Protein 2YFN (pdb70)

Organism: Mediterraneibacter gnavus (NCBI:txid33038)

Nearest PDB structures (foldseek):
  2yfn-assembly1_A  TM=1.001E+00  e=0.000E+00  Mediterraneibacter gnavus E1
  4fnq-assembly1_A  TM=9.760E-01  e=5.897E-95  Geobacillus stearothermophilus
  4fnt-assembly1_C  TM=9.849E-01  e=1.751E-93  Geobacillus stearothermophilus
  4fnr-assembly1_D  TM=9.840E-01  e=2.406E-93  Geobacillus stearothermophilus
  4fnu-assembly1_D  TM=9.831E-01  e=9.049E-93  Geobacillus stearothermophilus

Foldseek 3Di:
DWDADPVQQKIWFAAQFKIWIWHQDPVQAIATQDIAGDDPDDRPVVDDWDQDPQQQDPVVCPPRNRHHPLQTHHWFAADARSNPDDGAWWKQAQVRDTHFHKGWDDKDKAFFDDDDPLFFDFGDHRVQKMKMWTWIGDVVSQKIKIWIWIHGRHLQKIKIKMKMWRADAGKMWTLGHFGGKDKFLAAWWKKWWFADAAQFAGFIDIDTADAAKDKDKDQQLFCFRGTHQKMKIFTPPFAAFAAKIKMKAFLDTGIKMWMWHQYPSRMIMITIFHDSPLATHMHHHGGMDMTTMIMMHMDRTHLLSVLLSLACSLLPTFFPAPCSPPADFFEEEACLAANQNAALVVQLVLLLLCLVQRGAAYEDEPHFFDRPSDLQAAQVGLHGPCVRHVHDPLVSQVSSVVSNHAYEYEHALFKHACHHPVCVVCVVQFQAAPPDDDDADSRITTGQLLDPVSLVSSLVSVCVNCVSHGHQEYEHEAEGTHDNSHHNNRSVSSRSSVSVSLVVVCVVPVRHAYEYYYSAVTRVHSRVSSRHVAYRHHPNQDLLSLLSSLVSSSSNHALAHYQHEQEDPPGPPPNDDDDSVSSLLSRLSYSYHYYHRCVPDDPVSSNVSSVSVVVSVVCVCQSSVFSKDFQDNSVDDQKGKIKGAHPVLFKMKIKIWGADDDPPDDWDFGADDDHDQAWWKAWPPVRDIDGNVCCHPVNGTDDDDDDHGDMDMIMIGTD

CATH classification: 2.70.98.60 (+2 more: 3.20.20.70, 2.60.40.1180)

Secondary structure (DSSP, 8-state):
-EEEETTTTEEEEE-SSEEEEEEE-TTS-EEEEEEEE---S-GGGG------TT----GGGTT-TT--TTTS-BSS-BTTSS--S--SEEEE-TTS-B----EEEEEEEEES---BTTB------TTTEEEEEEEEEETTTTEEEEEEEEEETTTTEEEEEEEEEE-SSS-EEEEEEEEEEEEESS--EEEEEEEEETTEEEEEEEEE--BEEEEEEE-SSSS-SSB-SEEEEEETT--SSSB-EEEEEE--SS-EEEEEEE-TTS-EEEEEE--STT--EEE-TT-EEEEEEEEEEEESB-HHHHHHHHHHHHHHHT---GGGGS----EEEHHHHHTT---HHHHHHHHHHHHTTT--EEEE-SSSBTT-SSTTS-TT--SB-HHHHTS-HHHHHHHHHHTT-EEEEEE-TTEE-SSSHHHHH-GGGB---TTSPPP-BTTBEEB-TT-HHHHHHHHHHHHHHHTTS---EEEE---S---S--STTHHHHHHHHHHHHHHHHHHH-TT-EEEE-BTBBTT-SHHHHTT-SEEE-BS---HHHHHHHHHHHTTTS-GGGEE--EE-SS-TTT-----HHHHHHHHTTTT--EES-GGGS-HHHHHHHHHHHHHHHHHHHHHHHSEEEE-S-TTTSSEEEEEEE-TTSSEEEEEEEE----SSPPP-EEPP-SS-TT-EEEETTT--EEEHHHHHHT-EEPPPPSSTT-EEEEEEEE-

B-factor: mean 13.83, std 7.62, range [4.24, 51.5]

GO terms:
  GO:0000287 magnesium ion binding (F, IDA)
  GO:0052692 raffinose alpha-galactosidase activity (F, IDA)
  GO:0005524 ATP binding (F, IDA)
  GO:0034484 raffinose catabolic process (P, IDA)
  GO:0016779 nucleotidyltransferase activity (F, IDA)
  GO:0004557 alpha-galactosidase activity (F, IDA)
  GO:0051289 protein homotetramerization (P, IDA)
  GO:0033531 stachyose metabolic process (P, IDA)
  GO:0005995 melibiose catabolic process (P, IDA)
  GO:0019200 carbohydrate kinase activity (F, IDA)

Structure (mmCIF, N/CA/C/O backbone):
data_2YFN
#
_entry.id   2YFN
#
_cell.length_a   105.058
_cell.length_b   111.650
_cell.length_c   154.886
_cell.angle_alpha   90.00
_cell.angle_beta   90.00
_cell.angle_gamma   90.00
#
_symmetry.space_group_name_H-M   'I 2 2 2'
#
loop_
_entity.id
_entity.type
_entity.pdbx_description
1 polymer 'ALPHA-GALACTOSIDASE-SUCROSE KINASE AGASK'
2 non-polymer GLYCEROL
3 non-polymer 1,2-ETHANEDIOL
4 non-polymer 'PHOSPHATE ION'
5 non-polymer 'MAGNESIUM ION'
6 water water
#
loop_
_atom_site.group_PDB
_atom_site.id
_atom_site.type_symbol
_atom_site.label_atom_id
_atom_site.label_alt_id
_atom_site.label_comp_id
_atom_site.label_asym_id
_atom_site.label_entity_id
_atom_site.label_seq_id
_atom_site.pdbx_PDB_ins_code
_atom_site.Cartn_x
_atom_site.Cartn_y
_atom_site.Cartn_z
_atom_site.occupancy
_atom_site.B_iso_or_equiv
_atom_site.auth_seq_id
_atom_site.auth_comp_id
_atom_site.auth_asym_id
_atom_site.auth_atom_id
_atom_site.pdbx_PDB_model_num
ATOM 1 N N . ALA A 1 2 ? 54.380 34.713 55.225 1.00 11.80 2 ALA A N 1
ATOM 2 C CA . ALA A 1 2 ? 55.533 35.348 54.498 1.00 11.98 2 ALA A CA 1
ATOM 3 C C . ALA A 1 2 ? 56.291 34.270 53.761 1.00 11.96 2 ALA A C 1
ATOM 4 O O . ALA A 1 2 ? 56.350 33.129 54.238 1.00 11.45 2 ALA A O 1
ATOM 6 N N . ILE A 1 3 ? 56.847 34.613 52.603 1.00 10.88 3 ILE A N 1
ATOM 7 C CA . ILE A 1 3 ? 57.714 33.697 51.855 1.00 10.94 3 ILE A CA 1
ATOM 8 C C . ILE A 1 3 ? 58.956 34.480 51.460 1.00 11.53 3 ILE A C 1
ATOM 9 O O . ILE A 1 3 ? 58.846 35.553 50.855 1.00 12.09 3 ILE A O 1
ATOM 14 N N . ILE A 1 4 ? 60.120 33.933 51.810 1.00 11.10 4 ILE A N 1
ATOM 15 C CA A ILE A 1 4 ? 61.425 34.569 51.616 0.50 11.84 4 ILE A CA 1
ATOM 16 C CA B ILE A 1 4 ? 61.364 34.592 51.472 0.50 12.17 4 ILE A CA 1
ATOM 17 C C . ILE A 1 4 ? 62.358 33.651 50.807 1.00 11.84 4 ILE A C 1
ATOM 18 O O . ILE A 1 4 ? 62.374 32.436 51.031 1.00 12.07 4 ILE A O 1
ATOM 27 N N . TYR A 1 5 ? 63.150 34.215 49.898 1.00 11.76 5 TYR A N 1
ATOM 28 C CA . TYR A 1 5 ? 64.235 33.510 49.236 1.00 11.87 5 TYR A CA 1
ATOM 29 C C . TYR A 1 5 ? 65.560 34.168 49.575 1.00 12.82 5 TYR A C 1
ATOM 30 O O . TYR A 1 5 ? 65.707 35.404 49.439 1.00 12.50 5 TYR A O 1
ATOM 39 N N . ASN A 1 6 ? 66.513 33.350 50.028 1.00 11.85 6 ASN A N 1
ATOM 40 C CA . ASN A 1 6 ? 67.887 33.768 50.241 1.00 12.51 6 ASN A CA 1
ATOM 41 C C . ASN A 1 6 ? 68.671 33.192 49.062 1.00 12.89 6 ASN A C 1
ATOM 42 O O . ASN A 1 6 ? 68.922 31.997 49.002 1.00 12.01 6 ASN A O 1
ATOM 47 N N . PRO A 1 7 ? 69.046 34.033 48.078 1.00 12.76 7 PRO A N 1
ATOM 48 C CA . PRO A 1 7 ? 69.692 33.486 46.887 1.00 13.60 7 PRO A CA 1
ATOM 49 C C . PRO A 1 7 ? 71.076 32.901 47.109 1.00 13.94 7 PRO A C 1
ATOM 50 O O . PRO A 1 7 ? 71.473 31.990 46.380 1.00 14.40 7 PRO A O 1
ATOM 54 N N . ASN A 1 8 ? 71.792 33.406 48.109 1.00 13.88 8 ASN A N 1
ATOM 55 C CA . ASN A 1 8 ? 73.132 32.950 48.369 1.00 15.87 8 ASN A CA 1
ATOM 56 C C . ASN A 1 8 ? 73.175 31.551 48.943 1.00 15.53 8 ASN A C 1
ATOM 57 O O . ASN A 1 8 ? 73.955 30.720 48.486 1.00 16.31 8 ASN A O 1
ATOM 62 N N . LYS A 1 9 ? 72.297 31.278 49.907 1.00 14.70 9 LYS A N 1
ATOM 63 C CA . LYS A 1 9 ? 72.161 29.935 50.468 1.00 14.93 9 LYS A CA 1
ATOM 64 C C . LYS A 1 9 ? 71.141 29.063 49.720 1.00 13.35 9 LYS A C 1
ATOM 65 O O . LYS A 1 9 ? 71.064 27.861 49.958 1.00 12.71 9 LYS A O 1
ATOM 71 N N . LYS A 1 10 ? 70.398 29.680 48.811 1.00 11.13 10 LYS A N 1
ATOM 72 C CA . LYS A 1 10 ? 69.359 29.050 48.000 1.00 10.88 10 LYS A CA 1
ATOM 73 C C . LYS A 1 10 ? 68.319 28.446 48.953 1.00 10.60 10 LYS A C 1
ATOM 74 O O . LYS A 1 10 ? 67.826 27.331 48.747 1.00 10.37 10 LYS A O 1
ATOM 80 N N . ILE A 1 11 ? 67.958 29.219 49.975 1.00 10.43 11 ILE A N 1
ATOM 81 C CA . ILE A 1 11 ? 67.000 28.774 50.987 1.00 10.43 11 ILE A CA 1
ATOM 82 C C . ILE A 1 11 ? 65.673 29.480 50.801 1.00 10.18 11 ILE A C 1
ATOM 83 O O . ILE A 1 11 ? 65.661 30.717 50.637 1.00 10.38 11 ILE A O 1
ATOM 88 N N . PHE A 1 12 ? 64.581 28.725 50.827 1.00 9.44 12 PHE A N 1
ATOM 89 C CA . PHE A 1 12 ? 63.230 29.276 50.810 1.00 8.86 12 PHE A CA 1
ATOM 90 C C . PHE A 1 12 ? 62.644 29.072 52.192 1.00 8.83 12 PHE A C 1
ATOM 91 O O . PHE A 1 12 ? 62.667 27.946 52.719 1.00 8.78 12 PHE A O 1
ATOM 99 N N . THR A 1 13 ? 62.153 30.148 52.773 1.00 8.82 13 THR A N 1
ATOM 100 C CA . THR A 1 13 ? 61.502 30.093 54.068 1.00 8.75 13 THR A CA 1
ATOM 101 C C . THR A 1 13 ? 60.044 30.518 53.952 1.00 9.47 13 THR A C 1
ATOM 102 O O . THR A 1 13 ? 59.726 31.590 53.404 1.00 9.67 13 THR A O 1
ATOM 106 N N . LEU A 1 14 ? 59.170 29.693 54.534 1.00 8.47 14 LEU A N 1
ATOM 107 C CA . LEU A 1 14 ? 57.742 29.967 54.628 1.00 9.15 14 LEU A CA 1
ATOM 108 C C . LEU A 1 14 ? 57.426 30.218 56.102 1.00 8.76 14 LEU A C 1
ATOM 109 O O . LEU A 1 14 ? 57.670 29.354 56.963 1.00 10.19 14 LEU A O 1
ATOM 114 N N . HIS A 1 15 ? 56.904 31.397 56.401 1.00 8.42 15 HIS A N 1
ATOM 115 C CA . HIS A 1 15 ? 56.490 31.728 57.769 1.00 9.03 15 HIS A CA 1
ATOM 116 C C . HIS A 1 15 ? 54.997 31.890 57.846 1.00 9.48 15 HIS A C 1
ATOM 117 O O . HIS A 1 15 ? 54.405 32.625 57.053 1.00 10.15 15 HIS A O 1
ATOM 124 N N . THR A 1 16 ? 54.392 31.238 58.837 1.00 9.27 16 THR A N 1
ATOM 125 C CA . THR A 1 16 ? 53.021 31.533 59.242 1.00 9.76 16 THR A CA 1
ATOM 126 C C . THR A 1 16 ? 53.128 32.354 60.526 1.00 10.11 16 THR A C 1
ATOM 127 O O . THR A 1 16 ? 54.229 32.717 60.960 1.00 11.71 16 THR A O 1
ATOM 131 N N . ALA A 1 17 ? 52.006 32.617 61.177 1.00 10.41 17 ALA A N 1
ATOM 132 C CA . ALA A 1 17 ? 52.046 33.372 62.414 1.00 11.12 17 ALA A CA 1
ATOM 133 C C . ALA A 1 17 ? 52.939 32.733 63.456 1.00 10.91 1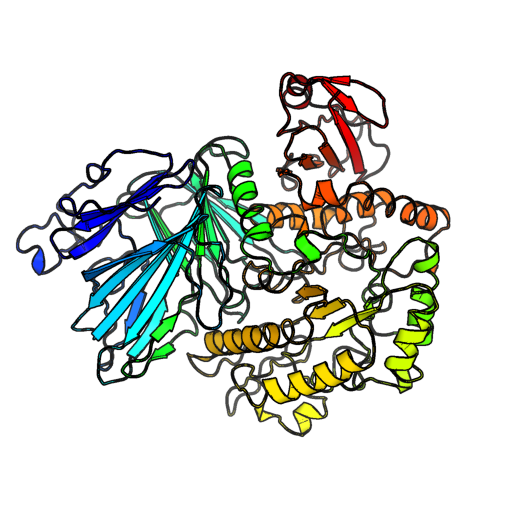7 ALA A C 1
ATOM 134 O O . ALA A 1 17 ? 53.653 33.431 64.186 1.00 12.80 17 ALA A O 1
ATOM 136 N N . HIS A 1 18 ? 52.895 31.416 63.568 1.00 9.31 18 HIS A N 1
ATOM 137 C CA . HIS A 1 18 ? 53.578 30.684 64.657 1.00 10.23 18 HIS A CA 1
ATOM 138 C C . HIS A 1 18 ? 54.456 29.566 64.179 1.00 9.65 18 HIS A C 1
ATOM 139 O O . HIS A 1 18 ? 55.048 28.876 65.009 1.00 10.74 18 HIS A O 1
ATOM 146 N N . THR A 1 19 ? 54.597 29.365 62.861 1.00 9.19 19 THR A N 1
ATOM 147 C CA . THR A 1 19 ? 55.389 28.257 62.344 1.00 8.72 19 THR A CA 1
ATOM 148 C C . THR A 1 19 ? 56.338 28.697 61.242 1.00 8.91 19 THR A C 1
ATOM 149 O O . THR A 1 19 ? 56.077 29.684 60.575 1.00 8.81 19 THR A O 1
ATOM 153 N N . THR A 1 20 ? 57.364 27.891 60.999 1.00 9.07 20 THR A N 1
ATOM 154 C CA . THR A 1 20 ? 58.333 28.110 59.938 1.00 9.22 20 THR A CA 1
ATOM 155 C C . THR A 1 20 ? 58.609 26.785 59.243 1.00 8.98 20 THR A C 1
ATOM 156 O O . THR A 1 20 ? 58.755 25.735 59.895 1.00 8.45 20 THR A O 1
ATOM 160 N N . TYR A 1 21 ? 58.611 26.835 57.914 1.00 8.48 21 TYR A N 1
ATOM 161 C CA . TYR A 1 21 ? 58.918 25.705 57.062 1.00 8.32 21 TYR A CA 1
ATOM 162 C C . TYR A 1 21 ? 60.052 26.165 56.158 1.00 9.11 21 TYR A C 1
ATOM 163 O O . TYR A 1 21 ? 59.957 27.247 55.552 1.00 9.75 21 TYR A O 1
ATOM 172 N N . GLN A 1 22 ? 61.115 25.389 56.045 1.00 8.54 22 GLN A N 1
ATOM 173 C CA . GLN A 1 22 ? 62.282 25.834 55.295 1.00 8.30 22 GLN A CA 1
ATOM 174 C C . GLN A 1 22 ? 62.835 24.720 54.430 1.00 7.87 22 GLN A C 1
ATOM 175 O O . GLN A 1 22 ? 62.886 23.543 54.857 1.00 8.37 22 GLN A O 1
ATOM 181 N N . MET A 1 23 ? 63.297 25.091 53.235 1.00 7.94 23 MET A N 1
ATOM 182 C CA . MET A 1 23 ? 63.843 24.173 52.254 1.00 8.91 23 MET A CA 1
ATOM 183 C C . MET A 1 23 ? 65.056 24.835 51.589 1.00 8.29 23 MET A C 1
ATOM 184 O O . MET A 1 23 ? 65.249 26.050 51.716 1.00 8.43 23 MET A O 1
ATOM 189 N N . GLN A 1 24 ? 65.878 24.032 50.916 1.00 8.09 24 GLN A N 1
ATOM 190 C CA . GLN A 1 24 ? 67.106 24.536 50.305 1.00 8.66 24 GLN A CA 1
ATOM 191 C C . GLN A 1 24 ? 67.418 23.799 49.022 1.00 9.22 24 GLN A C 1
ATOM 192 O O . GLN A 1 24 ? 67.276 22.596 48.948 1.00 9.63 24 GLN A O 1
ATOM 198 N N . VAL A 1 25 ? 67.850 24.542 48.000 1.00 9.74 25 VAL A N 1
ATOM 199 C CA . VAL A 1 25 ? 68.428 23.937 46.810 1.00 10.00 25 VAL A CA 1
ATOM 200 C C . VAL A 1 25 ? 69.910 23.739 47.064 1.00 10.99 25 VAL A C 1
ATOM 201 O O . VAL A 1 25 ? 70.607 24.703 47.360 1.00 11.76 25 VAL A O 1
ATOM 205 N N . ASP A 1 26 ? 70.350 22.481 46.973 1.00 11.61 26 ASP A N 1
ATOM 206 C CA . ASP A 1 26 ? 71.720 22.147 47.319 1.00 12.64 26 ASP A CA 1
ATOM 207 C C . ASP A 1 26 ? 72.613 22.383 46.084 1.00 13.08 26 ASP A C 1
ATOM 208 O O . ASP A 1 26 ? 72.120 22.765 45.009 1.00 11.81 26 ASP A O 1
ATOM 213 N N . PRO A 1 27 ? 73.935 22.199 46.246 1.00 13.44 27 PRO A N 1
ATOM 214 C CA . PRO A 1 27 ? 74.813 22.502 45.102 1.00 13.57 27 PRO A CA 1
ATOM 215 C C . PRO A 1 27 ? 74.674 21.608 43.873 1.00 13.46 27 PRO A C 1
ATOM 216 O O . PRO A 1 27 ? 75.180 21.955 42.801 1.00 14.10 27 PRO A O 1
ATOM 220 N N . LEU A 1 28 ? 74.030 20.459 44.015 1.00 12.10 28 LEU A N 1
ATOM 221 C CA . LEU A 1 28 ? 73.721 19.589 42.905 1.00 12.41 28 LEU A CA 1
ATOM 222 C C . LEU A 1 28 ? 72.358 19.872 42.276 1.00 11.32 28 LEU A C 1
ATOM 223 O O . LEU A 1 28 ? 72.039 19.314 41.234 1.00 12.38 28 LEU A O 1
ATOM 228 N N . GLY A 1 29 ? 71.563 20.755 42.887 1.00 10.14 29 GLY A N 1
ATOM 229 C CA . GLY A 1 29 ? 70.265 21.087 42.343 1.00 9.48 29 GLY A CA 1
ATOM 230 C C . GLY A 1 29 ? 69.089 20.391 43.004 1.00 9.26 29 GLY A C 1
ATOM 231 O O . GLY A 1 29 ? 67.947 20.607 42.626 1.00 9.60 29 GLY A O 1
ATOM 232 N N . TYR A 1 30 ? 69.341 19.559 44.008 1.00 9.20 30 TYR A N 1
ATOM 233 C CA . TYR A 1 30 ? 68.279 18.853 44.701 1.00 8.52 30 TYR A CA 1
ATOM 234 C C . TYR A 1 30 ? 67.591 19.784 45.714 1.00 8.61 30 TYR A C 1
ATOM 235 O O . TYR A 1 30 ? 68.250 20.558 46.426 1.00 8.45 30 TYR A O 1
ATOM 244 N N . LEU A 1 31 ? 66.274 19.624 45.830 1.00 8.12 31 LEU A N 1
ATOM 245 C CA . LEU A 1 31 ? 65.473 20.452 46.754 1.00 7.86 31 LEU A CA 1
ATOM 246 C C . LEU A 1 31 ? 65.326 19.686 48.059 1.00 7.70 31 LEU A C 1
ATOM 247 O O . LEU A 1 31 ? 64.491 18.771 48.201 1.00 8.62 31 LEU A O 1
ATOM 252 N N . LEU A 1 32 ? 66.118 20.103 49.025 1.00 8.24 32 LEU A N 1
ATOM 253 C CA . LEU A 1 32 ? 66.143 19.462 50.339 1.00 8.30 32 LEU A CA 1
ATOM 254 C C . LEU A 1 32 ? 65.198 20.131 51.316 1.00 8.20 32 LEU A C 1
ATOM 255 O O . LEU A 1 32 ? 64.966 21.326 51.220 1.00 9.78 32 LEU A O 1
ATOM 260 N N . HIS A 1 33 ? 64.639 19.358 52.252 1.00 7.76 33 HIS A N 1
ATOM 261 C CA . HIS A 1 33 ? 63.788 19.864 53.302 1.00 7.46 33 HIS A CA 1
ATOM 262 C C . HIS A 1 33 ? 64.628 20.075 54.533 1.00 7.38 33 HIS A C 1
ATOM 263 O O . HIS A 1 33 ? 65.299 19.147 54.998 1.00 8.79 33 HIS A O 1
ATOM 270 N N . LEU A 1 34 ? 64.616 21.285 55.072 1.00 6.71 34 LEU A N 1
ATOM 271 C CA . LEU A 1 34 ? 65.428 21.611 56.240 1.00 7.72 34 LEU A CA 1
ATOM 272 C C . LEU A 1 34 ? 64.671 21.508 57.568 1.00 7.75 34 LEU A C 1
ATOM 273 O O . LEU A 1 34 ? 65.247 21.065 58.565 1.00 8.56 34 LEU A O 1
ATOM 278 N N . TYR A 1 35 ? 63.444 21.996 57.609 1.00 7.97 35 TYR A N 1
ATOM 279 C CA . TYR A 1 35 ? 62.771 22.263 58.890 1.00 8.60 35 TYR A CA 1
ATOM 280 C C . TYR A 1 35 ? 61.291 22.513 58.729 1.00 8.57 35 TYR A C 1
ATOM 281 O O . TYR A 1 35 ? 60.845 23.112 57.747 1.00 8.33 35 TYR A O 1
ATOM 290 N N . TYR A 1 36 ? 60.518 22.027 59.699 1.00 8.81 36 TYR A N 1
ATOM 291 C CA . TYR A 1 36 ? 59.155 22.487 59.863 1.00 8.56 36 TYR A CA 1
ATOM 292 C C . TYR A 1 36 ? 58.803 22.416 61.326 1.00 8.93 36 TYR A C 1
ATOM 293 O O . TYR A 1 36 ? 58.882 21.336 61.924 1.00 9.35 36 TYR A O 1
ATOM 302 N N . GLY A 1 37 ? 58.439 23.544 61.912 1.00 9.02 37 GLY A N 1
ATOM 303 C CA . GLY A 1 37 ? 58.192 23.572 63.343 1.00 9.96 37 GLY A CA 1
ATOM 304 C C . GLY A 1 37 ? 57.970 24.980 63.831 1.00 10.51 37 GLY A C 1
ATOM 305 O O . GLY A 1 37 ? 57.436 25.831 63.128 1.00 10.23 37 GLY A O 1
ATOM 306 N N . GLU A 1 38 ? 58.395 25.208 65.061 1.00 11.56 38 GLU A N 1
ATOM 307 C CA A GLU A 1 38 ? 58.209 26.487 65.699 0.60 12.53 38 GLU A CA 1
ATOM 308 C CA B GLU A 1 38 ? 58.249 26.502 65.725 0.40 12.55 38 GLU A CA 1
ATOM 309 C C . GLU A 1 38 ? 58.906 27.597 64.917 1.00 12.08 38 GLU A C 1
ATOM 310 O O . GLU A 1 38 ? 59.966 27.383 64.302 1.00 12.01 38 GLU A O 1
ATOM 321 N N . LYS A 1 39 ? 58.331 28.794 64.968 1.00 12.38 39 LYS A N 1
ATOM 322 C CA . LYS A 1 39 ? 58.849 29.928 64.205 1.00 14.18 39 LYS A CA 1
ATOM 323 C C . LYS A 1 39 ? 60.318 30.245 64.499 1.00 14.26 39 LYS A C 1
ATOM 324 O O . LYS A 1 39 ? 60.722 30.345 65.673 1.00 15.25 39 LYS A O 1
ATOM 330 N N . THR A 1 40 ? 61.119 30.404 63.450 1.00 13.96 40 THR A N 1
ATOM 331 C CA . THR A 1 40 ? 62.550 30.761 63.622 1.00 14.10 40 THR A CA 1
ATOM 332 C C . THR A 1 40 ? 63.042 31.573 62.462 1.00 15.04 40 THR A C 1
ATOM 333 O O . THR A 1 40 ? 62.650 31.298 61.347 1.00 14.13 40 THR A O 1
ATOM 337 N N . ASN A 1 41 ? 63.909 32.565 62.734 1.00 16.40 41 ASN A N 1
ATOM 338 C CA . ASN A 1 41 ? 64.620 33.295 61.660 1.00 18.52 41 ASN A CA 1
ATOM 339 C C . ASN A 1 41 ? 65.951 32.688 61.269 1.00 18.34 41 ASN A C 1
ATOM 340 O O . ASN A 1 41 ? 66.665 33.218 60.382 1.00 19.40 41 ASN A O 1
ATOM 345 N N . SER A 1 42 ? 66.340 31.601 61.919 1.00 16.40 42 SER A N 1
ATOM 346 C CA . SER A 1 42 ? 67.608 30.970 61.591 1.00 15.95 42 SER A CA 1
ATOM 347 C C . SER A 1 42 ? 67.607 30.271 60.236 1.00 14.91 42 SER A C 1
ATOM 348 O O . SER A 1 42 ? 66.549 29.864 59.667 1.00 15.47 42 SER A O 1
ATOM 351 N N . SER A 1 43 ? 68.799 30.132 59.708 1.00 14.27 43 SER A N 1
ATOM 352 C CA . SER A 1 43 ? 69.031 29.220 58.606 1.00 13.86 43 SER A CA 1
ATOM 353 C C . SER A 1 43 ? 69.242 27.836 59.188 1.00 13.86 43 SER A C 1
ATOM 354 O O . SER A 1 43 ? 70.206 27.611 59.953 1.00 15.39 43 SER A O 1
ATOM 357 N N . MET A 1 44 ? 68.354 26.910 58.842 1.00 11.55 44 MET A N 1
ATOM 358 C CA . MET A 1 44 ? 68.366 25.582 59.435 1.00 10.42 44 MET A CA 1
ATOM 359 C C . MET A 1 44 ? 69.189 24.588 58.635 1.00 10.28 44 MET A C 1
ATOM 360 O O . MET A 1 44 ? 69.114 23.395 58.896 1.00 10.27 44 MET A O 1
ATOM 365 N N . ASP A 1 45 ? 70.023 25.063 57.713 1.00 11.41 45 ASP A N 1
ATOM 366 C CA . ASP A 1 45 ? 70.824 24.142 56.930 1.00 11.88 45 ASP A CA 1
ATOM 367 C C . ASP A 1 45 ? 71.870 23.402 57.752 1.00 11.18 45 ASP A C 1
ATOM 368 O O . ASP A 1 45 ? 72.354 22.360 57.318 1.00 9.52 45 ASP A O 1
ATOM 373 N N . TYR A 1 46 ? 72.192 23.928 58.939 1.00 10.11 46 TYR A N 1
ATOM 374 C CA . TYR A 1 46 ? 73.134 23.253 59.833 1.00 9.02 46 TYR A CA 1
ATOM 375 C C . TYR A 1 46 ? 72.634 21.879 60.251 1.00 9.63 46 TYR A C 1
ATOM 376 O O . TYR A 1 46 ? 73.436 21.062 60.717 1.00 9.61 46 TYR A O 1
ATOM 385 N N . VAL A 1 47 ? 71.324 21.602 60.145 1.00 9.19 47 VAL A N 1
ATOM 386 C CA A VAL A 1 47 ? 70.853 20.284 60.587 0.60 9.40 47 VAL A CA 1
ATOM 387 C CA B VAL A 1 47 ? 70.746 20.315 60.530 0.40 9.54 47 VAL A CA 1
ATOM 388 C C . VAL A 1 47 ? 71.284 19.174 59.642 1.00 8.87 47 VAL A C 1
ATOM 389 O O . VAL A 1 47 ? 71.313 18.007 60.043 1.00 9.42 47 VAL A O 1
ATOM 396 N N . LEU A 1 48 ? 71.654 19.503 58.411 1.00 8.90 48 LEU A N 1
ATOM 397 C CA . LEU A 1 48 ? 72.074 18.486 57.444 1.00 8.91 48 LEU A CA 1
ATOM 398 C C . LEU A 1 48 ? 73.424 17.919 57.834 1.00 8.65 48 LEU A C 1
ATOM 399 O O . LEU A 1 48 ? 74.346 18.647 58.186 1.00 10.17 48 LEU A O 1
ATOM 404 N N . THR A 1 49 ? 73.535 16.586 57.774 1.00 8.68 49 THR A N 1
ATOM 405 C CA . THR A 1 49 ? 74.787 15.909 58.058 1.00 9.56 49 THR A CA 1
ATOM 406 C C . THR A 1 49 ? 75.050 14.918 56.929 1.00 8.61 49 THR A C 1
ATOM 407 O O . THR A 1 49 ? 74.129 14.541 56.181 1.00 9.61 49 THR A O 1
ATOM 411 N N . TYR A 1 50 ? 76.307 14.499 56.855 1.00 9.55 50 TYR A N 1
ATOM 412 C CA . TYR A 1 50 ? 76.840 13.721 55.726 1.00 9.20 50 TYR A CA 1
ATOM 413 C C . TYR A 1 50 ? 77.835 12.718 56.258 1.00 9.74 50 TYR A C 1
ATOM 414 O O . TYR A 1 50 ? 78.770 13.074 56.973 1.00 11.64 50 TYR A O 1
ATOM 423 N N . ALA A 1 51 ? 77.639 11.451 55.906 1.00 9.67 51 ALA A N 1
ATOM 424 C CA . ALA A 1 51 ? 78.579 10.388 56.231 1.00 9.77 51 ALA A CA 1
ATOM 425 C C . ALA A 1 51 ? 78.502 9.393 55.082 1.00 9.32 51 ALA A C 1
ATOM 426 O O . ALA A 1 51 ? 77.489 9.312 54.365 1.00 9.12 51 ALA A O 1
ATOM 428 N N . ASP A 1 52 ? 79.574 8.633 54.921 1.00 10.29 52 ASP A N 1
ATOM 429 C CA . ASP A 1 52 ? 79.593 7.459 54.040 1.00 10.12 52 ASP A CA 1
ATOM 430 C C . ASP A 1 52 ? 78.811 6.349 54.735 1.00 10.46 52 ASP A C 1
ATOM 431 O O . ASP A 1 52 ? 79.276 5.766 55.729 1.00 11.90 52 ASP A O 1
ATOM 436 N N . ARG A 1 53 ? 77.585 6.134 54.268 1.00 8.74 53 ARG A N 1
ATOM 437 C CA . ARG A 1 53 ? 76.678 5.157 54.860 1.00 8.59 53 ARG A CA 1
ATOM 438 C C . ARG A 1 53 ? 76.550 4.002 53.891 1.00 9.21 53 ARG A C 1
ATOM 439 O O . ARG A 1 53 ? 76.171 4.190 52.734 1.00 9.60 53 ARG A O 1
ATOM 447 N N . GLY A 1 54 ? 76.888 2.811 54.352 1.00 8.71 54 GLY A N 1
ATOM 448 C CA . GLY A 1 54 ? 76.969 1.681 53.449 1.00 8.57 54 GLY A CA 1
ATOM 449 C C . GLY A 1 54 ? 75.713 1.485 52.633 1.00 8.75 54 GLY A C 1
ATOM 450 O O . GLY A 1 54 ? 74.602 1.445 53.182 1.00 7.37 54 GLY A O 1
ATOM 451 N N . PHE A 1 55 ? 75.898 1.340 51.324 1.00 8.64 55 PHE A N 1
ATOM 452 C CA . PHE A 1 55 ? 74.830 1.062 50.375 1.00 8.25 55 PHE A CA 1
ATOM 453 C C . PHE A 1 55 ? 73.883 2.240 50.112 1.00 7.63 55 PHE A C 1
ATOM 454 O O . PHE A 1 55 ? 72.922 2.099 49.359 1.00 8.29 55 PHE A O 1
ATOM 462 N N . SER A 1 56 ? 74.159 3.387 50.712 1.00 8.43 56 SER A N 1
ATOM 463 C CA . SER A 1 56 ? 73.484 4.619 50.362 1.00 8.23 56 SER A CA 1
ATOM 464 C C . SER A 1 56 ? 74.376 5.322 49.334 1.00 7.60 56 SER A C 1
ATOM 465 O O . SER A 1 56 ? 75.400 5.903 49.677 1.00 8.73 56 SER A O 1
ATOM 468 N N . GLY A 1 57 ? 73.985 5.209 48.073 1.00 7.90 57 GLY A N 1
ATOM 469 C CA . GLY A 1 57 ? 74.852 5.639 46.975 1.00 7.86 57 GLY A CA 1
ATOM 470 C C . GLY A 1 57 ? 74.602 7.071 46.553 1.00 8.76 57 GLY A C 1
ATOM 471 O O . GLY A 1 57 ? 73.787 7.800 47.117 1.00 8.60 57 GLY A O 1
ATOM 472 N N . ASN A 1 58 ? 75.350 7.469 45.528 1.00 8.58 58 ASN A N 1
ATOM 473 C CA . ASN A 1 58 ? 75.634 8.880 45.296 1.00 9.10 58 ASN A CA 1
ATOM 474 C C . ASN A 1 58 ? 75.266 9.248 43.868 1.00 9.59 58 ASN A C 1
ATOM 475 O O . ASN A 1 58 ? 75.522 8.464 42.938 1.00 9.81 58 ASN A O 1
ATOM 480 N N . PRO A 1 59 ? 74.646 10.427 43.670 1.00 9.06 59 PRO A N 1
ATOM 481 C CA . PRO A 1 59 ? 74.462 10.903 42.278 1.00 8.99 59 PRO A CA 1
ATOM 482 C C . PRO A 1 59 ? 75.802 10.929 41.564 1.00 9.37 59 PRO A C 1
ATOM 483 O O . PRO A 1 59 ? 76.834 11.182 42.221 1.00 9.52 59 PRO A O 1
ATOM 487 N N . TYR A 1 60 ? 75.802 10.656 40.261 1.00 9.69 60 TYR A N 1
ATOM 488 C CA . TYR A 1 60 ? 77.030 10.796 39.478 1.00 9.74 60 TYR A CA 1
ATOM 489 C C . TYR A 1 60 ? 77.684 12.156 39.734 1.00 10.99 60 TYR A C 1
ATOM 490 O O . TYR A 1 60 ? 78.909 12.270 39.885 1.00 10.98 60 TYR A O 1
ATOM 499 N N . ALA A 1 61 ? 76.846 13.190 39.827 1.00 10.74 61 ALA A N 1
ATOM 500 C CA . ALA A 1 61 ? 77.331 14.567 40.009 1.00 10.61 61 ALA A CA 1
ATOM 501 C C . ALA A 1 61 ? 78.045 14.829 41.345 1.00 11.44 61 ALA A C 1
ATOM 502 O O . ALA A 1 61 ? 78.762 15.835 41.506 1.00 12.13 61 ALA A O 1
ATOM 504 N N . ALA A 1 62 ? 77.867 13.952 42.332 1.00 11.09 62 ALA A N 1
ATOM 505 C CA . ALA A 1 62 ? 78.605 14.036 43.587 1.00 11.11 62 ALA A CA 1
ATOM 506 C C . ALA A 1 62 ? 80.061 13.580 43.422 1.00 11.35 62 ALA A C 1
ATOM 507 O O . ALA A 1 62 ? 80.873 13.725 44.351 1.00 11.22 62 ALA A O 1
ATOM 509 N N . GLY A 1 63 ? 80.407 13.022 42.269 1.00 11.91 63 GLY A N 1
ATOM 510 C CA . GLY A 1 63 ? 81.788 12.640 41.990 1.00 11.29 63 GLY A CA 1
ATOM 511 C C . GLY A 1 63 ? 82.267 11.567 42.968 1.00 12.01 63 GLY A C 1
ATOM 512 O O . GLY A 1 63 ? 81.643 10.511 43.110 1.00 11.72 63 GLY A O 1
ATOM 513 N N . MET A 1 64 ? 83.378 11.841 43.639 1.00 11.81 64 MET A N 1
ATOM 514 C CA . MET A 1 64 ? 83.954 10.887 44.589 1.00 12.06 64 MET A CA 1
ATOM 515 C C . MET A 1 64 ? 83.453 11.051 46.027 1.00 11.32 64 MET A C 1
ATOM 516 O O . MET A 1 64 ? 83.946 10.379 46.925 1.00 12.22 64 MET A O 1
ATOM 521 N N . ASP A 1 65 ? 82.510 11.969 46.258 1.00 10.51 65 ASP A N 1
ATOM 522 C CA . ASP A 1 65 ? 81.985 12.228 47.579 1.00 9.98 65 ASP A CA 1
ATOM 523 C C . ASP A 1 65 ? 80.916 11.169 47.960 1.00 10.08 65 ASP A C 1
ATOM 524 O O . ASP A 1 65 ? 79.719 11.281 47.593 1.00 11.55 65 ASP A O 1
ATOM 529 N N . ARG A 1 66 ? 81.347 10.148 48.699 1.00 9.45 66 ARG A N 1
ATOM 530 C CA . ARG A 1 66 ? 80.438 9.053 49.075 1.00 8.72 66 ARG A CA 1
ATOM 531 C C . ARG A 1 66 ? 79.493 9.428 50.191 1.00 9.41 66 ARG A C 1
ATOM 532 O O . ARG A 1 66 ? 78.611 8.642 50.547 1.00 8.96 66 ARG A O 1
ATOM 540 N N . THR A 1 67 ? 79.666 10.623 50.745 1.00 9.50 67 THR A N 1
ATOM 541 C CA . THR A 1 67 ? 78.864 11.055 51.882 1.00 9.30 67 THR A CA 1
ATOM 542 C C . THR A 1 67 ? 77.572 11.746 51.472 1.00 9.21 67 THR A C 1
ATOM 543 O O . THR A 1 67 ? 76.808 12.165 52.343 1.00 9.02 67 THR A O 1
ATOM 547 N N . TYR A 1 68 ? 77.344 11.890 50.175 1.00 8.62 68 TYR A N 1
ATOM 548 C CA A TYR A 1 68 ? 76.165 12.585 49.637 0.50 8.49 68 TYR A CA 1
ATOM 549 C CA B TYR A 1 68 ? 76.179 12.589 49.633 0.50 8.62 68 TYR A CA 1
ATOM 550 C C . TYR A 1 68 ? 75.211 11.598 48.983 1.00 8.79 68 TYR A C 1
ATOM 551 O O . TYR A 1 68 ? 75.496 11.048 47.925 1.00 9.01 68 TYR A O 1
ATOM 568 N N . SER A 1 69 ? 74.078 11.346 49.638 1.00 7.77 69 SER A N 1
ATOM 569 C CA . SER A 1 69 ? 73.116 10.377 49.145 1.00 7.62 69 SER A CA 1
ATOM 570 C C . SER A 1 69 ? 71.675 10.782 49.356 1.00 7.61 69 SER A C 1
ATOM 571 O O . SER A 1 69 ? 71.278 11.143 50.474 1.00 8.18 69 SER A O 1
ATOM 574 N N . LEU A 1 70 ? 70.889 10.693 48.289 1.00 8.08 70 LEU A N 1
ATOM 575 C CA . LEU A 1 70 ? 69.455 10.925 48.431 1.00 8.11 70 LEU A CA 1
ATOM 576 C C . LEU A 1 70 ? 68.716 9.753 49.082 1.00 7.48 70 LEU A C 1
ATOM 577 O O . LEU A 1 70 ? 67.510 9.869 49.355 1.00 8.41 70 LEU A O 1
ATOM 582 N N . ASP A 1 71 ? 69.443 8.656 49.386 1.00 7.06 71 ASP A N 1
ATOM 583 C CA . ASP A 1 71 ? 68.890 7.620 50.256 1.00 7.49 71 ASP A CA 1
ATOM 584 C C . ASP A 1 71 ? 68.977 8.015 51.724 1.00 7.43 71 ASP A C 1
ATOM 585 O O . ASP A 1 71 ? 68.324 7.355 52.561 1.00 8.45 71 ASP A O 1
ATOM 590 N N . ALA A 1 72 ? 69.667 9.117 52.053 1.00 7.32 72 ALA A N 1
ATOM 591 C CA . ALA A 1 72 ? 69.778 9.612 53.440 1.00 7.01 72 ALA A CA 1
ATOM 592 C C . ALA A 1 72 ? 69.180 11.003 53.608 1.00 6.53 72 ALA A C 1
ATOM 593 O O . ALA A 1 72 ? 68.561 11.277 54.623 1.00 7.17 72 ALA A O 1
ATOM 595 N N . LEU A 1 73 ? 69.417 11.894 52.650 1.00 7.37 73 LEU A N 1
ATOM 596 C CA . LEU A 1 73 ? 69.066 13.309 52.843 1.00 7.08 73 LEU A CA 1
ATOM 597 C C . LEU A 1 73 ? 67.579 13.594 52.823 1.00 6.56 73 LEU A C 1
ATOM 598 O O . LEU A 1 73 ? 66.806 12.927 52.086 1.00 6.49 73 LEU A O 1
ATOM 603 N N . PRO A 1 74 ? 67.141 14.593 53.601 1.00 6.93 74 PRO A N 1
ATOM 604 C CA . PRO A 1 74 ? 65.711 14.960 53.652 1.00 6.79 74 PRO A CA 1
ATOM 605 C C . PRO A 1 74 ? 65.346 15.808 52.458 1.00 6.80 74 PRO A C 1
ATOM 606 O O . PRO A 1 74 ? 66.109 16.718 52.087 1.00 7.21 74 PRO A O 1
ATOM 610 N N . GLN A 1 75 ? 64.183 15.504 51.872 1.00 7.36 75 GLN A N 1
ATOM 611 C CA . GLN A 1 75 ? 63.775 16.063 50.584 1.00 7.21 75 GLN A CA 1
ATOM 612 C C . GLN A 1 75 ? 62.354 16.561 50.553 1.00 8.15 75 GLN A C 1
ATOM 613 O O . GLN A 1 75 ? 61.465 15.989 51.179 1.00 8.18 75 GLN A O 1
ATOM 619 N N . GLU A 1 76 ? 62.136 17.623 49.792 1.00 7.76 76 GLU A N 1
ATOM 620 C CA . GLU A 1 76 ? 60.781 18.140 49.554 1.00 6.96 76 GLU A CA 1
ATOM 621 C C . GLU A 1 76 ? 59.886 17.202 48.758 1.00 6.69 76 GLU A C 1
ATOM 622 O O . GLU A 1 76 ? 58.683 17.128 49.026 1.00 7.20 76 GLU A O 1
ATOM 628 N N . TYR A 1 77 ? 60.455 16.551 47.752 1.00 6.55 77 TYR A N 1
ATOM 629 C CA . TYR A 1 77 ? 59.654 15.749 46.811 1.00 6.43 77 TYR A CA 1
ATOM 630 C C . TYR A 1 77 ? 60.526 14.616 46.240 1.00 7.15 77 TYR A C 1
ATOM 631 O O . TYR A 1 77 ? 60.962 14.673 45.089 1.00 8.63 77 TYR A O 1
ATOM 640 N N . PRO A 1 78 ? 60.837 13.623 47.079 1.00 6.91 78 PRO A N 1
ATOM 641 C CA . PRO A 1 78 ? 61.673 12.509 46.683 1.00 7.31 78 PRO A CA 1
ATOM 642 C C . PRO A 1 78 ? 61.003 11.666 45.590 1.00 7.85 78 PRO A C 1
ATOM 643 O O . PRO A 1 78 ? 59.786 11.635 45.466 1.00 7.88 78 PRO A O 1
ATOM 647 N N . SER A 1 79 ? 61.819 11.018 44.769 1.00 7.34 79 SER A N 1
ATOM 648 C CA . SER A 1 79 ? 61.309 10.335 43.595 1.00 7.70 79 SER A CA 1
ATOM 649 C C . SER A 1 79 ? 62.047 9.051 43.338 1.00 8.21 79 SER A C 1
ATOM 650 O O . SER A 1 79 ? 63.162 8.844 43.867 1.00 7.79 79 SER A O 1
ATOM 653 N N . LEU A 1 80 ? 61.408 8.181 42.579 1.00 7.71 80 LEU A N 1
ATOM 654 C CA . LEU A 1 80 ? 61.997 6.924 42.144 1.00 8.14 80 LEU A CA 1
ATOM 655 C C . LEU A 1 80 ? 62.952 7.274 40.992 1.00 8.09 80 LEU A C 1
ATOM 656 O O . LEU A 1 80 ? 62.513 7.740 39.940 1.00 8.73 80 LEU A O 1
ATOM 661 N N . GLY A 1 81 ? 64.252 7.053 41.191 1.00 8.04 81 GLY A N 1
ATOM 662 C CA . GLY A 1 81 ? 65.269 7.385 40.188 1.00 8.84 81 GLY A CA 1
ATOM 663 C C . GLY A 1 81 ? 66.398 8.288 40.645 1.00 10.11 81 GLY A C 1
ATOM 664 O O . GLY A 1 81 ? 67.141 8.784 39.814 1.00 11.73 81 GLY A O 1
ATOM 665 N N . THR A 1 82 ? 66.548 8.483 41.956 1.00 8.50 82 THR A N 1
ATOM 666 C CA . THR A 1 82 ? 67.588 9.298 42.575 1.00 8.38 82 THR A CA 1
ATOM 667 C C . THR A 1 82 ? 68.608 8.469 43.350 1.00 8.17 82 THR A C 1
ATOM 668 O O . THR A 1 82 ? 69.593 9.006 43.842 1.00 8.97 82 THR A O 1
ATOM 672 N N . GLY A 1 83 ? 68.395 7.170 43.471 1.00 8.49 83 GLY A N 1
ATOM 673 C CA . GLY A 1 83 ? 69.189 6.336 44.399 1.00 8.10 83 GLY A CA 1
ATOM 674 C C . GLY A 1 83 ? 68.571 6.245 45.799 1.00 7.74 83 GLY A C 1
ATOM 675 O O . GLY A 1 83 ? 69.103 5.559 46.661 1.00 8.22 83 GLY A O 1
ATOM 676 N N . ASP A 1 84 ? 67.476 6.977 46.032 1.00 7.76 84 ASP A N 1
ATOM 677 C CA . ASP A 1 84 ? 66.703 6.897 47.266 1.00 7.65 84 ASP A CA 1
ATOM 678 C C . ASP A 1 84 ? 65.923 5.596 47.266 1.00 7.05 84 ASP A C 1
ATOM 679 O O . ASP A 1 84 ? 65.183 5.309 46.323 1.00 8.54 84 ASP A O 1
ATOM 684 N N . TYR A 1 85 ? 66.051 4.812 48.331 1.00 6.85 85 TYR A N 1
ATOM 685 C CA . TYR A 1 85 ? 65.329 3.541 48.435 1.00 7.21 85 TYR A CA 1
ATOM 686 C C . TYR A 1 85 ? 64.125 3.566 49.372 1.00 7.32 85 TYR A C 1
ATOM 687 O O . TYR A 1 85 ? 63.459 2.530 49.526 1.00 7.83 85 TYR A O 1
ATOM 696 N N . ARG A 1 86 ? 63.834 4.720 49.966 1.00 6.84 86 ARG A N 1
ATOM 697 C CA . ARG A 1 86 ? 62.673 4.886 50.859 1.00 6.72 86 ARG A CA 1
ATOM 698 C C . ARG A 1 86 ? 61.362 4.954 50.059 1.00 6.79 86 ARG A C 1
ATOM 699 O O . ARG A 1 86 ? 61.367 4.954 48.810 1.00 7.15 86 ARG A O 1
ATOM 707 N N . ASN A 1 87 ? 60.205 5.000 50.745 1.00 6.91 87 ASN A N 1
ATOM 708 C CA . ASN A 1 87 ? 58.998 5.329 49.999 1.00 6.60 87 ASN A CA 1
ATOM 709 C C . ASN A 1 87 ? 59.227 6.684 49.325 1.00 6.88 87 ASN A C 1
ATOM 710 O O . ASN A 1 87 ? 59.840 7.584 49.922 1.00 7.57 87 ASN A O 1
ATOM 715 N N . ILE A 1 88 ? 58.677 6.866 48.118 1.00 7.49 88 ILE A N 1
ATOM 716 C CA . ILE A 1 88 ? 58.910 8.082 47.352 1.00 7.69 88 ILE A CA 1
ATOM 717 C C . ILE A 1 88 ? 57.605 8.760 46.932 1.00 8.10 88 ILE A C 1
ATOM 718 O O . ILE A 1 88 ? 56.535 8.175 47.046 1.00 8.01 88 ILE A O 1
ATOM 723 N N . ALA A 1 89 ? 57.696 10.017 46.511 1.00 8.22 89 ALA A N 1
ATOM 724 C CA . ALA A 1 89 ? 56.518 10.833 46.153 1.00 8.23 89 ALA A CA 1
ATOM 725 C C . ALA A 1 89 ? 56.176 10.748 44.687 1.00 8.70 89 ALA A C 1
ATOM 726 O O . ALA A 1 89 ? 55.036 10.944 44.325 1.00 11.53 89 ALA A O 1
ATOM 728 N N . LEU A 1 90 ? 57.144 10.481 43.829 1.00 8.28 90 LEU A N 1
ATOM 729 C CA . LEU A 1 90 ? 56.937 10.575 42.380 1.00 8.40 90 LEU A CA 1
ATOM 730 C C . LEU A 1 90 ? 57.578 9.417 41.642 1.00 8.89 90 LEU A C 1
ATOM 731 O O . LEU A 1 90 ? 58.716 9.094 41.855 1.00 9.28 90 LEU A O 1
ATOM 736 N N . ASN A 1 91 ? 56.801 8.820 40.745 1.00 8.15 91 ASN A N 1
ATOM 737 C CA . ASN A 1 91 ? 57.286 7.835 39.802 1.00 8.62 91 ASN A CA 1
ATOM 738 C C . ASN A 1 91 ? 56.678 8.149 38.433 1.00 10.10 91 ASN A C 1
ATOM 739 O O . ASN A 1 91 ? 55.493 8.176 38.286 1.00 9.57 91 ASN A O 1
ATOM 744 N N . ILE A 1 92 ? 57.549 8.371 37.464 1.00 9.70 92 ILE A N 1
ATOM 745 C CA . ILE A 1 92 ? 57.208 8.663 36.063 1.00 11.17 92 ILE A CA 1
ATOM 746 C C . ILE A 1 92 ? 57.733 7.514 35.232 1.00 11.48 92 ILE A C 1
ATOM 747 O O . ILE A 1 92 ? 58.889 7.137 35.376 1.00 10.72 92 ILE A O 1
ATOM 752 N N . LYS A 1 93 ? 56.915 6.986 34.326 1.00 11.88 93 LYS A N 1
ATOM 753 C CA . LYS A 1 93 ? 57.384 6.003 33.351 1.00 12.82 93 LYS A CA 1
ATOM 754 C C . LYS A 1 93 ? 57.423 6.695 32.001 1.00 15.51 93 LYS A C 1
ATOM 755 O O . LYS A 1 93 ? 56.390 7.157 31.508 1.00 13.68 93 LYS A O 1
ATOM 761 N N . ASN A 1 94 ? 58.621 6.784 31.420 1.00 17.60 94 ASN A N 1
ATOM 762 C CA . ASN A 1 94 ? 58.849 7.728 30.337 1.00 21.18 94 ASN A CA 1
ATOM 763 C C . ASN A 1 94 ? 58.437 7.091 29.054 1.00 23.20 94 ASN A C 1
ATOM 764 O O . ASN A 1 94 ? 57.887 5.986 29.037 1.00 21.26 94 ASN A O 1
ATOM 769 N N . GLU A 1 95 ? 58.710 7.814 27.967 1.00 26.98 95 GLU A N 1
ATOM 770 C CA . GLU A 1 95 ? 58.195 7.451 26.658 1.00 29.63 95 GLU A CA 1
ATOM 771 C C . GLU A 1 95 ? 58.900 6.197 26.103 1.00 30.44 95 GLU A C 1
ATOM 772 O O . GLU A 1 95 ? 58.441 5.602 25.128 1.00 31.46 95 GLU A O 1
ATOM 778 N N . LYS A 1 96 ? 60.001 5.800 26.739 1.00 30.32 96 LYS A N 1
ATOM 779 C CA . LYS A 1 96 ? 60.656 4.521 26.449 1.00 30.94 96 LYS A CA 1
ATOM 780 C C . LYS A 1 96 ? 60.404 3.369 27.454 1.00 29.35 96 LYS A C 1
ATOM 781 O O . LYS A 1 96 ? 61.009 2.304 27.315 1.00 31.31 96 LYS A O 1
ATOM 787 N N . GLY A 1 97 ? 59.551 3.557 28.471 1.00 26.21 97 GLY A N 1
ATOM 788 C CA . GLY A 1 97 ? 59.246 2.477 29.431 1.00 22.39 97 GLY A CA 1
ATOM 789 C C . GLY A 1 97 ? 60.090 2.517 30.725 1.00 19.49 97 GLY A C 1
ATOM 790 O O . GLY A 1 97 ? 59.990 1.667 31.600 1.00 19.95 97 GLY A O 1
ATOM 791 N N . VAL A 1 98 ? 60.893 3.544 30.855 1.00 16.65 98 VAL A N 1
ATOM 792 C CA . VAL A 1 98 ? 61.848 3.644 31.965 1.00 13.60 98 VAL A CA 1
ATOM 793 C C . VAL A 1 98 ? 61.162 4.353 33.118 1.00 12.62 98 VAL A C 1
ATOM 794 O O . VAL A 1 98 ? 60.612 5.457 32.924 1.00 12.14 98 VAL A O 1
ATOM 798 N N . GLU A 1 99 ? 61.147 3.712 34.287 1.00 10.93 99 GLU A N 1
ATOM 799 C CA . GLU A 1 99 ? 60.622 4.333 35.505 1.00 11.01 99 GLU A CA 1
ATOM 800 C C . GLU A 1 99 ? 61.744 5.086 36.194 1.00 10.58 99 GLU A C 1
ATOM 801 O O . GLU A 1 99 ? 62.598 4.479 36.878 1.00 12.09 99 GLU A O 1
ATOM 807 N N . SER A 1 100 ? 61.769 6.397 35.995 1.00 10.22 100 SER A N 1
ATOM 808 C CA . SER A 1 100 ? 62.820 7.251 36.591 1.00 10.40 100 SER A CA 1
ATOM 809 C C . SER A 1 100 ? 62.436 8.713 36.559 1.00 11.03 100 SER A C 1
ATOM 810 O O . SER A 1 100 ? 61.896 9.185 35.551 1.00 10.58 100 SER A O 1
ATOM 813 N N . ALA A 1 101 ? 62.702 9.410 37.673 1.00 10.20 101 ALA A N 1
ATOM 814 C CA . ALA A 1 101 ? 62.549 10.848 37.770 1.00 10.08 101 ALA A CA 1
ATOM 815 C C . ALA A 1 101 ? 63.590 11.275 38.781 1.00 10.10 101 ALA A C 1
ATOM 816 O O . ALA A 1 101 ? 63.640 10.724 39.892 1.00 10.77 101 ALA A O 1
ATOM 818 N N . ASP A 1 102 ? 64.429 12.210 38.377 1.00 10.25 102 ASP A N 1
ATOM 819 C CA . ASP A 1 102 ? 65.595 12.643 39.144 1.00 9.98 102 ASP A CA 1
ATOM 820 C C . ASP A 1 102 ? 65.594 14.178 38.997 1.00 9.70 102 ASP A C 1
ATOM 821 O O . ASP A 1 102 ? 66.086 14.716 37.985 1.00 10.61 102 ASP A O 1
ATOM 826 N N . LEU A 1 103 ? 64.936 14.857 39.952 1.00 10.14 103 LEU A N 1
ATOM 827 C CA . LEU A 1 103 ? 64.486 16.240 39.735 1.00 10.08 103 LEU A CA 1
ATOM 828 C C . LEU A 1 103 ? 65.472 17.269 40.280 1.00 9.48 103 LEU A C 1
ATOM 829 O O . LEU A 1 103 ? 65.880 17.202 41.439 1.00 10.69 103 LEU A O 1
ATOM 834 N N . LEU A 1 104 ? 65.841 18.214 39.416 1.00 9.87 104 LEU A N 1
ATOM 835 C CA . LEU A 1 104 ? 66.769 19.262 39.761 1.00 9.67 104 LEU A CA 1
ATOM 836 C C . LEU A 1 104 ? 66.102 20.617 39.587 1.00 9.49 104 LEU A C 1
ATOM 837 O O . LEU A 1 104 ? 65.274 20.834 38.684 1.00 10.17 104 LEU A O 1
ATOM 842 N N . PHE A 1 105 ? 66.496 21.529 40.448 1.00 9.88 105 PHE A N 1
ATOM 843 C CA . PHE A 1 105 ? 65.955 22.883 40.447 1.00 9.64 105 PHE A CA 1
ATOM 844 C C . PHE A 1 105 ? 66.172 23.628 39.129 1.00 9.98 105 PHE A C 1
ATOM 845 O O . PHE A 1 105 ? 67.281 23.664 38.579 1.00 11.03 105 PHE A O 1
ATOM 853 N N . LYS A 1 106 ? 65.096 24.269 38.661 1.00 10.10 106 LYS A N 1
ATOM 854 C CA . LYS A 1 106 ? 65.162 25.165 37.511 1.00 11.25 106 LYS A CA 1
ATOM 855 C C . LYS A 1 106 ? 64.866 26.636 37.824 1.00 11.27 106 LYS A C 1
ATOM 856 O O . LYS A 1 106 ? 65.619 27.508 37.381 1.00 11.87 106 LYS A O 1
ATOM 862 N N . SER A 1 107 ? 63.796 26.924 38.558 1.00 10.66 107 SER A N 1
ATOM 863 C CA . SER A 1 107 ? 63.384 28.306 38.754 1.00 10.35 107 SER A CA 1
ATOM 864 C C . SER A 1 107 ? 62.323 28.349 39.857 1.00 9.58 107 SER A C 1
ATOM 865 O O . SER A 1 107 ? 61.803 27.310 40.306 1.00 9.32 107 SER A O 1
ATOM 868 N N . TYR A 1 108 ? 61.961 29.565 40.239 1.00 9.75 108 TYR A N 1
ATOM 869 C CA . TYR A 1 108 ? 60.873 29.742 41.179 1.00 9.71 108 TYR A CA 1
ATOM 870 C C . TYR A 1 108 ? 60.121 31.050 40.932 1.00 9.47 108 TYR A C 1
ATOM 871 O O . TYR A 1 108 ? 60.565 31.908 40.179 1.00 9.50 108 TYR A O 1
ATOM 880 N N . GLU A 1 109 ? 58.987 31.193 41.587 1.00 9.76 109 GLU A N 1
ATOM 881 C CA . GLU A 1 109 ? 58.294 32.472 41.683 1.00 9.14 109 GLU A CA 1
ATOM 882 C C . GLU A 1 109 ? 57.579 32.532 43.010 1.00 10.15 109 GLU A C 1
ATOM 883 O O . GLU A 1 109 ? 56.966 31.543 43.467 1.00 9.74 109 GLU A O 1
ATOM 889 N N . ILE A 1 110 ? 57.629 33.711 43.624 1.00 9.67 110 ILE A N 1
ATOM 890 C CA . ILE A 1 110 ? 56.763 34.031 44.779 1.00 10.84 110 ILE A CA 1
ATOM 891 C C . ILE A 1 110 ? 55.669 34.998 44.317 1.00 12.16 110 ILE A C 1
ATOM 892 O O . ILE A 1 110 ? 55.972 36.015 43.698 1.00 12.18 110 ILE A O 1
ATOM 897 N N . ARG A 1 111 ? 54.405 34.689 44.627 1.00 11.82 111 ARG A N 1
ATOM 898 C CA . ARG A 1 111 ? 53.250 35.471 44.204 1.00 13.21 111 ARG A CA 1
ATOM 899 C C . ARG A 1 111 ? 52.396 35.774 45.415 1.00 12.93 111 ARG A C 1
ATOM 900 O O . ARG A 1 111 ? 52.269 34.958 46.311 1.00 12.05 111 ARG A O 1
ATOM 908 N N . ASN A 1 112 ? 51.769 36.944 45.443 1.00 12.87 112 ASN A N 1
ATOM 909 C CA . ASN A 1 112 ? 50.755 37.185 46.443 1.00 13.52 112 ASN A CA 1
ATOM 910 C C . ASN A 1 112 ? 49.497 36.387 46.088 1.00 12.81 112 ASN A C 1
ATOM 911 O O . ASN A 1 112 ? 49.190 36.162 44.893 1.00 14.17 112 ASN A O 1
ATOM 916 N N . GLY A 1 113 ? 48.765 35.999 47.122 1.00 12.11 113 GLY A N 1
ATOM 917 C CA . GLY A 1 113 ? 47.557 35.246 46.967 1.00 11.28 113 GLY A CA 1
ATOM 918 C C . GLY A 1 113 ? 47.780 33.751 46.975 1.00 11.53 113 GLY A C 1
ATOM 919 O O . GLY A 1 113 ? 48.880 33.270 47.210 1.00 11.17 113 GLY A O 1
ATOM 920 N N . LYS A 1 114 ? 46.704 33.033 46.697 1.00 10.19 114 LYS A N 1
ATOM 921 C CA . LYS A 1 114 ? 46.643 31.572 46.853 1.00 10.24 114 LYS A CA 1
ATOM 922 C C . LYS A 1 114 ? 46.280 30.932 45.513 1.00 10.12 114 LYS A C 1
ATOM 923 O O . LYS A 1 114 ? 45.242 31.229 44.932 1.00 10.98 114 LYS A O 1
ATOM 929 N N . TYR A 1 115 ? 47.154 30.059 45.009 1.00 9.99 115 TYR A N 1
ATOM 930 C CA . TYR A 1 115 ? 46.931 29.336 43.755 1.00 9.82 115 TYR A CA 1
ATOM 931 C C . TYR A 1 115 ? 45.622 28.556 43.771 1.00 10.26 115 TYR A C 1
ATOM 932 O O . TYR A 1 115 ? 45.157 28.120 44.828 1.00 10.03 115 TYR A O 1
ATOM 941 N N . ARG A 1 116 ? 45.082 28.381 42.561 1.00 11.19 116 ARG A N 1
ATOM 942 C CA A ARG A 1 116 ? 43.910 27.542 42.349 0.50 11.19 116 ARG A CA 1
ATOM 943 C CA B ARG A 1 116 ? 43.893 27.586 42.276 0.50 11.35 116 ARG A CA 1
ATOM 944 C C . ARG A 1 116 ? 44.316 26.359 41.509 1.00 11.13 116 ARG A C 1
ATOM 945 O O . ARG A 1 116 ? 45.386 26.372 40.849 1.00 12.40 116 ARG A O 1
ATOM 960 N N . LEU A 1 117 ? 43.491 25.305 41.522 1.00 10.80 117 LEU A N 1
ATOM 961 C CA . LEU A 1 117 ? 43.825 24.090 40.826 1.00 11.02 117 LEU A CA 1
ATOM 962 C C . LEU A 1 117 ? 42.793 23.791 39.757 1.00 12.79 117 LEU A C 1
ATOM 963 O O . LEU A 1 117 ? 41.581 23.842 40.032 1.00 14.01 117 LEU A O 1
ATOM 968 N N . GLN A 1 118 ? 43.277 23.408 38.584 1.00 13.98 118 GLN A N 1
ATOM 969 C CA A GLN A 1 118 ? 42.431 23.107 37.433 0.60 14.48 118 GLN A CA 1
ATOM 970 C CA B GLN A 1 118 ? 42.373 23.170 37.469 0.40 14.47 118 GLN A CA 1
ATOM 971 C C . GLN A 1 118 ? 41.507 21.935 37.716 1.00 13.71 118 GLN A C 1
ATOM 972 O O . GLN A 1 118 ? 42.002 20.811 37.937 1.00 15.28 118 GLN A O 1
ATOM 983 N N . GLY A 1 119 ? 40.203 22.199 37.724 1.00 13.84 119 GLY A N 1
ATOM 984 C CA . GLY A 1 119 ? 39.176 21.149 37.877 1.00 13.13 119 GLY A CA 1
ATOM 985 C C . GLY A 1 119 ? 39.041 20.537 39.248 1.00 11.39 119 GLY A C 1
ATOM 986 O O . GLY A 1 119 ? 38.380 19.496 39.408 1.00 11.99 119 GLY A O 1
ATOM 987 N N . LEU A 1 120 ? 39.687 21.141 40.247 1.00 10.59 120 LEU A N 1
ATOM 988 C CA . LEU A 1 120 ? 39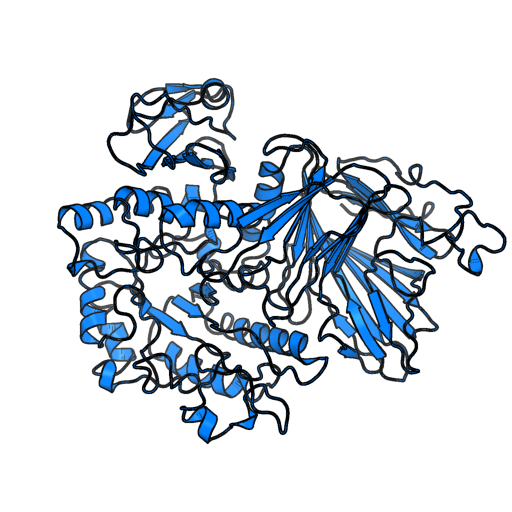.757 20.553 41.581 1.00 10.11 120 LEU A CA 1
ATOM 989 C C . LEU A 1 120 ? 39.440 21.587 42.650 1.00 10.04 120 LEU A C 1
ATOM 990 O O . LEU A 1 120 ? 39.733 22.780 42.498 1.00 10.27 120 LEU A O 1
ATOM 995 N N . PRO A 1 121 ? 38.864 21.136 43.764 1.00 9.47 121 PRO A N 1
ATOM 996 C CA . PRO A 1 121 ? 38.744 21.981 44.937 1.00 9.66 121 PRO A CA 1
ATOM 997 C C . PRO A 1 121 ? 40.154 22.304 45.486 1.00 9.25 121 PRO A C 1
ATOM 998 O O . PRO A 1 121 ? 41.081 21.529 45.306 1.00 9.41 121 PRO A O 1
ATOM 1002 N N . ALA A 1 122 ? 40.287 23.442 46.147 1.00 8.22 122 ALA A N 1
ATOM 1003 C CA . ALA A 1 122 ? 41.508 23.802 46.840 1.00 8.73 122 ALA A CA 1
ATOM 1004 C C . ALA A 1 122 ? 41.211 24.920 47.816 1.00 8.92 122 ALA A C 1
ATOM 1005 O O . ALA A 1 122 ? 40.255 25.705 47.645 1.00 9.31 122 ALA A O 1
ATOM 1007 N N . VAL A 1 123 ? 42.062 25.044 48.811 1.00 7.54 123 VAL A N 1
ATOM 1008 C CA . VAL A 1 123 ? 42.051 26.200 49.705 1.00 8.29 123 VAL A CA 1
ATOM 1009 C C . VAL A 1 123 ? 42.113 27.484 48.880 1.00 9.08 123 VAL A C 1
ATOM 1010 O O . VAL A 1 123 ? 42.818 27.548 47.867 1.00 9.31 123 VAL A O 1
ATOM 1014 N N . TRP A 1 124 ? 41.376 28.495 49.333 1.00 9.50 124 TRP A N 1
ATOM 1015 C CA . TRP A 1 124 ? 41.371 29.798 48.683 1.00 10.29 124 TRP A CA 1
ATOM 1016 C C . TRP A 1 124 ? 41.518 30.880 49.736 1.00 11.56 124 TRP A C 1
ATOM 1017 O O . TRP A 1 124 ? 41.146 30.688 50.916 1.00 10.81 124 TRP A O 1
ATOM 1028 N N . ALA A 1 125 ? 42.044 32.012 49.290 1.00 11.69 125 ALA A N 1
ATOM 1029 C CA . ALA A 1 125 ? 42.258 33.161 50.154 1.00 13.93 125 ALA A CA 1
ATOM 1030 C C . ALA A 1 125 ? 42.541 34.363 49.281 1.00 17.25 125 ALA A C 1
ATOM 1031 O O . ALA A 1 125 ? 42.806 34.238 48.088 1.00 18.07 125 ALA A O 1
ATOM 1033 N N . ASP A 1 126 ? 42.564 35.518 49.892 1.00 20.34 126 ASP A N 1
ATOM 1034 C CA . ASP A 1 126 ? 42.871 36.729 49.094 1.00 21.56 126 ASP A CA 1
ATOM 1035 C C . ASP A 1 126 ? 44.358 37.045 49.049 1.00 22.20 126 ASP A C 1
ATOM 1036 O O . ASP A 1 126 ? 45.186 36.377 49.691 1.00 21.98 126 ASP A O 1
ATOM 1041 N N . GLU A 1 127 ? 44.735 38.045 48.248 1.00 21.71 127 GLU A N 1
ATOM 1042 C CA . GLU A 1 127 ? 46.155 38.389 48.097 1.00 22.69 127 GLU A CA 1
ATOM 1043 C C . GLU A 1 127 ? 46.845 38.944 49.330 1.00 22.90 127 GLU A C 1
ATOM 1044 O O . GLU A 1 127 ? 48.083 39.027 49.352 1.00 24.03 127 GLU A O 1
ATOM 1050 N N . LYS A 1 128 ? 46.073 39.375 50.330 1.00 22.74 128 LYS A N 1
ATOM 1051 C CA . LYS A 1 128 ? 46.649 39.861 51.580 1.00 23.15 128 LYS A CA 1
ATOM 1052 C C . LYS A 1 128 ? 46.819 38.750 52.600 1.00 22.22 128 LYS A C 1
ATOM 1053 O O . LYS A 1 128 ? 47.749 38.776 53.413 1.00 23.13 128 LYS A O 1
ATOM 1059 N N . GLU A 1 129 ? 45.972 37.730 52.496 1.00 19.33 129 GLU A N 1
ATOM 1060 C CA . GLU A 1 129 ? 45.925 36.645 53.463 1.00 18.60 129 GLU A CA 1
ATOM 1061 C C . GLU A 1 129 ? 46.935 35.544 53.170 1.00 17.10 129 GLU A C 1
ATOM 1062 O O . GLU A 1 129 ? 47.337 34.795 54.071 1.00 17.58 129 GLU A O 1
ATOM 1068 N N . ALA A 1 130 ? 47.348 35.449 51.912 1.00 14.23 130 ALA A N 1
ATOM 1069 C CA . ALA A 1 130 ? 48.134 34.307 51.465 1.00 12.27 130 ALA A CA 1
ATOM 1070 C C . ALA A 1 130 ? 49.226 34.701 50.497 1.00 11.85 130 ALA A C 1
ATOM 1071 O O . ALA A 1 130 ? 49.149 35.748 49.852 1.00 12.37 130 ALA A O 1
ATOM 1073 N N . GLN A 1 131 ? 50.248 33.862 50.417 1.00 10.96 131 GLN A N 1
ATOM 1074 C CA . GLN A 1 131 ? 51.234 33.941 49.341 1.00 11.20 131 GLN A CA 1
ATOM 1075 C C . GLN A 1 131 ? 51.449 32.527 48.817 1.00 10.56 131 GLN A C 1
ATOM 1076 O O . GLN A 1 131 ? 51.135 31.531 49.484 1.00 10.39 131 GLN A O 1
ATOM 1082 N N . THR A 1 132 ? 51.935 32.472 47.592 1.00 10.75 132 THR A N 1
ATOM 1083 C CA . THR A 1 132 ? 52.215 31.210 46.898 1.00 9.79 132 THR A CA 1
ATOM 1084 C C . THR A 1 132 ? 53.669 31.179 46.461 1.00 10.13 132 THR A C 1
ATOM 1085 O O . THR A 1 132 ? 54.193 32.172 45.943 1.00 10.69 132 THR A O 1
ATOM 1089 N N . LEU A 1 133 ? 54.338 30.057 46.709 1.00 9.64 133 LEU A N 1
ATOM 1090 C CA . LEU A 1 133 ? 55.646 29.769 46.135 1.00 8.88 133 LEU A CA 1
ATOM 1091 C C . LEU A 1 133 ? 55.473 28.678 45.123 1.00 8.94 133 LEU A C 1
ATOM 1092 O O . LEU A 1 133 ? 54.908 27.609 45.440 1.00 8.86 133 LEU A O 1
ATOM 1097 N N . GLU A 1 134 ? 55.973 28.896 43.911 1.00 9.16 134 GLU A N 1
ATOM 1098 C CA . GLU A 1 134 ? 55.972 27.867 42.886 1.00 8.86 134 GLU A CA 1
ATOM 1099 C C . GLU A 1 134 ? 57.411 27.590 42.523 1.00 9.41 134 GLU A C 1
ATOM 1100 O O . GLU A 1 134 ? 58.104 28.487 42.048 1.00 10.46 134 GLU A O 1
ATOM 1106 N N . ILE A 1 135 ? 57.874 26.366 42.769 1.00 9.28 135 ILE A N 1
ATOM 1107 C CA . ILE A 1 135 ? 59.224 25.937 42.403 1.00 9.86 135 ILE A CA 1
ATOM 1108 C C . ILE A 1 135 ? 59.161 24.989 41.229 1.00 10.46 135 ILE A C 1
ATOM 1109 O O . ILE A 1 135 ? 58.391 24.036 41.248 1.00 10.57 135 ILE A O 1
ATOM 1114 N N . VAL A 1 136 ? 59.986 25.236 40.212 1.00 10.05 136 VAL A N 1
ATOM 1115 C CA . VAL A 1 136 ? 60.037 24.371 39.039 1.00 10.65 136 VAL A CA 1
ATOM 1116 C C . VAL A 1 136 ? 61.289 23.516 39.137 1.00 11.12 136 VAL A C 1
ATOM 1117 O O . VAL A 1 136 ? 62.392 24.045 39.294 1.00 10.53 136 VAL A O 1
ATOM 1121 N N . LEU A 1 137 ? 61.100 22.203 39.086 1.00 10.26 137 LEU A N 1
ATOM 1122 C CA . LEU A 1 137 ? 62.194 21.220 38.969 1.00 10.93 137 LEU A CA 1
ATOM 1123 C C . LEU A 1 137 ? 62.034 20.460 37.665 1.00 10.84 137 LEU A C 1
ATOM 1124 O O . LEU A 1 137 ? 60.964 20.454 37.059 1.00 10.81 137 LEU A O 1
ATOM 1129 N N . ALA A 1 138 ? 63.097 19.831 37.172 1.00 10.90 138 ALA A N 1
ATOM 1130 C CA . ALA A 1 138 ? 62.976 19.078 35.936 1.00 11.16 138 ALA A CA 1
ATOM 1131 C C . ALA A 1 138 ? 63.984 17.954 35.891 1.00 11.10 138 ALA A C 1
ATOM 1132 O O . ALA A 1 138 ? 65.030 18.018 36.543 1.00 11.85 138 ALA A O 1
ATOM 1134 N N . ASP A 1 139 ? 63.644 16.962 35.085 1.00 12.00 139 ASP A N 1
ATOM 1135 C CA . ASP A 1 139 ? 64.538 15.875 34.694 1.00 12.43 139 ASP A CA 1
ATOM 1136 C C . ASP A 1 139 ? 64.566 15.817 33.172 1.00 15.09 139 ASP A C 1
ATOM 1137 O O . ASP A 1 139 ? 63.563 15.483 32.564 1.00 14.08 139 ASP A O 1
ATOM 1142 N N . GLU A 1 140 ? 65.706 16.177 32.602 1.00 19.43 140 GLU A N 1
ATOM 1143 C CA . GLU A 1 140 ? 65.878 16.208 31.145 1.00 23.34 140 GLU A CA 1
ATOM 1144 C C . GLU A 1 140 ? 65.854 14.832 30.444 1.00 24.62 140 GLU A C 1
ATOM 1145 O O . GLU A 1 140 ? 65.512 14.751 29.259 1.00 26.35 140 GLU A O 1
ATOM 1151 N N . ASN A 1 141 ? 66.157 13.749 31.157 1.00 23.77 141 ASN A N 1
ATOM 1152 C CA A ASN A 1 141 ? 66.120 12.398 30.601 0.50 24.01 141 ASN A CA 1
ATOM 1153 C CA B ASN A 1 141 ? 66.113 12.389 30.566 0.50 23.79 141 ASN A CA 1
ATOM 1154 C C . ASN A 1 141 ? 64.716 11.802 30.611 1.00 24.01 141 ASN A C 1
ATOM 1155 O O . ASN A 1 141 ? 64.285 11.092 29.675 1.00 25.52 141 ASN A O 1
ATOM 1164 N N . ALA A 1 142 ? 63.989 12.080 31.681 1.00 21.29 142 ALA A N 1
ATOM 1165 C CA . ALA A 1 142 ? 62.605 11.691 31.794 1.00 20.79 142 ALA A CA 1
ATOM 1166 C C . ALA A 1 142 ? 61.766 12.615 30.905 1.00 20.42 142 ALA A C 1
ATOM 1167 O O . ALA A 1 142 ? 60.668 12.240 30.511 1.00 20.97 142 ALA A O 1
ATOM 1169 N N . GLN A 1 143 ? 62.296 13.806 30.630 1.00 19.15 143 GLN A N 1
ATOM 1170 C CA . GLN A 1 143 ? 61.573 14.905 29.983 1.00 19.24 143 GLN A CA 1
ATOM 1171 C C . GLN A 1 143 ? 60.278 15.224 30.736 1.00 16.61 143 GLN A C 1
ATOM 1172 O O . GLN A 1 143 ? 59.187 15.216 30.202 1.00 15.78 143 GLN A O 1
ATOM 1178 N N . VAL A 1 144 ? 60.454 15.508 32.018 1.00 14.89 144 VAL A N 1
ATOM 1179 C CA . VAL A 1 144 ? 59.342 15.916 32.859 1.00 13.75 144 VAL A CA 1
ATOM 1180 C C . VAL A 1 144 ? 59.748 17.201 33.571 1.00 13.60 144 VAL A C 1
ATOM 1181 O O . VAL A 1 144 ? 60.925 17.402 33.918 1.00 12.32 144 VAL A O 1
ATOM 1185 N N . GLU A 1 145 ? 58.750 18.047 33.808 1.00 12.18 145 GLU A N 1
ATOM 1186 C CA . GLU A 1 145 ? 58.928 19.264 34.541 1.00 12.29 145 GLU A CA 1
ATOM 1187 C C . GLU A 1 145 ? 57.888 19.257 35.658 1.00 11.18 145 GLU A C 1
ATOM 1188 O O . GLU A 1 145 ? 56.724 18.994 35.396 1.00 13.07 145 GLU A O 1
ATOM 1194 N N . VAL A 1 146 ? 58.338 19.483 36.897 1.00 9.15 146 VAL A N 1
ATOM 1195 C CA . VAL A 1 146 ? 57.496 19.337 38.081 1.00 9.71 146 VAL A CA 1
ATOM 1196 C C . VAL A 1 146 ? 57.422 20.701 38.761 1.00 10.37 146 VAL A C 1
ATOM 1197 O O . VAL A 1 146 ? 58.463 21.274 39.134 1.00 11.49 146 VAL A O 1
ATOM 1201 N N . HIS A 1 147 ? 56.199 21.187 38.939 1.00 8.89 147 HIS A N 1
ATOM 1202 C CA . HIS A 1 147 ? 55.952 22.446 39.590 1.00 9.47 147 HIS A CA 1
ATOM 1203 C C . HIS A 1 147 ? 55.391 22.159 40.969 1.00 8.91 147 HIS A C 1
ATOM 1204 O O . HIS A 1 147 ? 54.285 21.641 41.108 1.00 11.10 147 HIS A O 1
ATOM 1211 N N . LEU A 1 148 ? 56.176 22.464 41.999 1.00 9.00 148 LEU A N 1
ATOM 1212 C CA . LEU A 1 148 ? 55.740 22.334 43.366 1.00 8.47 148 LEU A CA 1
ATOM 1213 C C . LEU A 1 148 ? 55.100 23.647 43.801 1.00 9.14 148 LEU A C 1
ATOM 1214 O O . LEU A 1 148 ? 55.706 24.711 43.672 1.00 10.40 148 LEU A O 1
ATOM 1219 N N . LEU A 1 149 ? 53.890 23.551 44.333 1.00 7.44 149 LEU A N 1
ATOM 1220 C CA . LEU A 1 149 ? 53.122 24.706 44.781 1.00 7.97 149 LEU A CA 1
ATOM 1221 C C . LEU A 1 149 ? 53.009 24.671 46.296 1.00 8.31 149 LEU A C 1
ATOM 1222 O O . LEU A 1 149 ? 52.586 23.651 46.840 1.00 8.46 149 LEU A O 1
ATOM 1227 N N . TYR A 1 150 ? 53.413 25.754 46.953 1.00 8.25 150 TYR A N 1
ATOM 1228 C CA . TYR A 1 150 ? 53.237 25.947 48.385 1.00 7.82 150 TYR A CA 1
ATOM 1229 C C . TYR A 1 150 ? 52.375 27.168 48.617 1.00 8.55 150 TYR A C 1
ATOM 1230 O O . TYR A 1 150 ? 52.698 28.250 48.132 1.00 9.65 150 TYR A O 1
ATOM 1239 N N . GLY A 1 151 ? 51.291 26.990 49.356 1.00 8.61 151 GLY A N 1
ATOM 1240 C CA . GLY A 1 151 ? 50.412 28.077 49.735 1.00 9.31 151 GLY A CA 1
ATOM 1241 C C . GLY A 1 151 ? 50.577 28.376 51.195 1.00 10.29 151 GLY A C 1
ATOM 1242 O O . GLY A 1 151 ? 50.528 27.476 52.026 1.00 11.78 151 GLY A O 1
ATOM 1243 N N . VAL A 1 152 ? 50.806 29.635 51.542 1.00 9.13 152 VAL A N 1
ATOM 1244 C CA . VAL A 1 152 ? 51.062 30.014 52.941 1.00 10.02 152 VAL A CA 1
ATOM 1245 C C . VAL A 1 152 ? 49.931 30.915 53.432 1.00 10.00 152 VAL A C 1
ATOM 1246 O O . VAL A 1 152 ? 49.705 31.989 52.854 1.00 10.91 152 VAL A O 1
ATOM 1250 N N . LEU A 1 153 ? 49.174 30.445 54.425 1.00 9.37 153 LEU A N 1
ATOM 1251 C CA . LEU A 1 153 ? 48.082 31.206 55.029 1.00 10.12 153 LEU A CA 1
ATOM 1252 C C . LEU A 1 153 ? 48.523 31.524 56.461 1.00 11.04 153 LEU A C 1
ATOM 1253 O O . LEU A 1 153 ? 48.454 30.665 57.348 1.00 10.71 153 LEU A O 1
ATOM 1258 N N . GLU A 1 154 ? 49.062 32.727 56.665 1.00 11.74 154 GLU A N 1
ATOM 1259 C CA . GLU A 1 154 ? 49.786 33.046 57.891 1.00 13.32 154 GLU A CA 1
ATOM 1260 C C . GLU A 1 154 ? 48.920 32.915 59.120 1.00 12.98 154 GLU A C 1
ATOM 1261 O O . GLU A 1 154 ? 49.277 32.289 60.096 1.00 12.27 154 GLU A O 1
ATOM 1267 N N . GLU A 1 155 ? 47.768 33.557 59.100 1.00 14.32 155 GLU A N 1
ATOM 1268 C CA . GLU A 1 155 ? 46.959 33.625 60.335 1.00 15.32 155 GLU A CA 1
ATOM 1269 C C . GLU A 1 155 ? 46.459 32.255 60.776 1.00 14.88 155 GLU A C 1
ATOM 1270 O O . GLU A 1 155 ? 46.367 31.949 61.976 1.00 15.77 155 GLU A O 1
ATOM 1276 N N . ASN A 1 156 ? 46.233 31.396 59.795 1.00 14.13 156 ASN A N 1
ATOM 1277 C CA A ASN A 1 156 ? 45.723 30.063 60.034 0.50 14.01 156 ASN A CA 1
ATOM 1278 C CA B ASN A 1 156 ? 45.717 30.055 60.006 0.50 14.10 156 ASN A CA 1
ATOM 1279 C C . ASN A 1 156 ? 46.784 29.023 60.381 1.00 12.61 156 ASN A C 1
ATOM 1280 O O . ASN A 1 156 ? 46.459 27.894 60.705 1.00 12.93 156 ASN A O 1
ATOM 1289 N N . ASP A 1 157 ? 48.058 29.396 60.262 1.00 11.18 157 ASP A N 1
ATOM 1290 C CA . ASP A 1 157 ? 49.159 28.464 60.505 1.00 10.21 157 ASP A CA 1
ATOM 1291 C C . ASP A 1 157 ? 49.046 27.256 59.598 1.00 9.49 157 ASP A C 1
ATOM 1292 O O . ASP A 1 157 ? 49.347 26.123 60.008 1.00 9.21 157 ASP A O 1
ATOM 1297 N N . VAL A 1 158 ? 48.653 27.521 58.349 1.00 9.63 158 VAL A N 1
ATOM 1298 C CA . VAL A 1 158 ? 48.493 26.495 57.328 1.00 9.48 158 VAL A CA 1
ATOM 1299 C C . VAL A 1 158 ? 49.475 26.700 56.190 1.00 8.89 158 VAL A C 1
ATOM 1300 O O . VAL A 1 158 ? 49.700 27.820 55.759 1.00 8.76 158 VAL A O 1
ATOM 1304 N N . ILE A 1 159 ? 50.063 25.601 55.728 1.00 7.88 159 ILE A N 1
ATOM 1305 C CA . ILE A 1 159 ? 50.849 25.558 54.507 1.00 8.66 159 ILE A CA 1
ATOM 1306 C C . ILE A 1 159 ? 50.211 24.497 53.642 1.00 8.14 159 ILE A C 1
ATOM 1307 O O . ILE A 1 159 ? 50.036 23.347 54.092 1.00 9.40 159 ILE A O 1
ATOM 1312 N N . THR A 1 160 ? 49.798 24.854 52.430 1.00 7.99 160 THR A N 1
ATOM 1313 C CA . THR A 1 160 ? 49.231 23.874 51.508 1.00 7.70 160 THR A CA 1
ATOM 1314 C C . THR A 1 160 ? 50.327 23.441 50.506 1.00 6.89 160 THR A C 1
ATOM 1315 O O . THR A 1 160 ? 51.259 24.219 50.206 1.00 7.71 160 THR A O 1
ATOM 1319 N N . ARG A 1 161 ? 50.164 22.253 49.920 1.00 7.08 161 ARG A N 1
ATOM 1320 C CA . ARG A 1 161 ? 51.038 21.782 48.870 1.00 7.00 161 ARG A CA 1
ATOM 1321 C C . ARG A 1 161 ? 50.234 21.131 47.744 1.00 7.40 161 ARG A C 1
ATOM 1322 O O . ARG A 1 161 ? 49.282 20.364 48.000 1.00 8.30 161 ARG A O 1
ATOM 1330 N N . SER A 1 162 ? 50.659 21.416 46.531 1.00 7.19 162 SER A N 1
ATOM 1331 C CA . SER A 1 162 ? 50.145 20.731 45.360 1.00 7.63 162 SER A CA 1
ATOM 1332 C C . SER A 1 162 ? 51.304 20.566 44.374 1.00 7.59 162 SER A C 1
ATOM 1333 O O . SER A 1 162 ? 52.417 21.036 44.630 1.00 8.14 162 SER A O 1
ATOM 1336 N N . VAL A 1 163 ? 51.015 19.954 43.232 1.00 7.59 163 VAL A N 1
ATOM 1337 C CA . VAL A 1 163 ? 52.024 19.629 42.229 1.00 8.44 163 VAL A CA 1
ATOM 1338 C C . VAL A 1 163 ? 51.388 19.667 40.867 1.00 8.43 163 VAL A C 1
ATOM 1339 O O . VAL A 1 163 ? 50.259 19.181 40.696 1.00 9.91 163 VAL A O 1
ATOM 1343 N N . ARG A 1 164 ? 52.088 20.240 39.890 1.00 8.71 164 ARG A N 1
ATOM 1344 C CA . ARG A 1 164 ? 51.697 20.116 38.497 1.00 9.19 164 ARG A CA 1
ATOM 1345 C C . ARG A 1 164 ? 52.862 19.463 37.762 1.00 9.47 164 ARG A C 1
ATOM 1346 O O . ARG A 1 164 ? 54.054 19.812 37.963 1.00 11.76 164 ARG A O 1
ATOM 1354 N N . ILE A 1 165 ? 52.544 18.432 36.991 1.00 9.41 165 ILE A N 1
ATOM 1355 C CA . ILE A 1 165 ? 53.562 17.657 36.274 1.00 9.68 165 ILE A CA 1
ATOM 1356 C C . ILE A 1 165 ? 53.326 17.828 34.776 1.00 11.20 165 ILE A C 1
ATOM 1357 O O . ILE A 1 165 ? 52.235 17.582 34.300 1.00 11.03 165 ILE A O 1
ATOM 1362 N N . LYS A 1 166 ? 54.369 18.258 34.064 1.00 10.37 166 LYS A N 1
ATOM 1363 C CA . LYS A 1 166 ? 54.290 18.529 32.623 1.00 11.03 166 LYS A CA 1
ATOM 1364 C C . LYS A 1 166 ? 55.242 17.585 31.870 1.00 11.19 166 LYS A C 1
ATOM 1365 O O . LYS A 1 166 ? 56.391 17.406 32.245 1.00 11.05 166 LYS A O 1
ATOM 1371 N N . ASN A 1 167 ? 54.744 17.027 30.776 1.00 10.85 167 ASN A N 1
ATOM 1372 C CA . ASN A 1 167 ? 55.532 16.237 29.846 1.00 11.72 167 ASN A CA 1
ATOM 1373 C C . ASN A 1 167 ? 56.157 17.200 28.862 1.00 12.69 167 ASN A C 1
ATOM 1374 O O . ASN A 1 167 ? 55.448 17.802 28.050 1.00 12.71 167 ASN A O 1
ATOM 1379 N N . THR A 1 168 ? 57.473 17.315 28.913 1.00 13.55 168 THR A N 1
ATOM 1380 C CA . THR A 1 168 ? 58.206 18.213 28.026 1.00 14.72 168 THR A CA 1
ATOM 1381 C C . THR A 1 168 ? 58.832 17.495 26.847 1.00 16.29 168 THR A C 1
ATOM 1382 O O . THR A 1 168 ? 59.489 18.153 26.020 1.00 17.42 168 THR A O 1
ATOM 1386 N N . GLY A 1 169 ? 58.639 16.179 26.739 1.00 16.62 169 GLY A N 1
ATOM 1387 C CA . GLY A 1 169 ? 59.161 15.428 25.596 1.00 18.03 169 GLY A CA 1
ATOM 1388 C C . GLY A 1 169 ? 58.150 15.269 24.479 1.00 19.15 169 GLY A C 1
ATOM 1389 O O . GLY A 1 169 ? 57.092 15.898 24.491 1.00 19.03 169 GLY A O 1
ATOM 1390 N N . THR A 1 170 ? 58.493 14.430 23.498 1.00 20.27 170 THR A N 1
ATOM 1391 C CA A THR A 1 170 ? 57.625 14.245 22.352 0.50 20.95 170 THR A CA 1
ATOM 1392 C CA B THR A 1 170 ? 57.661 14.213 22.326 0.50 21.33 170 THR A CA 1
ATOM 1393 C C . THR A 1 170 ? 56.681 13.052 22.516 1.00 21.18 170 THR A C 1
ATOM 1394 O O . THR A 1 170 ? 55.567 13.082 22.008 1.00 23.48 170 THR A O 1
ATOM 1401 N N . GLY A 1 171 ? 57.104 12.022 23.230 1.00 20.96 171 GLY A N 1
ATOM 1402 C CA . GLY A 1 171 ? 56.265 10.845 23.382 1.00 20.88 171 GLY A CA 1
ATOM 1403 C C . GLY A 1 171 ? 55.474 10.909 24.670 1.00 19.72 171 GLY A C 1
ATOM 1404 O O . GLY A 1 171 ? 55.803 11.684 25.551 1.00 21.15 171 GLY A O 1
ATOM 1405 N N . GLN A 1 172 ? 54.459 10.066 24.769 1.00 17.59 172 GLN A N 1
ATOM 1406 C CA . GLN A 1 172 ? 53.601 9.987 25.959 1.00 16.18 172 GLN A CA 1
ATOM 1407 C C . GLN A 1 172 ? 54.390 9.435 27.140 1.00 15.70 172 GLN A C 1
ATOM 1408 O O . GLN A 1 172 ? 55.133 8.473 26.986 1.00 16.45 172 GLN A O 1
ATOM 1414 N N . ILE A 1 173 ? 54.138 9.975 28.331 1.00 13.26 173 ILE A N 1
ATOM 1415 C CA . ILE A 1 173 ? 54.613 9.381 29.563 1.00 13.27 173 ILE A CA 1
ATOM 1416 C C . ILE A 1 173 ? 53.410 8.953 30.389 1.00 12.50 173 ILE A C 1
ATOM 1417 O O . ILE A 1 173 ? 52.292 9.346 30.098 1.00 12.24 173 ILE A O 1
ATOM 1422 N N . THR A 1 174 ? 53.633 8.133 31.409 1.00 11.47 174 THR A N 1
ATOM 1423 C CA . THR A 1 174 ? 52.580 7.872 32.390 1.00 11.10 174 THR A CA 1
ATOM 1424 C C . THR A 1 174 ? 53.057 8.267 33.761 1.00 11.03 174 THR A C 1
ATOM 1425 O O . THR A 1 174 ? 54.194 8.041 34.134 1.00 10.27 174 THR A O 1
ATOM 1429 N N . ILE A 1 175 ? 52.146 8.858 34.512 1.00 9.52 175 ILE A N 1
ATOM 1430 C CA . ILE A 1 175 ? 52.402 9.175 35.895 1.00 9.76 175 ILE A CA 1
ATOM 1431 C C . ILE A 1 175 ? 51.949 7.952 36.687 1.00 9.06 175 ILE A C 1
ATOM 1432 O O . ILE A 1 175 ? 50.777 7.566 36.647 1.00 9.06 175 ILE A O 1
ATOM 1437 N N . GLU A 1 176 ? 52.887 7.332 37.416 1.00 8.41 176 GLU A N 1
ATOM 1438 C CA . GLU A 1 176 ? 52.632 6.073 38.108 1.00 9.08 176 GLU A CA 1
ATOM 1439 C C . GLU A 1 176 ? 52.447 6.262 39.606 1.00 8.40 176 GLU A C 1
ATOM 1440 O O . GLU A 1 176 ? 51.718 5.489 40.224 1.00 8.80 176 GLU A O 1
ATOM 1446 N N . LYS A 1 177 ? 53.093 7.280 40.195 1.00 7.79 177 LYS A N 1
ATOM 1447 C CA . LYS A 1 177 ? 52.832 7.680 41.578 1.00 8.02 177 LYS A CA 1
ATOM 1448 C C . LYS A 1 177 ? 53.001 9.173 41.654 1.00 7.90 177 LYS A C 1
ATOM 1449 O O . LYS A 1 177 ? 53.964 9.688 41.106 1.00 8.27 177 LYS A O 1
ATOM 1455 N N . ALA A 1 178 ? 52.072 9.854 42.313 1.00 7.97 178 ALA A N 1
ATOM 1456 C CA . ALA A 1 178 ? 52.172 11.268 42.534 1.00 8.10 178 ALA A CA 1
ATOM 1457 C C . ALA A 1 178 ? 51.589 11.654 43.882 1.00 8.20 178 ALA A C 1
ATOM 1458 O O . ALA A 1 178 ? 50.401 11.798 44.031 1.00 8.96 178 ALA A O 1
ATOM 1460 N N . ALA A 1 179 ? 52.468 11.824 44.880 1.00 8.42 179 ALA A N 1
ATOM 1461 C CA . ALA A 1 179 ? 52.068 12.391 46.161 1.00 7.98 179 ALA A CA 1
ATOM 1462 C C . ALA A 1 179 ? 51.952 13.899 46.037 1.00 7.62 179 ALA A C 1
ATOM 1463 O O . ALA A 1 179 ? 52.498 14.503 45.107 1.00 8.41 179 ALA A O 1
ATOM 1465 N N . ALA A 1 180 ? 51.225 14.512 46.973 1.00 7.80 180 ALA A N 1
ATOM 1466 C CA . ALA A 1 180 ? 51.146 15.978 47.015 1.00 7.26 180 ALA A CA 1
ATOM 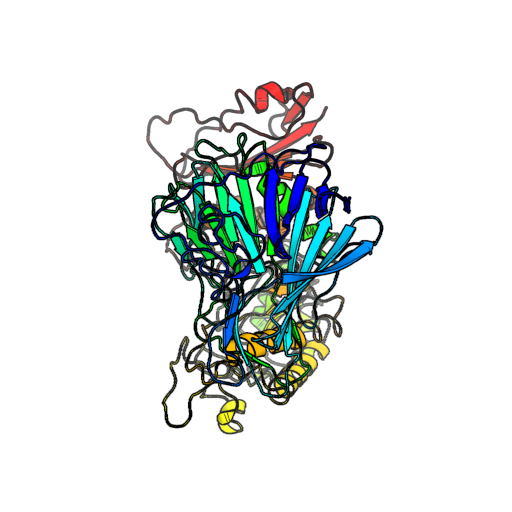1467 C C . ALA A 1 180 ? 52.156 16.558 48.012 1.00 7.87 180 ALA A C 1
ATOM 1468 O O . ALA A 1 180 ? 52.646 17.682 47.848 1.00 8.58 180 ALA A O 1
ATOM 1470 N N . ALA A 1 181 ? 52.466 15.798 49.068 1.00 7.28 181 ALA A N 1
ATOM 1471 C CA . ALA A 1 181 ? 53.298 16.342 50.146 1.00 7.28 181 ALA A CA 1
ATOM 1472 C C . ALA A 1 181 ? 54.192 15.270 50.726 1.00 7.42 181 ALA A C 1
ATOM 1473 O O . ALA A 1 181 ? 53.796 14.116 50.845 1.00 7.74 181 ALA A O 1
ATOM 1475 N N . CYS A 1 182 ? 55.382 15.686 51.136 1.00 7.24 182 CYS A N 1
ATOM 1476 C CA . CYS A 1 182 ? 56.359 14.856 51.816 1.00 7.28 182 CYS A CA 1
ATOM 1477 C C . CYS A 1 182 ? 56.952 15.669 52.937 1.00 7.91 182 CYS A C 1
ATOM 1478 O O . CYS A 1 182 ? 57.389 16.795 52.700 1.00 7.47 182 CYS A O 1
ATOM 1481 N N . LEU A 1 183 ? 56.995 15.102 54.132 1.00 7.31 183 LEU A N 1
ATOM 1482 C CA . LEU A 1 183 ? 57.748 15.653 55.226 1.00 7.22 183 LEU A CA 1
ATOM 1483 C C . LEU A 1 183 ? 58.817 14.670 55.629 1.00 7.06 183 LEU A C 1
ATOM 1484 O O . LEU A 1 183 ? 58.525 13.558 56.050 1.00 7.02 183 LEU A O 1
ATOM 1489 N N . ASP A 1 184 ? 60.062 15.125 55.553 1.00 7.35 184 ASP A N 1
ATOM 1490 C CA . ASP A 1 184 ? 61.211 14.368 55.996 1.00 7.09 184 ASP A CA 1
ATOM 1491 C C . ASP A 1 184 ? 61.770 14.927 57.268 1.00 7.28 184 ASP A C 1
ATOM 1492 O O . ASP A 1 184 ? 62.243 16.080 57.291 1.00 10.46 184 ASP A O 1
ATOM 1497 N N . PHE A 1 185 ? 61.808 14.099 58.291 1.00 7.63 185 PHE A N 1
ATOM 1498 C CA . PHE A 1 185 ? 62.392 14.404 59.597 1.00 6.90 185 PHE A CA 1
ATOM 1499 C C . PHE A 1 185 ? 63.693 13.674 59.767 1.00 8.12 185 PHE A C 1
ATOM 1500 O O . PHE A 1 185 ? 63.737 12.458 59.700 1.00 8.53 185 PHE A O 1
ATOM 1508 N N . VAL A 1 186 ? 64.761 14.419 60.010 1.00 8.27 186 VAL A N 1
ATOM 1509 C CA . VAL A 1 186 ? 66.054 13.806 60.328 1.00 8.83 186 VAL A CA 1
ATOM 1510 C C . VAL A 1 186 ? 66.103 13.183 61.708 1.00 9.18 186 VAL A C 1
ATOM 1511 O O . VAL A 1 186 ? 67.014 12.406 61.980 1.00 10.62 186 VAL A O 1
ATOM 1515 N N . GLN A 1 187 ? 65.180 13.560 62.589 1.00 8.78 187 GLN A N 1
ATOM 1516 C CA A GLN A 1 187 ? 65.115 12.980 63.910 0.50 9.23 187 GLN A CA 1
ATOM 1517 C CA B GLN A 1 187 ? 65.140 13.104 63.982 0.50 9.04 187 GLN A CA 1
ATOM 1518 C C . GLN A 1 187 ? 63.716 13.074 64.493 1.00 8.91 187 GLN A C 1
ATOM 1519 O O . GLN A 1 187 ? 62.885 13.855 64.055 1.00 9.91 187 GLN A O 1
ATOM 1530 N N . GLY A 1 188 ? 63.483 12.226 65.476 1.00 9.24 188 GLY A N 1
ATOM 1531 C CA . GLY A 1 188 ? 62.249 12.284 66.253 1.00 9.25 188 GLY A CA 1
ATOM 1532 C C . GLY A 1 188 ? 61.560 10.957 66.354 1.00 9.22 188 GLY A C 1
ATOM 1533 O O . GLY A 1 188 ? 61.629 10.132 65.440 1.00 10.26 188 GLY A O 1
ATOM 1534 N N . GLU A 1 189 ? 60.903 10.739 67.496 1.00 9.01 189 GLU A N 1
ATOM 1535 C CA . GLU A 1 189 ? 60.107 9.550 67.737 1.00 9.12 189 GLU A CA 1
ATOM 1536 C C . GLU A 1 189 ? 58.669 9.984 67.607 1.00 7.49 189 GLU A C 1
ATOM 1537 O O . GLU A 1 189 ? 58.285 10.996 68.196 1.00 7.85 189 GLU A O 1
ATOM 1543 N N . PHE A 1 190 ? 57.886 9.260 66.818 1.00 7.37 190 PHE A N 1
ATOM 1544 C CA . PHE A 1 190 ? 56.536 9.673 66.474 1.00 7.33 190 PHE A CA 1
ATOM 1545 C C . PHE A 1 190 ? 55.504 8.574 66.654 1.00 8.08 190 PHE A C 1
ATOM 1546 O O . PHE A 1 190 ? 55.809 7.402 66.550 1.00 8.20 190 PHE A O 1
ATOM 1554 N N . ASP A 1 191 ? 54.269 9.006 66.855 1.00 7.08 191 ASP A N 1
ATOM 1555 C CA . ASP A 1 191 ? 53.098 8.175 66.701 1.00 7.13 191 ASP A CA 1
ATOM 1556 C C . ASP A 1 191 ? 52.340 8.609 65.430 1.00 8.04 191 ASP A C 1
ATOM 1557 O O . ASP A 1 191 ? 52.421 9.768 65.009 1.00 7.61 191 ASP A O 1
ATOM 1562 N N . VAL A 1 192 ? 51.632 7.656 64.832 1.00 6.36 192 VAL A N 1
ATOM 1563 C CA . VAL A 1 192 ? 50.783 7.922 63.673 1.00 6.38 192 VAL A CA 1
ATOM 1564 C C . VAL A 1 192 ? 49.339 7.760 64.095 1.00 5.83 192 VAL A C 1
ATOM 1565 O O . VAL A 1 192 ? 48.925 6.682 64.564 1.00 7.07 192 VAL A O 1
ATOM 1569 N N . LEU A 1 193 ? 48.573 8.852 63.915 1.00 5.78 193 LEU A N 1
ATOM 1570 C CA . LEU A 1 193 ? 47.151 8.858 64.152 1.00 5.30 193 LEU A CA 1
ATOM 1571 C C . LEU A 1 193 ? 46.457 8.787 62.809 1.00 5.25 193 LEU A C 1
ATOM 1572 O O . LEU A 1 193 ? 46.726 9.595 61.893 1.00 6.74 193 LEU A O 1
ATOM 1577 N N . ARG A 1 194 ? 45.566 7.810 62.679 1.00 6.33 194 ARG A N 1
ATOM 1578 C CA . ARG A 1 194 ? 44.730 7.652 61.482 1.00 5.42 194 ARG A CA 1
ATOM 1579 C C . ARG A 1 194 ? 43.337 7.293 61.873 1.00 6.01 194 ARG A C 1
ATOM 1580 O O . ARG A 1 194 ? 43.060 6.933 63.045 1.00 7.13 194 ARG A O 1
ATOM 1588 N N . PHE A 1 195 ? 42.409 7.413 60.922 1.00 5.97 195 PHE A N 1
ATOM 1589 C CA . PHE A 1 195 ? 41.000 7.397 61.227 1.00 6.20 195 PHE A CA 1
ATOM 1590 C C . PHE A 1 195 ? 40.368 6.338 60.349 1.00 6.09 195 PHE A C 1
ATOM 1591 O O . PHE A 1 195 ? 40.137 6.554 59.150 1.00 7.05 195 PHE A O 1
ATOM 1599 N N . TYR A 1 196 ? 40.118 5.193 60.967 1.00 6.17 196 TYR A N 1
ATOM 1600 C CA . TYR A 1 196 ? 39.701 3.986 60.240 1.00 6.53 196 TYR A CA 1
ATOM 1601 C C . TYR A 1 196 ? 38.279 3.613 60.576 1.00 6.61 196 TYR A C 1
ATOM 1602 O O . TYR A 1 196 ? 37.755 3.932 61.653 1.00 6.29 196 TYR A O 1
ATOM 1611 N N . GLY A 1 197 ? 37.641 2.875 59.682 1.00 6.86 197 GLY A N 1
ATOM 1612 C CA . GLY A 1 197 ? 36.339 2.344 60.046 1.00 6.80 197 GLY A CA 1
ATOM 1613 C C . GLY A 1 197 ? 35.736 1.509 58.957 1.00 6.13 197 GLY A C 1
ATOM 1614 O O . GLY A 1 197 ? 36.449 0.856 58.161 1.00 5.96 197 GLY A O 1
ATOM 1615 N N . LYS A 1 198 ? 34.425 1.573 58.888 1.00 6.93 198 LYS A N 1
ATOM 1616 C CA . LYS A 1 198 ? 33.604 0.761 58.008 1.00 6.50 198 LYS A CA 1
ATOM 1617 C C . LYS A 1 198 ? 32.341 1.541 57.736 1.00 6.45 198 LYS A C 1
ATOM 1618 O O . LYS A 1 198 ? 32.092 2.585 58.341 1.00 6.78 198 LYS A O 1
ATOM 1624 N N . HIS A 1 199 ? 31.497 1.058 56.816 1.00 6.24 199 HIS A N 1
ATOM 1625 C CA . HIS A 1 199 ? 30.199 1.645 56.670 1.00 6.61 199 HIS A CA 1
ATOM 1626 C C . HIS A 1 199 ? 29.493 1.618 58.039 1.00 6.86 199 HIS A C 1
ATOM 1627 O O . HIS A 1 199 ? 29.515 0.588 58.751 1.00 7.03 199 HIS A O 1
ATOM 1634 N N . ALA A 1 200 ? 28.900 2.746 58.395 1.00 6.98 200 ALA A N 1
ATOM 1635 C CA . ALA A 1 200 ? 28.142 2.905 59.639 1.00 7.04 200 ALA A CA 1
ATOM 1636 C C . ALA A 1 200 ? 29.018 2.874 60.905 1.00 7.26 200 ALA A C 1
ATOM 1637 O O . ALA A 1 200 ? 28.495 2.707 62.007 1.00 7.40 200 ALA A O 1
ATOM 1639 N N . MET A 1 201 ? 30.318 3.035 60.732 1.00 7.06 201 MET A N 1
ATOM 1640 C CA . MET A 1 201 ? 31.230 3.241 61.878 1.00 6.06 201 MET A CA 1
ATOM 1641 C C . MET A 1 201 ? 32.566 3.795 61.407 1.00 6.42 201 MET A C 1
ATOM 1642 O O . MET A 1 201 ? 33.604 3.101 61.427 1.00 6.40 201 MET A O 1
ATOM 1647 N N . GLU A 1 202 ? 32.524 5.046 60.991 1.00 7.39 202 GLU A N 1
ATOM 1648 C CA . GLU A 1 202 ? 33.638 5.692 60.369 1.00 6.64 202 GLU A CA 1
ATOM 1649 C C . GLU A 1 202 ? 34.557 6.371 61.383 1.00 7.20 202 GLU A C 1
ATOM 1650 O O . GLU A 1 202 ? 34.131 6.796 62.473 1.00 7.54 202 GLU A O 1
ATOM 1656 N N . ARG A 1 203 ? 35.821 6.502 60.997 1.00 6.91 203 ARG A N 1
ATOM 1657 C CA . ARG A 1 203 ? 36.734 7.449 61.602 1.00 7.24 203 ARG A CA 1
ATOM 1658 C C . ARG A 1 203 ? 36.997 7.186 63.084 1.00 7.07 203 ARG A C 1
ATOM 1659 O O . ARG A 1 203 ? 37.184 8.126 63.886 1.00 7.98 203 ARG A O 1
ATOM 1667 N N . ASN A 1 204 ? 37.071 5.914 63.449 1.00 6.59 204 ASN A N 1
ATOM 1668 C CA . ASN A 1 204 ? 37.659 5.551 64.718 1.00 7.27 204 ASN A CA 1
ATOM 1669 C C . ASN A 1 204 ? 39.115 5.982 64.766 1.00 7.47 204 ASN A C 1
ATOM 1670 O O . ASN A 1 204 ? 39.881 5.810 63.807 1.00 6.92 204 ASN A O 1
ATOM 1675 N N . LEU A 1 205 ? 39.537 6.542 65.895 1.00 7.43 205 LEU A N 1
ATOM 1676 C CA . LEU A 1 205 ? 40.938 6.897 66.075 1.00 8.00 205 LEU A CA 1
ATOM 1677 C C . LEU A 1 205 ? 41.814 5.674 66.354 1.00 7.90 205 LEU A C 1
ATOM 1678 O O . LEU A 1 205 ? 41.519 4.901 67.268 1.00 8.83 205 LEU A O 1
ATOM 1683 N N . GLU A 1 206 ? 42.869 5.483 65.538 1.00 7.04 206 GLU A N 1
ATOM 1684 C CA . GLU A 1 206 ? 43.935 4.538 65.824 1.00 6.96 206 GLU A CA 1
ATOM 1685 C C . GLU A 1 206 ? 45.213 5.334 65.981 1.00 6.42 206 GLU A C 1
ATOM 1686 O O . GLU A 1 206 ? 45.653 5.987 65.021 1.00 7.20 206 GLU A O 1
ATOM 1692 N N . ARG A 1 207 ? 45.842 5.230 67.153 1.00 7.45 207 ARG A N 1
ATOM 1693 C CA . ARG A 1 207 ? 47.114 5.870 67.437 1.00 6.79 207 ARG A CA 1
ATOM 1694 C C . ARG A 1 207 ? 48.112 4.840 67.873 1.00 7.06 207 ARG A C 1
ATOM 1695 O O . ARG A 1 207 ? 47.866 4.140 68.866 1.00 7.70 207 ARG A O 1
ATOM 1703 N N . THR A 1 208 ? 49.160 4.676 67.064 1.00 6.49 208 THR A N 1
ATOM 1704 C CA . THR A 1 208 ? 50.227 3.761 67.423 1.00 6.35 208 THR A CA 1
ATOM 1705 C C . THR A 1 208 ? 51.598 4.381 67.227 1.00 6.66 208 THR A C 1
ATOM 1706 O O . THR A 1 208 ? 51.764 5.276 66.400 1.00 6.76 208 THR A O 1
ATOM 1710 N N . PRO A 1 209 ? 52.605 3.930 67.991 1.00 7.10 209 PRO A N 1
ATOM 1711 C CA A PRO A 1 209 ? 53.972 4.323 67.696 0.40 7.20 209 PRO A CA 1
ATOM 1712 C CA B PRO A 1 209 ? 53.953 4.353 67.671 0.60 7.13 209 PRO A CA 1
ATOM 1713 C C . PRO A 1 209 ? 54.352 3.970 66.266 1.00 7.30 209 PRO A C 1
ATOM 1714 O O . PRO A 1 209 ? 53.899 2.937 65.733 1.00 8.33 209 PRO A O 1
ATOM 1721 N N . LEU A 1 210 ? 55.159 4.799 65.641 1.00 6.23 210 LEU A N 1
ATOM 1722 C CA . LEU A 1 210 ? 55.759 4.446 64.352 1.00 6.43 210 LEU A CA 1
ATOM 1723 C C . LEU A 1 210 ? 57.023 3.625 64.600 1.00 6.83 210 LEU A C 1
ATOM 1724 O O . LEU A 1 210 ? 58.091 4.175 64.961 1.00 8.18 210 LEU A O 1
ATOM 1729 N N . GLY A 1 211 ? 56.902 2.308 64.431 1.00 6.52 211 GLY A N 1
ATOM 1730 C CA . GLY A 1 211 ? 58.055 1.422 64.421 1.00 6.85 211 GLY A CA 1
ATOM 1731 C C . GLY A 1 211 ? 58.818 1.458 63.110 1.00 7.01 211 GLY A C 1
ATOM 1732 O O . GLY A 1 211 ? 58.335 1.986 62.128 1.00 7.83 211 GLY A O 1
ATOM 1733 N N . HIS A 1 212 ? 59.991 0.873 63.097 1.00 6.20 212 HIS A N 1
ATOM 1734 C CA . HIS A 1 212 ? 60.741 0.715 61.864 1.00 5.81 212 HIS A CA 1
ATOM 1735 C C . HIS A 1 212 ? 59.905 0.003 60.812 1.00 7.41 212 HIS A C 1
ATOM 1736 O O . HIS A 1 212 ? 59.260 -0.996 61.098 1.00 7.16 212 HIS A O 1
ATOM 1743 N N . GLY A 1 213 ? 59.987 0.507 59.585 1.00 6.85 213 GLY A N 1
ATOM 1744 C CA . GLY A 1 213 ? 59.070 0.083 58.541 1.00 6.67 213 GLY A CA 1
ATOM 1745 C C . GLY A 1 213 ? 58.040 1.169 58.274 1.00 6.86 213 GLY A C 1
ATOM 1746 O O . GLY A 1 213 ? 58.191 2.314 58.719 1.00 7.44 213 GLY A O 1
ATOM 1747 N N . THR A 1 214 ? 56.998 0.829 57.546 1.00 6.37 214 THR A N 1
ATOM 1748 C CA . THR A 1 214 ? 55.979 1.741 57.115 1.00 6.73 214 THR A CA 1
ATOM 1749 C C . THR A 1 214 ? 54.663 1.439 57.784 1.00 6.45 214 THR A C 1
ATOM 1750 O O . THR A 1 214 ? 54.270 0.275 57.903 1.00 8.17 214 THR A O 1
ATOM 1754 N N . ILE A 1 215 ? 53.957 2.482 58.203 1.00 5.87 215 ILE A N 1
ATOM 1755 C CA . ILE A 1 215 ? 52.550 2.391 58.453 1.00 5.81 215 ILE A CA 1
ATOM 1756 C C . ILE A 1 215 ? 51.853 3.052 57.260 1.00 6.13 215 ILE A C 1
ATOM 1757 O O . ILE A 1 215 ? 52.148 4.204 56.926 1.00 6.42 215 ILE A O 1
ATOM 1762 N N . ALA A 1 216 ? 50.960 2.317 56.602 1.00 6.60 216 ALA A N 1
ATOM 1763 C CA . ALA A 1 216 ? 50.335 2.805 55.383 1.00 6.98 216 ALA A CA 1
ATOM 1764 C C . ALA A 1 216 ? 48.852 2.559 55.412 1.00 6.90 216 ALA A C 1
ATOM 1765 O O . ALA A 1 216 ? 48.369 1.609 56.063 1.00 6.82 216 ALA A O 1
ATOM 1767 N N . PHE A 1 217 ? 48.121 3.406 54.699 1.00 6.81 217 PHE A N 1
ATOM 1768 C CA . PHE A 1 217 ? 46.690 3.211 54.509 1.00 6.52 217 PHE A CA 1
ATOM 1769 C C . PHE A 1 217 ? 46.270 4.042 53.327 1.00 7.01 217 PHE A C 1
ATOM 1770 O O . PHE A 1 217 ? 47.010 4.904 52.859 1.00 8.29 217 PHE A O 1
ATOM 1778 N N . GLY A 1 218 ? 45.105 3.751 52.747 1.00 7.01 218 GLY A N 1
ATOM 1779 C CA . GLY A 1 218 ? 44.701 4.411 51.540 1.00 6.71 218 GLY A CA 1
ATOM 1780 C C . GLY A 1 218 ? 43.374 3.880 51.098 1.00 7.09 218 GLY A C 1
ATOM 1781 O O . GLY A 1 218 ? 42.659 3.193 51.841 1.00 7.31 218 GLY A O 1
ATOM 1782 N N . SER A 1 219 ? 42.983 4.291 49.897 1.00 7.40 219 SER A N 1
ATOM 1783 C CA . SER A 1 219 ? 41.750 3.832 49.270 1.00 7.16 219 SER A CA 1
ATOM 1784 C C . SER A 1 219 ? 41.995 3.647 47.769 1.00 7.30 219 SER A C 1
ATOM 1785 O O . SER A 1 219 ? 42.545 4.531 47.107 1.00 8.08 219 SER A O 1
ATOM 1788 N N . ARG A 1 220 ? 41.536 2.511 47.257 1.00 8.75 220 ARG A N 1
ATOM 1789 C CA . ARG A 1 220 ? 41.350 2.328 45.814 1.00 9.53 220 ARG A CA 1
ATOM 1790 C C . ARG A 1 220 ? 39.892 2.048 45.493 1.00 10.17 220 ARG A C 1
ATOM 1791 O O . ARG A 1 220 ? 39.578 1.373 44.506 1.00 12.36 220 ARG A O 1
ATOM 1799 N N . ARG A 1 221 ? 38.995 2.586 46.305 1.00 7.82 221 ARG A N 1
ATOM 1800 C CA . ARG A 1 221 ? 37.558 2.454 46.107 1.00 7.96 221 ARG A CA 1
ATOM 1801 C C . ARG A 1 221 ? 36.921 3.466 45.157 1.00 8.03 221 ARG A C 1
ATOM 1802 O O . ARG A 1 221 ? 35.705 3.449 44.964 1.00 8.47 221 ARG A O 1
ATOM 1810 N N . GLY A 1 222 ? 37.744 4.346 44.574 1.00 8.29 222 GLY A N 1
ATOM 1811 C CA . GLY A 1 222 ? 37.278 5.446 43.763 1.00 7.97 222 GLY A CA 1
ATOM 1812 C C . GLY A 1 222 ? 36.786 6.628 44.561 1.00 7.73 222 GLY A C 1
ATOM 1813 O O . GLY A 1 222 ? 36.370 7.635 44.002 1.00 9.56 222 GLY A O 1
ATOM 1814 N N . THR A 1 223 ? 36.881 6.510 45.883 1.00 7.78 223 THR A N 1
ATOM 1815 C CA . THR A 1 223 ? 36.294 7.453 46.854 1.00 7.05 223 THR A CA 1
ATOM 1816 C C . THR A 1 223 ? 37.334 7.611 47.979 1.00 7.31 223 THR A C 1
ATOM 1817 O O . THR A 1 223 ? 38.200 6.755 48.190 1.00 7.54 223 THR A O 1
ATOM 1821 N N . SER A 1 224 ? 37.223 8.666 48.758 1.00 7.22 224 SER A N 1
ATOM 1822 C CA . SER A 1 224 ? 38.097 8.847 49.897 1.00 6.20 224 SER A CA 1
ATOM 1823 C C . SER A 1 224 ? 37.907 7.748 50.950 1.00 7.18 224 SER A C 1
ATOM 1824 O O . SER A 1 224 ? 38.873 7.314 51.566 1.00 7.42 224 SER A O 1
ATOM 1827 N N . SER A 1 225 ? 36.678 7.305 51.141 1.00 6.71 225 SER A N 1
ATOM 1828 C CA . SER A 1 225 ? 36.272 6.041 51.759 1.00 6.84 225 SER A CA 1
ATOM 1829 C C . SER A 1 225 ? 35.826 6.126 53.222 1.00 7.51 225 SER A C 1
ATOM 1830 O O . SER A 1 225 ? 36.227 7.042 53.966 1.00 7.27 225 SER A O 1
ATOM 1833 N N . HIS A 1 226 ? 35.020 5.137 53.625 1.00 7.24 226 HIS A N 1
ATOM 1834 C CA . HIS A 1 226 ? 34.657 4.924 55.031 1.00 6.92 226 HIS A CA 1
ATOM 1835 C C . HIS A 1 226 ? 35.836 4.321 55.795 1.00 6.78 226 HIS A C 1
ATOM 1836 O O . HIS A 1 226 ? 35.945 4.462 57.007 1.00 7.39 226 HIS A O 1
ATOM 1843 N N . GLN A 1 227 ? 36.657 3.544 55.088 1.00 6.51 227 GLN A N 1
ATOM 1844 C CA . GLN A 1 227 ? 37.623 2.661 55.718 1.00 6.40 227 GLN A CA 1
ATOM 1845 C C . GLN A 1 227 ? 38.826 3.375 56.259 1.00 5.94 227 GLN A C 1
ATOM 1846 O O . GLN A 1 227 ? 39.322 3.001 57.339 1.00 6.19 227 GLN A O 1
ATOM 1852 N N . TYR A 1 228 ? 39.321 4.341 55.498 1.00 6.37 228 TYR A N 1
ATOM 1853 C CA . TYR A 1 228 ? 40.438 5.159 55.958 1.00 6.11 228 TYR A CA 1
ATOM 1854 C C . TYR A 1 228 ? 40.267 6.552 55.437 1.00 6.28 228 TYR A C 1
ATOM 1855 O O . TYR A 1 228 ? 40.131 6.738 54.210 1.00 7.01 228 TYR A O 1
ATOM 1864 N N . ASN A 1 229 ? 40.189 7.532 56.336 1.00 6.92 229 ASN A N 1
ATOM 1865 C CA . ASN A 1 229 ? 40.035 8.901 55.863 1.00 6.37 229 ASN A CA 1
ATOM 1866 C C . ASN A 1 229 ? 41.386 9.400 55.337 1.00 6.26 229 ASN A C 1
ATOM 1867 O O . ASN A 1 229 ? 42.432 8.998 55.874 1.00 6.06 229 ASN A O 1
ATOM 1872 N N . PRO A 1 230 ? 41.370 10.308 54.338 1.00 6.61 230 PRO A N 1
ATOM 1873 C CA . PRO A 1 230 ? 42.638 10.805 53.741 1.00 6.39 230 PRO A CA 1
ATOM 1874 C C . PRO A 1 230 ? 43.230 11.935 54.608 1.00 6.65 230 PRO A C 1
ATOM 1875 O O . PRO A 1 230 ? 43.302 13.101 54.205 1.00 7.10 230 PRO A O 1
ATOM 1879 N N . ALA A 1 231 ? 43.680 11.543 55.794 1.00 6.88 231 ALA A N 1
ATOM 1880 C CA . ALA A 1 231 ? 44.111 12.457 56.836 1.00 7.28 231 ALA A CA 1
ATOM 1881 C C . ALA A 1 231 ? 45.099 11.704 57.709 1.00 6.69 231 ALA A C 1
ATOM 1882 O O . ALA A 1 231 ? 44.931 10.500 57.963 1.00 7.71 231 ALA A O 1
ATOM 1884 N N . VAL A 1 232 ? 46.107 12.397 58.218 1.00 6.29 232 VAL A N 1
ATOM 1885 C CA . VAL A 1 232 ? 47.051 11.788 59.111 1.00 6.49 232 VAL A CA 1
ATOM 1886 C C . VAL A 1 232 ? 47.610 12.821 60.071 1.00 6.69 232 VAL A C 1
ATOM 1887 O O . VAL A 1 232 ? 47.825 13.983 59.684 1.00 6.44 232 VAL A O 1
ATOM 1891 N N . ILE A 1 233 ? 47.861 12.398 61.319 1.00 5.80 233 ILE A N 1
ATOM 1892 C CA . ILE A 1 233 ? 48.599 13.220 62.270 1.00 5.88 233 ILE A CA 1
ATOM 1893 C C . ILE A 1 233 ? 49.842 12.450 62.659 1.00 6.38 233 ILE A C 1
ATOM 1894 O O . ILE A 1 233 ? 49.784 11.296 63.074 1.00 7.15 233 ILE A O 1
ATOM 1899 N N . LEU A 1 234 ? 50.967 13.113 62.517 1.00 6.97 234 LEU A N 1
ATOM 1900 C CA . LEU A 1 234 ? 52.234 12.578 63.024 1.00 6.02 234 LEU A CA 1
ATOM 1901 C C . LEU A 1 234 ? 52.511 13.349 64.297 1.00 7.36 234 LEU A C 1
ATOM 1902 O O . LEU A 1 234 ? 52.827 14.548 64.250 1.00 7.13 234 LEU A O 1
ATOM 1907 N N . ALA A 1 235 ? 52.323 12.685 65.443 1.00 6.86 235 ALA A N 1
ATOM 1908 C CA . ALA A 1 235 ? 52.491 13.323 66.755 1.00 7.56 235 ALA A CA 1
ATOM 1909 C C . ALA A 1 235 ? 53.797 12.909 67.367 1.00 7.18 235 ALA A C 1
ATOM 1910 O O . ALA A 1 235 ? 54.107 11.706 67.431 1.00 8.41 235 ALA A O 1
ATOM 1912 N N . GLU A 1 236 ? 54.596 13.860 67.817 1.00 6.56 236 GLU A N 1
ATOM 1913 C CA . GLU A 1 236 ? 55.792 13.462 68.563 1.00 7.41 236 GLU A CA 1
ATOM 1914 C C . GLU A 1 236 ? 55.398 12.635 69.758 1.00 8.19 236 GLU A C 1
ATOM 1915 O O . GLU A 1 236 ? 54.363 12.863 70.376 1.00 7.68 236 GLU A O 1
ATOM 1921 N N . LYS A 1 237 ? 56.176 11.606 70.070 1.00 7.60 237 LYS A N 1
ATOM 1922 C CA . LYS A 1 237 ? 55.916 10.799 71.239 1.00 9.30 237 LYS A CA 1
ATOM 1923 C C . LYS A 1 237 ? 55.647 11.685 72.449 1.00 8.47 237 LYS A C 1
ATOM 1924 O O . LYS A 1 237 ? 56.425 12.606 72.737 1.00 8.70 237 LYS A O 1
ATOM 1930 N N . GLY A 1 238 ? 54.591 11.369 73.160 1.00 7.92 238 GLY A N 1
ATOM 1931 C CA . GLY A 1 238 ? 54.202 12.139 74.348 1.00 7.99 238 GLY A CA 1
ATOM 1932 C C . GLY A 1 238 ? 53.241 13.277 74.110 1.00 8.86 238 GLY A C 1
ATOM 1933 O O . GLY A 1 238 ? 52.721 13.828 75.074 1.00 7.86 238 GLY A O 1
ATOM 1934 N N . THR A 1 239 ? 52.975 13.628 72.864 1.00 8.45 239 THR A N 1
ATOM 1935 C CA . THR A 1 239 ? 52.022 14.700 72.554 1.00 8.00 239 THR A CA 1
ATOM 1936 C C . THR A 1 239 ? 50.612 14.312 72.994 1.00 8.02 239 THR A C 1
ATOM 1937 O O . THR A 1 239 ? 50.170 13.166 72.805 1.00 8.78 239 THR A O 1
ATOM 1941 N N . THR A 1 240 ? 49.909 15.277 73.581 1.00 7.30 240 THR A N 1
ATOM 1942 C CA . THR A 1 240 ? 48.595 15.110 74.130 1.00 7.66 240 THR A CA 1
ATOM 1943 C C . THR A 1 240 ? 47.658 16.092 73.424 1.00 7.50 240 THR A C 1
ATOM 1944 O O . THR A 1 240 ? 48.046 16.783 72.479 1.00 7.86 240 THR A O 1
ATOM 1948 N N . GLU A 1 241 ? 46.429 16.183 73.917 1.00 7.92 241 GLU A N 1
ATOM 1949 C CA . GLU A 1 241 ? 45.503 17.176 73.387 1.00 8.00 241 GLU A CA 1
ATOM 1950 C C . GLU A 1 241 ? 46.001 18.590 73.620 1.00 8.85 241 GLU A C 1
ATOM 1951 O O . GLU A 1 241 ? 45.623 19.494 72.875 1.00 9.17 241 GLU A O 1
ATOM 1957 N N . THR A 1 242 ? 46.798 18.801 74.673 1.00 8.31 242 THR A N 1
ATOM 1958 C CA . THR A 1 242 ? 47.132 20.160 75.102 1.00 9.94 242 THR A CA 1
ATOM 1959 C C . THR A 1 242 ? 48.601 20.497 75.170 1.00 9.50 242 THR A C 1
ATOM 1960 O O . THR A 1 242 ? 48.968 21.631 75.521 1.00 11.30 242 THR A O 1
ATOM 1964 N N . ALA A 1 243 ? 49.466 19.573 74.760 1.00 8.67 243 ALA A N 1
ATOM 1965 C CA . ALA A 1 243 ? 50.902 19.860 74.698 1.00 8.50 243 ALA A CA 1
ATOM 1966 C C . ALA A 1 243 ? 51.612 19.009 73.694 1.00 8.68 243 ALA A C 1
ATOM 1967 O O . ALA A 1 243 ? 51.191 17.887 73.409 1.00 9.18 243 ALA A O 1
ATOM 1969 N N . GLY A 1 244 ? 52.720 19.527 73.175 1.00 9.31 244 GLY A N 1
ATOM 1970 C CA . GLY A 1 244 ? 53.612 18.753 72.338 1.00 9.23 244 GLY A CA 1
ATOM 1971 C C . GLY A 1 244 ? 53.438 18.969 70.840 1.00 8.56 244 GLY A C 1
ATOM 1972 O O . GLY A 1 244 ? 52.368 19.413 70.355 1.00 9.10 244 GLY A O 1
ATOM 1973 N N . SER A 1 245 ? 54.487 18.668 70.096 1.00 8.45 245 SER A N 1
ATOM 1974 C CA . SER A 1 245 ? 54.518 18.857 68.644 1.00 8.18 245 SER A CA 1
ATOM 1975 C C . SER A 1 245 ? 53.660 17.837 67.926 1.00 8.09 245 SER A C 1
ATOM 1976 O O . SER A 1 245 ? 53.670 16.646 68.246 1.00 8.85 245 SER A O 1
ATOM 1979 N N . CYS A 1 246 ? 52.973 18.290 66.891 1.00 7.55 246 CYS A N 1
ATOM 1980 C CA . CYS A 1 246 ? 52.227 17.398 66.035 1.00 6.96 246 CYS A CA 1
ATOM 1981 C C . CYS A 1 246 ? 52.072 18.076 64.678 1.00 7.40 246 CYS A C 1
ATOM 1982 O O . CYS A 1 246 ? 51.967 19.308 64.608 1.00 7.25 246 CYS A O 1
ATOM 1985 N N . TYR A 1 247 ? 52.000 17.237 63.655 1.00 6.44 247 TYR A N 1
ATOM 1986 C CA . TYR A 1 247 ? 51.946 17.631 62.270 1.00 6.96 247 TYR A CA 1
ATOM 1987 C C . TYR A 1 247 ? 50.727 16.972 61.627 1.00 6.57 247 TYR A C 1
ATOM 1988 O O . TYR A 1 247 ? 50.507 15.784 61.787 1.00 8.79 247 TYR A O 1
ATOM 1997 N N . GLY A 1 248 ? 49.948 17.734 60.867 1.00 6.32 248 GLY A N 1
ATOM 1998 C CA . GLY A 1 248 ? 48.843 17.183 60.064 1.00 6.29 248 GLY A CA 1
ATOM 1999 C C . GLY A 1 248 ? 49.089 17.238 58.572 1.00 7.50 248 GLY A C 1
ATOM 2000 O O . GLY A 1 248 ? 49.778 18.139 58.075 1.00 7.06 248 GLY A O 1
ATOM 2001 N N . MET A 1 249 ? 48.516 16.255 57.868 1.00 6.99 249 MET A N 1
ATOM 2002 C CA . MET A 1 249 ? 48.329 16.354 56.452 1.00 6.80 249 MET A CA 1
ATOM 2003 C C . MET A 1 249 ? 46.899 15.958 56.169 1.00 7.58 249 MET A C 1
ATOM 2004 O O . MET A 1 249 ? 46.446 14.904 56.634 1.00 6.82 249 MET A O 1
ATOM 2009 N N . LEU A 1 250 ? 46.207 16.777 55.381 1.00 6.84 250 LEU A N 1
ATOM 2010 C CA . LEU A 1 250 ? 44.821 16.518 55.003 1.00 6.94 250 LEU A CA 1
ATOM 2011 C C . LEU A 1 250 ? 44.643 16.627 53.496 1.00 6.64 250 LEU A C 1
ATOM 2012 O O . LEU A 1 250 ? 45.012 17.675 52.925 1.00 7.30 250 LEU A O 1
ATOM 2017 N N . PHE A 1 251 ? 44.095 15.589 52.842 1.00 6.66 251 PHE A N 1
ATOM 2018 C CA . PHE A 1 251 ? 44.023 15.591 51.371 1.00 7.09 251 PHE A CA 1
ATOM 2019 C C . PHE A 1 251 ? 42.711 16.231 50.965 1.00 7.45 251 PHE A C 1
ATOM 2020 O O . PHE A 1 251 ? 41.646 15.794 51.421 1.00 8.44 251 PHE A O 1
ATOM 2028 N N . VAL A 1 252 ? 42.786 17.284 50.148 1.00 7.14 252 VAL A N 1
ATOM 2029 C CA . VAL A 1 252 ? 41.617 17.992 49.673 1.00 6.95 252 VAL A CA 1
ATOM 2030 C C . VAL A 1 252 ? 41.095 17.266 48.434 1.00 7.28 252 VAL A C 1
ATOM 2031 O O . VAL A 1 252 ? 41.237 17.710 47.291 1.00 8.56 252 VAL A O 1
ATOM 2035 N N . TYR A 1 253 ? 40.571 16.075 48.670 1.00 7.63 253 TYR A N 1
ATOM 2036 C CA . TYR A 1 253 ? 40.303 15.171 47.569 1.00 7.76 253 TYR A CA 1
ATOM 2037 C C . TYR A 1 253 ? 39.376 14.058 47.982 1.00 7.51 253 TYR A C 1
ATOM 2038 O O . TYR A 1 253 ? 39.488 13.494 49.066 1.00 6.82 253 TYR A O 1
ATOM 2047 N N . SER A 1 254 ? 38.504 13.703 47.040 1.00 8.13 254 SER A N 1
ATOM 2048 C CA . SER A 1 254 ? 37.376 12.809 47.293 1.00 8.16 254 SER A CA 1
ATOM 2049 C C . SER A 1 254 ? 37.505 11.444 46.602 1.00 7.86 254 SER A C 1
ATOM 2050 O O . SER A 1 254 ? 36.543 10.672 46.608 1.00 7.81 254 SER A O 1
ATOM 2053 N N . GLY A 1 255 ? 38.637 11.200 45.951 1.00 6.69 255 GLY A N 1
ATOM 2054 C CA . GLY A 1 255 ? 38.965 9.964 45.294 1.00 7.10 255 GLY A CA 1
ATOM 2055 C C . GLY A 1 255 ? 40.026 9.146 46.037 1.00 7.49 255 GLY A C 1
ATOM 2056 O O . GLY A 1 255 ? 40.148 9.196 47.278 1.00 7.97 255 GLY A O 1
ATOM 2057 N N . ASN A 1 256 ? 40.807 8.389 45.258 1.00 7.50 256 ASN A N 1
ATOM 2058 C CA . ASN A 1 256 ? 41.769 7.445 45.780 1.00 7.46 256 ASN A CA 1
ATOM 2059 C C . ASN A 1 256 ? 42.941 8.193 46.382 1.00 6.89 256 ASN A C 1
ATOM 2060 O O . ASN A 1 256 ? 43.293 9.300 45.958 1.00 7.82 256 ASN A O 1
ATOM 2065 N N . PHE A 1 257 ? 43.592 7.549 47.341 1.00 6.86 257 PHE A N 1
ATOM 2066 C CA . PHE A 1 257 ? 44.746 8.137 47.993 1.00 6.82 257 PHE A CA 1
ATOM 2067 C C . PHE A 1 257 ? 45.616 7.067 48.598 1.00 7.30 257 PHE A C 1
ATOM 2068 O O . PHE A 1 257 ? 45.208 5.913 48.793 1.00 7.56 257 PHE A O 1
ATOM 2076 N N . SER A 1 258 ? 46.815 7.488 48.968 1.00 6.72 258 SER A N 1
ATOM 2077 C CA A SER A 1 258 ? 47.729 6.679 49.772 0.60 6.99 258 SER A CA 1
ATOM 2078 C CA B SER A 1 258 ? 47.613 6.685 49.882 0.40 7.55 258 SER A CA 1
ATOM 2079 C C . SER A 1 258 ? 48.430 7.568 50.796 1.00 6.76 258 SER A C 1
ATOM 2080 O O . SER A 1 258 ? 48.870 8.677 50.449 1.00 8.09 258 SER A O 1
ATOM 2085 N N . CYS A 1 259 ? 48.576 7.073 52.015 1.00 6.73 259 CYS A N 1
ATOM 2086 C CA . CYS A 1 259 ? 49.358 7.729 53.056 1.00 6.02 259 CYS A CA 1
ATOM 2087 C C . CYS A 1 259 ? 50.406 6.721 53.522 1.00 7.24 259 CYS A C 1
ATOM 2088 O O . CYS A 1 259 ? 50.087 5.562 53.825 1.00 7.96 259 CYS A O 1
ATOM 2091 N N . GLU A 1 260 ? 51.652 7.167 53.599 1.00 6.49 260 GLU A N 1
ATOM 2092 C CA . GLU A 1 260 ? 52.732 6.299 54.063 1.00 6.08 260 GLU A CA 1
ATOM 2093 C C . GLU A 1 260 ? 53.574 7.072 55.078 1.00 7.25 260 GLU A C 1
ATOM 2094 O O . GLU A 1 260 ? 54.040 8.163 54.800 1.00 7.46 260 GLU A O 1
ATOM 2100 N N . ALA A 1 261 ? 53.813 6.454 56.226 1.00 6.03 261 ALA A N 1
ATOM 2101 C CA . ALA A 1 261 ? 54.724 6.996 57.252 1.00 6.33 261 ALA A CA 1
ATOM 2102 C C . ALA A 1 261 ? 55.772 5.924 57.507 1.00 7.69 261 ALA A C 1
ATOM 2103 O O . ALA A 1 261 ? 55.425 4.793 57.788 1.00 7.66 261 ALA A O 1
ATOM 2105 N N . GLU A 1 262 ? 57.051 6.276 57.406 1.00 6.86 262 GLU A N 1
ATOM 2106 C CA . GLU A 1 262 ? 58.114 5.297 57.462 1.00 8.00 262 GLU A CA 1
ATOM 2107 C C . GLU A 1 262 ? 59.241 5.770 58.369 1.00 7.03 262 GLU A C 1
ATOM 2108 O O . GLU A 1 262 ? 59.711 6.891 58.230 1.00 8.10 262 GLU A O 1
ATOM 2114 N N . LYS A 1 263 ? 59.686 4.895 59.277 1.00 6.44 263 LYS A N 1
ATOM 2115 C CA A LYS A 1 263 ? 60.851 5.146 60.118 0.60 6.09 263 LYS A CA 1
ATOM 2116 C CA B LYS A 1 263 ? 60.850 5.132 60.129 0.40 6.28 263 LYS A CA 1
ATOM 2117 C C . LYS A 1 263 ? 61.976 4.287 59.527 1.00 6.01 263 LYS A C 1
ATOM 2118 O O . LYS A 1 263 ? 61.815 3.073 59.396 1.00 6.69 263 LYS A O 1
ATOM 2129 N N . ASP A 1 264 ? 63.052 4.945 59.096 1.00 6.33 264 ASP A N 1
ATOM 2130 C CA . ASP A 1 264 ? 64.084 4.314 58.290 1.00 6.82 264 ASP A CA 1
ATOM 2131 C C . ASP A 1 264 ? 65.301 3.818 59.071 1.00 7.01 264 ASP A C 1
ATOM 2132 O O . ASP A 1 264 ? 65.400 3.927 60.278 1.00 7.13 264 ASP A O 1
ATOM 2137 N N . GLN A 1 265 ? 66.263 3.318 58.301 1.00 6.16 265 GLN A N 1
ATOM 2138 C CA . GLN A 1 265 ? 67.491 2.723 58.803 1.00 6.64 265 GLN A CA 1
ATOM 2139 C C . GLN A 1 265 ? 68.367 3.638 59.623 1.00 6.01 265 GLN A C 1
ATOM 2140 O O . GLN A 1 265 ? 69.201 3.148 60.387 1.00 7.73 265 GLN A O 1
ATOM 2146 N N . PHE A 1 266 ? 68.214 4.947 59.457 1.00 6.98 266 PHE A N 1
ATOM 2147 C CA . PHE A 1 266 ? 68.964 5.954 60.170 1.00 7.12 266 PHE A CA 1
ATOM 2148 C C . PHE A 1 266 ? 68.079 6.705 61.185 1.00 7.72 266 PHE A C 1
ATOM 2149 O O . PHE A 1 266 ? 68.459 7.803 61.647 1.00 8.77 266 PHE A O 1
ATOM 2157 N N . ASN A 1 267 ? 66.948 6.091 61.562 1.00 6.79 267 ASN A N 1
ATOM 2158 C CA . ASN A 1 267 ? 66.009 6.637 62.546 1.00 7.25 267 ASN A CA 1
ATOM 2159 C C . ASN A 1 267 ? 65.381 7.937 62.086 1.00 8.19 267 ASN A C 1
ATOM 2160 O O . ASN A 1 267 ? 64.909 8.725 62.930 1.00 8.76 267 ASN A O 1
ATOM 2165 N N . GLN A 1 268 ? 65.296 8.123 60.760 1.00 6.57 268 GLN A N 1
ATOM 2166 C CA . GLN A 1 268 ? 64.591 9.268 60.152 1.00 6.43 268 GLN A CA 1
ATOM 2167 C C . GLN A 1 268 ? 63.161 8.872 59.825 1.00 6.73 268 GLN A C 1
ATOM 2168 O O . GLN A 1 268 ? 62.851 7.695 59.702 1.00 7.81 268 GLN A O 1
ATOM 2174 N N . THR A 1 269 ? 62.290 9.868 59.707 1.00 6.36 269 THR A N 1
ATOM 2175 C CA . THR A 1 269 ? 60.881 9.646 59.395 1.00 6.53 269 THR A CA 1
ATOM 2176 C C . THR A 1 269 ? 60.475 10.366 58.130 1.00 6.74 269 THR A C 1
ATOM 2177 O O . THR A 1 269 ? 60.718 11.556 57.992 1.00 7.77 269 THR A O 1
ATOM 2181 N N . ARG A 1 270 ? 59.798 9.641 57.249 1.00 5.97 270 ARG A N 1
ATOM 2182 C CA . ARG A 1 270 ? 59.235 10.223 56.063 1.00 5.72 270 ARG A CA 1
ATOM 2183 C C . ARG A 1 270 ? 57.724 10.018 56.043 1.00 5.79 270 ARG A C 1
ATOM 2184 O O . ARG A 1 270 ? 57.257 8.890 56.190 1.00 6.44 270 ARG A O 1
ATOM 2192 N N . LEU A 1 271 ? 56.984 11.107 55.846 1.00 6.08 271 LEU A N 1
ATOM 2193 C CA . LEU A 1 271 ? 55.526 11.104 55.787 1.00 6.27 271 LEU A CA 1
ATOM 2194 C C . LEU A 1 271 ? 55.100 11.585 54.414 1.00 6.11 271 LEU A C 1
ATOM 2195 O O . LEU A 1 271 ? 55.501 12.673 53.980 1.00 6.98 271 LEU A O 1
ATOM 2200 N N . LEU A 1 272 ? 54.294 10.774 53.742 1.00 6.74 272 LEU A N 1
ATOM 2201 C CA . LEU A 1 272 ? 53.754 11.069 52.429 1.00 6.69 272 LEU A CA 1
ATOM 2202 C C . LEU A 1 272 ? 52.246 10.993 52.407 1.00 6.83 272 LEU A C 1
ATOM 2203 O O . LEU A 1 272 ? 51.667 10.085 53.011 1.00 7.03 272 LEU A O 1
ATOM 2208 N N . LEU A 1 273 ? 51.613 11.885 51.643 1.00 6.83 273 LEU A N 1
ATOM 2209 C CA . LEU A 1 273 ? 50.164 11.829 51.373 1.00 6.54 273 LEU A CA 1
ATOM 2210 C C . LEU A 1 273 ? 49.915 12.309 49.967 1.00 7.18 273 LEU A C 1
ATOM 2211 O O . LEU A 1 273 ? 50.473 13.332 49.542 1.00 7.55 273 LEU A O 1
ATOM 2216 N N . GLY A 1 274 ? 49.075 11.571 49.237 1.00 6.87 274 GLY A N 1
ATOM 2217 C CA . GLY A 1 274 ? 48.679 11.957 47.912 1.00 7.48 274 GLY A CA 1
ATOM 2218 C C . GLY A 1 274 ? 47.899 10.866 47.220 1.00 7.49 274 GLY A C 1
ATOM 2219 O O . GLY A 1 274 ? 47.194 10.106 47.857 1.00 6.90 274 GLY A O 1
ATOM 2220 N N . LEU A 1 275 ? 47.966 10.841 45.908 1.00 7.47 275 LEU A N 1
ATOM 2221 C CA . LEU A 1 275 ? 47.198 9.903 45.126 1.00 7.72 275 LEU A CA 1
ATOM 2222 C C . LEU A 1 275 ? 47.662 8.493 45.369 1.00 8.42 275 LEU A C 1
ATOM 2223 O O . LEU A 1 275 ? 48.842 8.245 45.683 1.00 8.38 275 LEU A O 1
ATOM 2228 N N . ASN A 1 276 ? 46.769 7.531 45.197 1.00 8.52 276 ASN A N 1
ATOM 2229 C CA . ASN A 1 276 ? 47.174 6.124 45.267 1.00 8.80 276 ASN A CA 1
ATOM 2230 C C . ASN A 1 276 ? 47.961 5.788 44.011 1.00 9.12 276 ASN A C 1
ATOM 2231 O O . ASN A 1 276 ? 47.629 6.255 42.931 1.00 8.45 276 ASN A O 1
ATOM 2236 N N . GLU A 1 277 ? 48.996 4.981 44.159 1.00 10.07 277 GLU A N 1
ATOM 2237 C CA A GLU A 1 277 ? 49.714 4.499 42.977 0.60 9.99 277 GLU A CA 1
ATOM 2238 C CA B GLU A 1 277 ? 49.771 4.403 43.049 0.40 10.15 277 GLU A CA 1
ATOM 2239 C C . GLU A 1 277 ? 48.952 3.323 42.323 1.00 10.17 277 GLU A C 1
ATOM 2240 O O . GLU A 1 277 ? 49.148 3.033 41.151 1.00 10.01 277 GLU A O 1
ATOM 2251 N N . GLU A 1 278 ? 48.064 2.672 43.066 1.00 10.04 278 GLU A N 1
ATOM 2252 C CA A GLU A 1 278 ? 47.246 1.574 42.539 0.60 9.63 278 GLU A CA 1
ATOM 2253 C CA B GLU A 1 278 ? 47.254 1.577 42.527 0.40 9.95 278 GLU A CA 1
ATOM 2254 C C . GLU A 1 278 ? 46.164 2.125 41.617 1.00 9.60 278 GLU A C 1
ATOM 2255 O O . GLU A 1 278 ? 45.544 3.133 41.933 1.00 9.64 278 GLU A O 1
ATOM 2266 N N . LEU A 1 279 ? 45.941 1.436 40.500 1.00 9.88 279 LEU A N 1
ATOM 2267 C CA . LEU A 1 279 ? 44.948 1.852 39.482 1.00 9.41 279 LEU A CA 1
ATOM 2268 C C . LEU A 1 279 ? 45.180 3.304 39.040 1.00 9.40 279 LEU A C 1
ATOM 2269 O O . LEU A 1 279 ? 44.236 4.071 38.831 1.00 9.96 279 LEU A O 1
ATOM 2274 N N . PHE A 1 280 ? 46.453 3.670 38.948 1.00 8.82 280 PHE A N 1
ATOM 2275 C CA . PHE A 1 280 ? 46.860 5.002 38.593 1.00 8.94 280 PHE A CA 1
ATOM 2276 C C . PHE A 1 280 ? 48.081 4.923 37.685 1.00 9.04 280 PHE A C 1
ATOM 2277 O O . PHE A 1 280 ? 49.205 4.706 38.149 1.00 8.83 280 PHE A O 1
ATOM 2285 N N . SER A 1 281 ? 47.826 5.024 36.385 1.00 9.19 281 SER A N 1
ATOM 2286 C CA A SER A 1 281 ? 48.865 5.018 35.360 0.60 9.36 281 SER A CA 1
ATOM 2287 C CA B SER A 1 281 ? 48.868 5.035 35.371 0.40 9.71 281 SER A CA 1
ATOM 2288 C C . SER A 1 281 ? 48.385 6.066 34.372 1.00 9.98 281 SER A C 1
ATOM 2289 O O . SER A 1 281 ? 47.686 5.755 33.405 1.00 10.92 281 SER A O 1
ATOM 2294 N N . TYR A 1 282 ? 48.673 7.317 34.680 1.00 9.57 282 TYR A N 1
ATOM 2295 C CA . TYR A 1 282 ? 47.943 8.409 34.065 1.00 10.21 282 TYR A CA 1
ATOM 2296 C C . TYR A 1 282 ? 48.683 8.925 32.845 1.00 10.95 282 TYR A C 1
ATOM 2297 O O . TYR A 1 282 ? 49.807 9.413 32.945 1.00 10.06 282 TYR A O 1
ATOM 2306 N N . PRO A 1 283 ? 48.057 8.823 31.667 1.00 11.37 283 PRO A N 1
ATOM 2307 C CA . PRO A 1 283 ? 48.801 9.193 30.450 1.00 11.63 283 PRO A CA 1
ATOM 2308 C C . PRO A 1 283 ? 48.911 10.695 30.287 1.00 12.19 283 PRO A C 1
ATOM 2309 O O . PRO A 1 283 ? 47.949 11.436 30.550 1.00 13.66 283 PRO A O 1
ATOM 2313 N N . LEU A 1 284 ? 50.077 11.153 29.850 1.00 12.18 284 LEU A N 1
ATOM 2314 C CA . LEU A 1 284 ? 50.296 12.557 29.637 1.00 14.16 284 LEU A CA 1
ATOM 2315 C C . LEU A 1 284 ? 50.990 12.726 28.293 1.00 14.90 284 LEU A C 1
ATOM 2316 O O . LEU A 1 284 ? 52.114 12.282 28.108 1.00 14.87 284 LEU A O 1
ATOM 2321 N N . ALA A 1 285 ? 50.276 13.316 27.337 1.00 15.72 285 ALA A N 1
ATOM 2322 C CA . ALA A 1 285 ? 50.833 13.550 26.026 1.00 15.36 285 ALA A CA 1
ATOM 2323 C C . ALA A 1 285 ? 51.821 14.700 26.068 1.00 15.81 285 ALA A C 1
ATOM 2324 O O . ALA A 1 285 ? 51.891 15.478 27.021 1.00 14.67 285 ALA A O 1
ATOM 2326 N N . SER A 1 286 ? 52.610 14.788 25.009 1.00 15.59 286 SER A N 1
ATOM 2327 C CA . SER A 1 286 ? 53.551 15.861 24.824 1.00 15.90 286 SER A CA 1
ATOM 2328 C C . SER A 1 286 ? 52.944 17.217 25.134 1.00 15.64 286 SER A C 1
ATOM 2329 O O . SER A 1 286 ? 51.921 17.605 24.562 1.00 16.09 286 SER A O 1
ATOM 2332 N N . GLY A 1 287 ? 53.583 17.956 26.038 1.00 15.07 287 GLY A N 1
ATOM 2333 C CA . GLY A 1 287 ? 53.159 19.310 26.357 1.00 15.02 287 GLY A CA 1
ATOM 2334 C C . GLY A 1 287 ? 52.006 19.440 27.334 1.00 14.95 287 GLY A C 1
ATOM 2335 O O . GLY A 1 287 ? 51.677 20.553 27.720 1.00 16.26 287 GLY A O 1
ATOM 2336 N N . GLU A 1 288 ? 51.424 18.324 27.771 1.00 14.04 288 GLU A N 1
ATOM 2337 C CA A GLU A 1 288 ? 50.274 18.337 28.670 0.70 13.57 288 GLU A CA 1
ATOM 2338 C CA B GLU A 1 288 ? 50.288 18.421 28.675 0.30 13.76 288 GLU A CA 1
ATOM 2339 C C . GLU A 1 288 ? 50.723 18.365 30.136 1.00 13.36 288 GLU A C 1
ATOM 2340 O O . GLU A 1 288 ? 51.800 17.908 30.455 1.00 12.60 288 GLU A O 1
ATOM 2351 N N . THR A 1 289 ? 49.841 18.869 30.995 1.00 12.38 289 THR A N 1
ATOM 2352 C CA . THR A 1 289 ? 50.079 19.025 32.440 1.00 12.23 289 THR A CA 1
ATOM 2353 C C . THR A 1 289 ? 48.998 18.257 33.202 1.00 11.57 289 THR A C 1
ATOM 2354 O O . THR A 1 289 ? 47.842 18.225 32.829 1.00 13.00 289 THR A O 1
ATOM 2358 N N . PHE A 1 290 ? 49.443 17.638 34.290 1.00 9.62 290 PHE A N 1
ATOM 2359 C CA . PHE A 1 290 ? 48.595 16.949 35.261 1.00 9.52 290 PHE A CA 1
ATOM 2360 C C . PHE A 1 290 ? 48.704 17.622 36.618 1.00 8.73 290 PHE A C 1
ATOM 2361 O O . PHE A 1 290 ? 49.803 17.977 37.030 1.00 10.06 290 PHE A O 1
ATOM 2369 N N . THR A 1 291 ? 47.578 17.762 37.305 1.00 8.96 291 THR A N 1
ATOM 2370 C CA . THR A 1 291 ? 47.555 18.389 38.597 1.00 8.58 291 THR A CA 1
ATOM 2371 C C . THR A 1 291 ? 47.259 17.389 39.709 1.00 8.48 291 THR A C 1
ATOM 2372 O O . THR A 1 291 ? 46.247 16.686 39.685 1.00 8.75 291 THR A O 1
ATOM 2376 N N . VAL A 1 292 ? 48.144 17.336 40.705 1.00 7.91 292 VAL A N 1
ATOM 2377 C CA . VAL A 1 292 ? 47.926 16.518 41.875 1.00 7.30 292 VAL A CA 1
ATOM 2378 C C . VAL A 1 292 ? 47.040 17.303 42.854 1.00 7.80 292 VAL A C 1
ATOM 2379 O O . VAL A 1 292 ? 47.270 18.491 43.075 1.00 8.33 292 VAL A O 1
ATOM 2383 N N . PRO A 1 293 ? 46.027 16.668 43.434 1.00 6.98 293 PRO A N 1
ATOM 2384 C CA . PRO A 1 293 ? 45.194 17.399 44.383 1.00 7.50 293 PRO A CA 1
ATOM 2385 C C . PRO A 1 293 ? 45.997 17.884 45.598 1.00 7.48 293 PRO A C 1
ATOM 2386 O O . PRO A 1 293 ? 47.063 17.345 45.913 1.00 8.34 293 PRO A O 1
ATOM 2390 N N . GLU A 1 294 ? 45.456 18.884 46.270 1.00 7.22 294 GLU A N 1
ATOM 2391 C CA . GLU A 1 294 ? 46.138 19.598 47.335 1.00 6.68 294 GLU A CA 1
ATOM 2392 C C . GLU A 1 294 ? 46.116 18.849 48.661 1.00 6.75 294 GLU A C 1
ATOM 2393 O O . GLU A 1 294 ? 45.140 18.175 48.982 1.00 7.17 294 GLU A O 1
ATOM 2399 N N . VAL A 1 295 ? 47.212 19.013 49.417 1.00 7.08 295 VAL A N 1
ATOM 2400 C CA . VAL A 1 295 ? 47.302 18.645 50.836 1.00 6.74 295 VAL A CA 1
ATOM 2401 C C . VAL A 1 295 ? 47.421 19.899 51.689 1.00 6.95 295 VAL A C 1
ATOM 2402 O O . VAL A 1 295 ? 48.181 20.806 51.351 1.00 6.82 295 VAL A O 1
ATOM 2406 N N . ILE A 1 296 ? 46.627 19.966 52.757 1.00 6.73 296 ILE A N 1
ATOM 2407 C CA . ILE A 1 296 ? 46.737 21.027 53.763 1.00 6.38 296 ILE A CA 1
ATOM 2408 C C . ILE A 1 296 ? 47.587 20.508 54.899 1.00 6.81 296 ILE A C 1
ATOM 2409 O O . ILE A 1 296 ? 47.212 19.546 55.561 1.00 7.05 296 ILE A O 1
ATOM 2414 N N . LEU A 1 297 ? 48.751 21.142 55.089 1.00 6.82 297 LEU A N 1
ATOM 2415 C CA . LEU A 1 297 ? 49.642 20.850 56.219 1.00 6.64 297 LEU A CA 1
ATOM 2416 C C . LEU A 1 297 ? 49.426 21.877 57.319 1.00 7.61 297 LEU A C 1
ATOM 2417 O O . LEU A 1 297 ? 49.099 23.043 57.057 1.00 7.97 297 LEU A O 1
ATOM 2422 N N . SER A 1 298 ? 49.641 21.435 58.561 1.00 7.11 298 SER A N 1
ATOM 2423 C CA . SER A 1 298 ? 49.653 22.340 59.667 1.00 6.79 298 SER A CA 1
ATOM 2424 C C . SER A 1 298 ? 50.518 21.745 60.760 1.00 7.30 298 SER A C 1
ATOM 2425 O O . SER A 1 298 ? 50.761 20.546 60.759 1.00 7.48 298 SER A O 1
ATOM 2428 N N . TYR A 1 299 ? 50.974 22.585 61.668 1.00 7.87 299 TYR A N 1
ATOM 2429 C CA . TYR A 1 299 ? 51.844 22.210 62.791 1.00 7.73 299 TYR A CA 1
ATOM 2430 C C . TYR A 1 299 ? 51.300 22.893 64.032 1.00 8.03 299 TYR A C 1
ATOM 2431 O O . TYR A 1 299 ? 50.880 24.051 63.980 1.00 7.52 299 TYR A O 1
ATOM 2440 N N . SER A 1 300 ? 51.330 22.172 65.146 1.00 7.41 300 SER A N 1
ATOM 2441 C CA . SER A 1 300 ? 51.069 22.717 66.455 1.00 7.46 300 SER A CA 1
ATOM 2442 C C . SER A 1 300 ? 52.186 22.325 67.402 1.00 6.93 300 SER A C 1
ATOM 2443 O O . SER A 1 300 ? 52.587 21.147 67.454 1.00 7.38 300 SER A O 1
ATOM 2446 N N . ALA A 1 301 ? 52.658 23.287 68.186 1.00 8.89 301 ALA A N 1
ATOM 2447 C CA . ALA A 1 301 ? 53.634 23.033 69.227 1.00 9.57 301 ALA A CA 1
ATOM 2448 C C . ALA A 1 301 ? 52.922 22.719 70.532 1.00 12.11 301 ALA A C 1
ATOM 2449 O O . ALA A 1 301 ? 53.577 22.290 71.482 1.00 16.09 301 ALA A O 1
ATOM 2451 N N . GLU A 1 302 ? 51.619 22.923 70.576 1.00 12.00 302 GLU A N 1
ATOM 2452 C CA A GLU A 1 302 ? 50.886 22.837 71.838 0.50 13.14 302 GLU A CA 1
ATOM 2453 C CA B GLU A 1 302 ? 50.826 22.914 71.793 0.50 13.15 302 GLU A CA 1
ATOM 2454 C C . GLU A 1 302 ? 49.726 21.864 71.770 1.00 11.66 302 GLU A C 1
ATOM 2455 O O . GLU A 1 302 ? 48.662 22.094 72.308 1.00 12.88 302 GLU A O 1
ATOM 2466 N N . GLY A 1 303 ? 49.974 20.726 71.126 1.00 8.99 303 GLY A N 1
ATOM 2467 C CA . GLY A 1 303 ? 49.008 19.632 71.181 1.00 8.15 303 GLY A CA 1
ATOM 2468 C C . GLY A 1 303 ? 47.992 19.523 70.067 1.00 7.33 303 GLY A C 1
ATOM 2469 O O . GLY A 1 303 ? 47.902 20.357 69.194 1.00 8.33 303 GLY A O 1
ATOM 2470 N N . LEU A 1 304 ? 47.247 18.429 70.129 1.00 6.78 304 LEU A N 1
ATOM 2471 C CA . LEU A 1 304 ? 46.314 18.043 69.083 1.00 6.72 304 LEU A CA 1
ATOM 2472 C C . LEU A 1 304 ? 45.126 18.965 68.985 1.00 7.47 304 LEU A C 1
ATOM 2473 O O . LEU A 1 304 ? 44.579 19.128 67.894 1.00 7.46 304 LEU A O 1
ATOM 2478 N N . SER A 1 305 ? 44.683 19.540 70.104 1.00 7.43 305 SER A N 1
ATOM 2479 C CA . SER A 1 305 ? 43.478 20.379 70.040 1.00 8.11 305 SER A CA 1
ATOM 2480 C C . SER A 1 305 ? 43.699 21.639 69.216 1.00 6.86 305 SER A C 1
ATOM 2481 O O . SER A 1 305 ? 42.829 22.020 68.398 1.00 7.45 305 SER A O 1
ATOM 2484 N N . ALA A 1 306 ? 44.860 22.248 69.393 1.00 8.31 306 ALA A N 1
ATOM 2485 C CA . ALA A 1 306 ? 45.219 23.438 68.577 1.00 8.49 306 ALA A CA 1
ATOM 2486 C C . ALA A 1 306 ? 45.355 23.064 67.094 1.00 7.71 306 ALA A C 1
ATOM 2487 O O . ALA A 1 306 ? 44.886 23.823 66.233 1.00 8.24 306 ALA A O 1
ATOM 2489 N N . LEU A 1 307 ? 45.963 21.924 66.792 1.00 6.76 307 LEU A N 1
ATOM 2490 C CA . LEU A 1 307 ? 46.085 21.466 65.424 1.00 6.98 307 LEU A CA 1
ATOM 2491 C C . LEU A 1 307 ? 44.695 21.350 64.788 1.00 7.28 307 LEU A C 1
ATOM 2492 O O . LEU A 1 307 ? 44.460 21.870 63.724 1.00 7.42 307 LEU A O 1
ATOM 2497 N N . SER A 1 308 ? 43.757 20.713 65.494 1.00 7.03 308 SER A N 1
ATOM 2498 C CA . SER A 1 308 ? 42.402 20.555 64.952 1.00 7.46 308 SER A CA 1
ATOM 2499 C C . SER A 1 308 ? 41.741 21.899 64.720 1.00 7.16 308 SER A C 1
ATOM 2500 O O . SER A 1 308 ? 41.068 22.093 63.718 1.00 6.94 308 SER A O 1
ATOM 2503 N N . GLN A 1 309 ? 41.914 22.813 65.661 1.00 7.17 309 GLN A N 1
ATOM 2504 C CA . GLN A 1 309 ? 41.314 24.140 65.546 1.00 7.78 309 GLN A CA 1
ATOM 2505 C C . GLN A 1 309 ? 41.826 24.885 64.325 1.00 7.68 309 GLN A C 1
ATOM 2506 O O . GLN A 1 309 ? 41.055 25.586 63.641 1.00 7.99 309 GLN A O 1
ATOM 2512 N N . GLN A 1 310 ? 43.092 24.707 64.019 1.00 7.56 310 GLN A N 1
ATOM 2513 C CA . GLN A 1 310 ? 43.673 25.299 62.818 1.00 7.76 310 GLN A CA 1
ATOM 2514 C C . GLN A 1 310 ? 43.010 24.745 61.564 1.00 7.57 310 GLN A C 1
ATOM 2515 O O . GLN A 1 310 ? 42.616 25.524 60.664 1.00 8.29 310 GLN A O 1
ATOM 2521 N N . TYR A 1 311 ? 42.773 23.434 61.541 1.00 7.29 311 TYR A N 1
ATOM 2522 C CA . TYR A 1 311 ? 42.046 22.836 60.439 1.00 6.68 311 TYR A CA 1
ATOM 2523 C C . TYR A 1 311 ? 40.608 23.296 60.382 1.00 7.55 311 TYR A C 1
ATOM 2524 O O . TYR A 1 311 ? 40.082 23.548 59.268 1.00 6.96 311 TYR A O 1
ATOM 2533 N N . HIS A 1 312 ? 39.929 23.346 61.523 1.00 7.34 312 HIS A N 1
ATOM 2534 C CA . HIS A 1 312 ? 38.541 23.800 61.499 1.00 7.53 312 HIS A CA 1
ATOM 2535 C C . HIS A 1 312 ? 38.403 25.178 60.889 1.00 7.87 312 HIS A C 1
ATOM 2536 O O . HIS A 1 312 ? 37.507 25.408 60.081 1.00 8.80 312 HIS A O 1
ATOM 2543 N N . ASN A 1 313 ? 39.265 26.083 61.307 1.00 7.98 313 ASN A N 1
ATOM 2544 C CA A ASN A 1 313 ? 39.210 27.434 60.788 0.50 9.30 313 ASN A CA 1
ATOM 2545 C CA B ASN A 1 313 ? 39.272 27.460 60.806 0.50 9.28 313 ASN A CA 1
ATOM 2546 C C . ASN A 1 313 ? 39.549 27.513 59.306 1.00 9.48 313 ASN A C 1
ATOM 2547 O O . ASN A 1 313 ? 38.865 28.199 58.550 1.00 9.34 313 ASN A O 1
ATOM 2556 N N . CYS A 1 314 ? 40.540 26.752 58.875 1.00 8.98 314 CYS A N 1
ATOM 2557 C CA . CYS A 1 314 ? 40.921 26.731 57.483 1.00 9.46 314 CYS A CA 1
ATOM 2558 C C . CYS A 1 314 ? 39.760 26.224 56.636 1.00 8.81 314 CYS A C 1
ATOM 2559 O O . CYS A 1 314 ? 39.406 26.811 55.593 1.00 9.04 314 CYS A O 1
ATOM 2562 N N . ILE A 1 315 ? 39.143 25.129 57.077 1.00 8.08 315 ILE A N 1
ATOM 2563 C CA . ILE A 1 315 ? 38.024 24.556 56.306 1.00 8.59 315 ILE A CA 1
ATOM 2564 C C . ILE A 1 315 ? 36.823 25.492 56.252 1.00 8.69 315 ILE A C 1
ATOM 2565 O O . ILE A 1 315 ? 36.265 25.733 55.177 1.00 9.02 315 ILE A O 1
ATOM 2570 N N . ARG A 1 316 ? 36.405 26.043 57.398 1.00 8.77 316 ARG A N 1
ATOM 2571 C CA . ARG A 1 316 ? 35.249 26.931 57.426 1.00 10.17 316 ARG A CA 1
ATOM 2572 C C . ARG A 1 316 ? 35.442 28.191 56.612 1.00 10.07 316 ARG A C 1
ATOM 2573 O O . ARG A 1 316 ? 34.526 28.618 55.897 1.00 11.49 316 ARG A O 1
ATOM 2581 N N . ASN A 1 317 ? 36.637 28.777 56.679 1.00 10.37 317 ASN A N 1
ATOM 2582 C CA . ASN A 1 317 ? 36.875 30.108 56.122 1.00 10.85 317 ASN A CA 1
ATOM 2583 C C . ASN A 1 317 ? 37.678 30.142 54.831 1.00 10.85 317 ASN A C 1
ATOM 2584 O O . ASN A 1 317 ? 37.763 31.209 54.198 1.00 11.57 317 ASN A O 1
ATOM 2589 N N . HIS A 1 318 ? 38.254 29.013 54.436 1.00 9.50 318 HIS A N 1
ATOM 2590 C CA . HIS A 1 318 ? 39.123 28.972 53.265 1.00 9.18 318 HIS A CA 1
ATOM 2591 C C . HIS A 1 318 ? 38.949 27.730 52.403 1.00 9.19 318 HIS A C 1
ATOM 2592 O O . HIS A 1 318 ? 39.751 27.504 51.488 1.00 9.96 318 HIS A O 1
ATOM 2599 N N . VAL A 1 319 ? 37.953 26.889 52.716 1.00 9.18 319 VAL A N 1
ATOM 2600 C CA . VAL A 1 319 ? 37.610 25.767 51.844 1.00 9.03 319 VAL A CA 1
ATOM 2601 C C . VAL A 1 319 ? 36.128 25.848 51.453 1.00 10.38 319 VAL A C 1
ATOM 2602 O O . VAL A 1 319 ? 35.783 25.977 50.271 1.00 10.64 319 VAL A O 1
ATOM 2606 N N . CYS A 1 320 ? 35.236 25.769 52.442 1.00 9.98 320 CYS A N 1
ATOM 2607 C CA A CYS A 1 320 ? 33.798 25.828 52.179 0.60 11.07 320 CYS A CA 1
ATOM 2608 C CA B CYS A 1 320 ? 33.823 25.803 52.109 0.40 11.09 320 CYS A CA 1
ATOM 2609 C C . CYS A 1 320 ? 33.425 27.128 51.469 1.00 12.48 320 CYS A C 1
ATOM 2610 O O . CYS A 1 320 ? 33.707 28.182 51.991 1.00 15.96 320 CYS A O 1
ATOM 2615 N N . ARG A 1 321 ? 32.768 27.058 50.322 1.00 13.04 321 ARG A N 1
ATOM 2616 C CA A ARG A 1 321 ? 32.322 28.281 49.627 0.60 14.18 321 ARG A CA 1
ATOM 2617 C CA B ARG A 1 321 ? 32.331 28.263 49.593 0.40 14.35 321 ARG A CA 1
ATOM 2618 C C . ARG A 1 321 ? 30.850 28.587 49.820 1.00 15.07 321 ARG A C 1
ATOM 2619 O O . ARG A 1 321 ? 30.355 29.645 49.364 1.00 16.52 321 ARG A O 1
ATOM 2634 N N . SER A 1 322 ? 30.129 27.704 50.490 1.00 15.05 322 SER A N 1
ATOM 2635 C CA . SER A 1 322 ? 28.690 27.887 50.689 1.00 15.41 322 SER A CA 1
ATOM 2636 C C . SER A 1 322 ? 28.356 29.115 51.521 1.00 16.07 322 SER A C 1
ATOM 2637 O O . SER A 1 322 ? 28.979 29.406 52.556 1.00 15.36 322 SER A O 1
ATOM 2640 N N . LYS A 1 323 ? 27.311 29.836 51.098 1.00 17.35 323 LYS A N 1
ATOM 2641 C CA . LYS A 1 323 ? 26.834 30.941 51.909 1.00 18.00 323 LYS A CA 1
ATOM 2642 C C . LYS A 1 323 ? 26.403 30.532 53.331 1.00 17.30 323 LYS A C 1
ATOM 2643 O O . LYS A 1 323 ? 26.396 31.333 54.259 1.00 18.45 323 LYS A O 1
ATOM 2649 N N . TYR A 1 324 ? 26.063 29.252 53.501 1.00 16.40 324 TYR A N 1
ATOM 2650 C CA . TYR A 1 324 ? 25.570 28.754 54.777 1.00 16.41 324 TYR A CA 1
ATOM 2651 C C . TYR A 1 324 ? 26.622 28.595 55.868 1.00 16.58 324 TYR A C 1
ATOM 2652 O O . TYR A 1 324 ? 26.316 28.200 56.991 1.00 16.32 324 TYR A O 1
ATOM 2661 N N . VAL A 1 325 ? 27.879 28.851 55.531 1.00 16.74 325 VAL A N 1
ATOM 2662 C CA . VAL A 1 325 ? 28.908 28.937 56.557 1.00 17.24 325 VAL A CA 1
ATOM 2663 C C . VAL A 1 325 ? 28.596 30.072 57.565 1.00 19.01 325 VAL A C 1
ATOM 2664 O O . VAL A 1 325 ? 28.899 29.955 58.749 1.00 20.22 325 VAL A O 1
ATOM 2668 N N . HIS A 1 326 ? 27.982 31.135 57.075 1.00 22.01 326 HIS A N 1
ATOM 2669 C CA . HIS A 1 326 ? 27.734 32.344 57.885 1.00 23.84 326 HIS A CA 1
ATOM 2670 C C . HIS A 1 326 ? 26.248 32.670 58.028 1.00 24.44 326 HIS A C 1
ATOM 2671 O O . HIS A 1 326 ? 25.873 33.841 58.186 1.00 25.69 326 HIS A O 1
ATOM 2678 N N . MET A 1 327 ? 25.407 31.649 57.946 1.00 23.10 327 MET A N 1
ATOM 2679 C CA . MET A 1 327 ? 23.966 31.816 58.020 1.00 23.30 327 MET A CA 1
ATOM 2680 C C . MET A 1 327 ? 23.401 30.685 58.827 1.00 21.18 327 MET A C 1
ATOM 2681 O O . MET A 1 327 ? 23.978 29.597 58.846 1.00 20.45 327 MET A O 1
ATOM 2686 N N . GLN A 1 328 ? 22.251 30.957 59.445 1.00 19.47 328 GLN A N 1
ATOM 2687 C CA A GLN A 1 328 ? 21.408 29.936 60.048 0.50 19.14 328 GLN A CA 1
ATOM 2688 C CA B GLN A 1 328 ? 21.441 29.899 60.054 0.50 19.03 328 GLN A CA 1
ATOM 2689 C C . GLN A 1 328 ? 21.093 28.873 58.991 1.00 17.96 328 GLN A C 1
ATOM 2690 O O . GLN A 1 328 ? 20.810 29.214 57.843 1.00 17.72 328 GLN A O 1
ATOM 2701 N N . ARG A 1 329 ? 21.106 27.609 59.373 1.00 16.09 329 ARG A N 1
ATOM 2702 C CA A ARG A 1 329 ? 20.741 26.530 58.464 0.50 16.01 329 ARG A CA 1
ATOM 2703 C CA B ARG A 1 329 ? 20.726 26.536 58.465 0.50 16.23 329 ARG A CA 1
ATOM 2704 C C . ARG A 1 329 ? 19.411 25.934 58.928 1.00 16.26 329 ARG A C 1
ATOM 2705 O O . ARG A 1 329 ? 19.275 25.611 60.104 1.00 18.25 329 ARG A O 1
ATOM 2720 N N . PRO A 1 330 ? 18.445 25.758 58.010 1.00 14.47 330 PRO A N 1
ATOM 2721 C CA . PRO A 1 330 ? 17.137 25.223 58.423 1.00 14.24 330 PRO A CA 1
ATOM 2722 C C . PRO A 1 330 ? 17.255 23.904 59.150 1.00 13.82 330 PRO A C 1
ATOM 2723 O O . PRO A 1 330 ? 17.978 23.036 58.721 1.00 14.09 330 PRO A O 1
ATOM 2727 N N . VAL A 1 331 ? 16.533 23.770 60.257 1.00 13.36 331 VAL A N 1
ATOM 2728 C CA . VAL A 1 331 ? 16.458 22.490 60.955 1.00 13.56 331 VAL A CA 1
ATOM 2729 C C . VAL A 1 331 ? 15.542 21.585 60.153 1.00 12.32 331 VAL A C 1
ATOM 2730 O O . VAL A 1 331 ? 14.386 21.914 59.862 1.00 12.15 331 VAL A O 1
ATOM 2734 N N . LEU A 1 332 ? 16.068 20.460 59.725 1.00 11.61 332 LEU A N 1
ATOM 2735 C CA . LEU A 1 332 ? 15.339 19.619 58.785 1.00 10.80 332 LEU A CA 1
ATOM 2736 C C . LEU A 1 332 ? 14.898 18.307 59.426 1.00 10.67 332 LEU A C 1
ATOM 2737 O O . LEU A 1 332 ? 15.482 17.845 60.437 1.00 9.73 332 LEU A O 1
ATOM 2742 N N . ILE A 1 333 ? 13.893 17.697 58.810 1.00 10.15 333 ILE A N 1
ATOM 2743 C CA . ILE A 1 333 ? 13.507 16.321 59.061 1.00 10.21 333 ILE A CA 1
ATOM 2744 C C . ILE A 1 333 ? 13.626 15.529 57.750 1.00 10.32 333 ILE A C 1
ATOM 2745 O O . ILE A 1 333 ? 13.160 15.978 56.688 1.00 11.26 333 ILE A O 1
ATOM 2750 N N . ASN A 1 334 ? 14.272 14.375 57.820 1.00 10.28 334 ASN A N 1
ATOM 2751 C CA . ASN A 1 334 ? 14.590 13.573 56.666 1.00 9.48 334 ASN A CA 1
ATOM 2752 C C . ASN A 1 334 ? 13.745 12.281 56.677 1.00 9.43 334 ASN A C 1
ATOM 2753 O O . ASN A 1 334 ? 13.564 11.634 57.715 1.00 10.25 334 ASN A O 1
ATOM 2758 N N . SER A 1 335 ? 13.184 11.947 55.510 1.00 10.55 335 SER A N 1
ATOM 2759 C CA . SER A 1 335 ? 12.237 10.839 55.406 1.00 10.09 335 SER A CA 1
ATOM 2760 C C . SER A 1 335 ? 12.832 9.439 55.443 1.00 10.15 335 SER A C 1
ATOM 2761 O O . SER A 1 335 ? 12.066 8.464 55.522 1.00 10.52 335 SER A O 1
ATOM 2764 N N . TRP A 1 336 ? 14.149 9.308 55.387 1.00 9.46 336 TRP A N 1
ATOM 2765 C CA . TRP A 1 336 ? 14.737 7.985 55.194 1.00 9.36 336 TRP A CA 1
ATOM 2766 C C . TRP A 1 336 ? 14.504 7.019 56.325 1.00 9.65 336 TRP A C 1
ATOM 2767 O O . TRP A 1 336 ? 13.810 6.029 56.130 1.00 9.04 336 TRP A O 1
ATOM 2778 N N . GLU A 1 337 ? 15.059 7.253 57.515 1.00 9.67 337 GLU A N 1
ATOM 2779 C CA . GLU A 1 337 ? 14.702 6.315 58.592 1.00 9.86 337 GLU A CA 1
ATOM 2780 C C . GLU A 1 337 ? 13.224 6.401 58.954 1.00 11.01 337 GLU A C 1
ATOM 2781 O O . GLU A 1 337 ? 12.670 5.430 59.508 1.00 10.92 337 GLU A O 1
ATOM 2787 N N . ALA A 1 338 ? 12.585 7.528 58.632 1.00 10.21 338 ALA A N 1
ATOM 2788 C CA . ALA A 1 338 ? 11.204 7.737 59.022 1.00 11.85 338 ALA A CA 1
ATOM 2789 C C . ALA A 1 338 ? 10.267 6.824 58.235 1.00 12.15 338 ALA A C 1
ATOM 2790 O O . ALA A 1 338 ? 9.264 6.356 58.782 1.00 13.45 338 ALA A O 1
ATOM 2792 N N . ALA A 1 339 ? 10.555 6.618 56.953 1.00 11.21 339 ALA A N 1
ATOM 2793 C CA . ALA A 1 339 ? 9.637 5.915 56.037 1.00 11.53 339 ALA A CA 1
ATOM 2794 C C . ALA A 1 339 ? 10.307 4.944 55.065 1.00 11.72 339 ALA A C 1
ATOM 2795 O O . ALA A 1 339 ? 9.611 4.120 54.423 1.00 12.17 339 ALA A O 1
ATOM 2797 N N . TYR A 1 340 ? 11.628 5.041 54.942 1.00 11.37 340 TYR A N 1
ATOM 2798 C CA . TYR A 1 340 ? 12.384 4.290 53.934 1.00 10.72 340 TYR A CA 1
ATOM 2799 C C . TYR A 1 340 ? 11.713 4.523 52.560 1.00 11.95 340 TYR A C 1
ATOM 2800 O O . TYR A 1 340 ? 11.500 5.681 52.182 1.00 11.68 340 TYR A O 1
ATOM 2809 N N . PHE A 1 341 ? 11.353 3.464 51.841 1.00 11.31 341 PHE A N 1
ATOM 2810 C CA . PHE A 1 341 ? 10.689 3.614 50.530 1.00 12.05 341 PHE A CA 1
ATOM 2811 C C . PHE A 1 341 ? 9.182 3.682 50.592 1.00 12.70 341 PHE A C 1
ATOM 2812 O O . PHE A 1 341 ? 8.509 3.929 49.564 1.00 12.27 341 PHE A O 1
ATOM 2820 N N . ASP A 1 342 ? 8.626 3.459 51.781 1.00 13.19 342 ASP A N 1
ATOM 2821 C CA . ASP A 1 342 ? 7.183 3.350 51.975 1.00 13.88 342 ASP A CA 1
ATOM 2822 C C . ASP A 1 342 ? 6.574 4.701 52.361 1.00 13.88 342 ASP A C 1
ATOM 2823 O O . ASP A 1 342 ? 6.288 4.963 53.535 1.00 13.96 342 ASP A O 1
ATOM 2828 N N . PHE A 1 343 ? 6.357 5.540 51.345 1.00 12.43 343 PHE A N 1
ATOM 2829 C CA . PHE A 1 343 ? 5.741 6.843 51.498 1.00 12.73 343 PHE A CA 1
ATOM 2830 C C . PHE A 1 343 ? 4.959 7.190 50.244 1.00 13.22 343 PHE A C 1
ATOM 2831 O O . PHE A 1 343 ? 5.163 6.600 49.169 1.00 13.67 343 PHE A O 1
ATOM 2839 N N . THR A 1 344 ? 4.088 8.169 50.399 1.00 13.65 344 THR A N 1
ATOM 2840 C CA . THR A 1 344 ? 3.404 8.805 49.296 1.00 14.10 344 THR A CA 1
ATOM 2841 C C . THR A 1 344 ? 3.564 10.310 49.418 1.00 14.53 344 THR A C 1
ATOM 2842 O O . THR A 1 344 ? 4.128 10.797 50.383 1.00 14.35 344 THR A O 1
ATOM 2846 N N . GLY A 1 345 ? 3.056 11.064 48.456 1.00 15.18 345 GLY A N 1
ATOM 2847 C CA . GLY A 1 345 ? 3.042 12.506 48.579 1.00 15.43 345 GLY A CA 1
ATOM 2848 C C . GLY A 1 345 ? 2.289 12.912 49.840 1.00 16.95 345 GLY A C 1
ATOM 2849 O O . GLY A 1 345 ? 2.717 13.790 50.572 1.00 16.68 345 GLY A O 1
ATOM 2850 N N . ASP A 1 346 ? 1.167 12.252 50.094 1.00 18.23 346 ASP A N 1
ATOM 2851 C CA . ASP A 1 346 ? 0.359 12.560 51.282 1.00 20.01 346 ASP A CA 1
ATOM 2852 C C . ASP A 1 346 ? 1.133 12.343 52.566 1.00 20.07 346 ASP A C 1
ATOM 2853 O O . ASP A 1 346 ? 1.024 13.145 53.493 1.00 21.90 346 ASP A O 1
ATOM 2858 N N . THR A 1 347 ? 1.937 11.284 52.650 1.00 18.96 347 THR A N 1
ATOM 2859 C CA . THR A 1 347 ? 2.646 11.037 53.890 1.00 18.74 347 THR A CA 1
ATOM 2860 C C . THR A 1 347 ? 3.877 11.977 54.051 1.00 17.50 347 THR A C 1
ATOM 2861 O O . THR A 1 347 ? 4.261 12.312 55.182 1.00 17.22 347 THR A O 1
ATOM 2865 N N . ILE A 1 348 ? 4.453 12.472 52.939 1.00 16.27 348 ILE A N 1
ATOM 2866 C CA . ILE A 1 348 ? 5.415 13.568 52.999 1.00 14.98 348 ILE A CA 1
ATOM 2867 C C . ILE A 1 348 ? 4.776 14.879 53.537 1.00 15.40 348 ILE A C 1
ATOM 2868 O O . ILE A 1 348 ? 5.355 15.568 54.392 1.00 14.59 348 ILE A O 1
ATOM 2873 N N . VAL A 1 349 ? 3.581 15.206 53.058 1.00 15.59 349 VAL A N 1
ATOM 2874 C CA . VAL A 1 349 ? 2.873 16.383 53.583 1.00 15.43 349 VAL A CA 1
ATOM 2875 C C . VAL A 1 349 ? 2.512 16.185 55.070 1.00 15.84 349 VAL A C 1
ATOM 2876 O O . VAL A 1 349 ? 2.639 17.129 55.839 1.00 16.39 349 VAL A O 1
ATOM 2880 N N . ASP A 1 350 ? 2.126 14.975 55.471 1.00 16.54 350 ASP A N 1
ATOM 2881 C CA . ASP A 1 350 ? 1.848 14.703 56.909 1.00 17.24 350 ASP A CA 1
ATOM 2882 C C . ASP A 1 350 ? 3.092 14.906 57.744 1.00 17.12 350 ASP A C 1
ATOM 2883 O O . ASP A 1 350 ? 3.050 15.466 58.833 1.00 16.82 350 ASP A O 1
ATOM 2888 N N . LEU A 1 351 ? 4.230 14.447 57.236 1.00 16.93 351 LEU A N 1
ATOM 2889 C CA . LEU A 1 351 ? 5.506 14.687 57.893 1.00 16.89 351 LEU A CA 1
ATOM 2890 C C . LEU A 1 351 ? 5.810 16.183 58.021 1.00 16.16 351 LEU A C 1
ATOM 2891 O O . LEU A 1 351 ? 6.239 16.665 59.061 1.00 16.51 351 LEU A O 1
ATOM 2896 N N . ALA A 1 352 ? 5.525 16.949 56.972 1.00 16.23 352 ALA A N 1
ATOM 2897 C CA . ALA A 1 352 ? 5.640 18.407 57.004 1.00 15.97 352 ALA A CA 1
ATOM 2898 C C . ALA A 1 352 ? 4.749 19.050 58.073 1.00 16.65 352 ALA A C 1
ATOM 2899 O O . ALA A 1 352 ? 5.176 19.976 58.767 1.00 16.94 352 ALA A O 1
ATOM 2901 N N . LYS A 1 353 ? 3.513 18.586 58.155 1.00 16.12 353 LYS A N 1
ATOM 2902 C CA A LYS A 1 353 ? 2.534 19.071 59.153 0.60 17.47 353 LYS A CA 1
ATOM 2903 C CA B LYS A 1 353 ? 2.559 19.111 59.142 0.40 17.43 353 LYS A CA 1
ATOM 2904 C C . LYS A 1 353 ? 3.008 18.806 60.569 1.00 17.83 353 LYS A C 1
ATOM 2905 O O . LYS A 1 353 ? 2.963 19.691 61.434 1.00 18.24 353 LYS A O 1
ATOM 2916 N N . GLU A 1 354 ? 3.436 17.574 60.795 1.00 18.56 354 GLU A N 1
ATOM 2917 C CA A GLU A 1 354 ? 3.962 17.135 62.095 0.50 19.35 354 GLU A CA 1
ATOM 2918 C CA B GLU A 1 354 ? 3.916 17.144 62.085 0.50 19.56 354 GLU A CA 1
ATOM 2919 C C . GLU A 1 354 ? 5.160 17.964 62.462 1.00 19.74 354 GLU A C 1
ATOM 2920 O O . GLU A 1 354 ? 5.269 18.490 63.571 1.00 21.13 354 GLU A O 1
ATOM 2931 N N . ALA A 1 355 ? 6.087 18.083 61.524 1.00 19.29 355 ALA A N 1
ATOM 2932 C CA . ALA A 1 355 ? 7.313 18.790 61.770 1.00 19.98 355 ALA A CA 1
ATOM 2933 C C . ALA A 1 355 ? 7.101 20.286 61.988 1.00 19.40 355 ALA A C 1
ATOM 2934 O O . ALA A 1 355 ? 7.699 20.877 62.896 1.00 20.66 355 ALA A O 1
ATOM 2936 N N . ALA A 1 356 ? 6.211 20.894 61.218 1.00 19.89 356 ALA A N 1
ATOM 2937 C CA . ALA A 1 356 ? 5.895 22.299 61.391 1.00 19.15 356 ALA A CA 1
ATOM 2938 C C . ALA A 1 356 ? 5.385 22.632 62.809 1.00 19.63 356 ALA A C 1
ATOM 2939 O O . ALA A 1 356 ? 5.714 23.678 63.361 1.00 21.06 356 ALA A O 1
ATOM 2941 N N . SER A 1 357 ? 4.585 21.744 63.377 1.00 18.79 357 SER A N 1
ATOM 2942 C CA . SER A 1 357 ? 4.032 21.969 64.698 1.00 18.67 357 SER A CA 1
ATOM 2943 C C . SER A 1 357 ? 5.077 21.898 65.809 1.00 18.18 357 SER A C 1
ATOM 2944 O O . SER A 1 357 ? 4.822 22.334 66.928 1.00 19.52 357 SER A O 1
ATOM 2947 N N . LEU A 1 358 ? 6.258 21.399 65.478 1.00 15.89 358 LEU A N 1
ATOM 2948 C CA . LEU A 1 358 ? 7.349 21.241 66.448 1.00 16.28 358 LEU A CA 1
ATOM 2949 C C . LEU A 1 358 ? 8.459 22.271 66.323 1.00 15.43 358 LEU A C 1
ATOM 2950 O O . LEU A 1 358 ? 9.379 22.304 67.150 1.00 16.40 358 LEU A O 1
ATOM 2955 N N . GLY A 1 359 ? 8.396 23.099 65.289 1.00 14.02 359 GLY A N 1
ATOM 2956 C CA . GLY A 1 359 ? 9.421 24.100 65.026 1.00 14.23 359 GLY A CA 1
ATOM 2957 C C . GLY A 1 359 ? 10.507 23.686 64.029 1.00 13.75 359 GLY A C 1
ATOM 2958 O O . GLY A 1 359 ? 11.486 24.382 63.884 1.00 12.72 359 GLY A O 1
ATOM 2959 N N . ILE A 1 360 ? 10.317 22.562 63.353 1.00 13.19 360 ILE A N 1
ATOM 2960 C CA . ILE A 1 360 ? 11.217 22.106 62.294 1.00 12.93 360 ILE A CA 1
ATOM 2961 C C . ILE A 1 360 ? 10.978 23.007 61.084 1.00 13.15 360 ILE A C 1
ATOM 2962 O O . ILE A 1 360 ? 9.856 23.487 60.886 1.00 13.79 360 ILE A O 1
ATOM 2967 N N . ASP A 1 361 ? 12.028 23.290 60.325 1.00 12.16 361 ASP A N 1
ATOM 2968 C CA . ASP A 1 361 ? 11.995 24.261 59.227 1.00 12.70 361 ASP A CA 1
ATOM 2969 C C . ASP A 1 361 ? 11.820 23.651 57.809 1.00 13.09 361 ASP A C 1
ATOM 2970 O O . ASP A 1 361 ? 11.341 24.335 56.876 1.00 12.86 361 ASP A O 1
ATOM 2975 N N . MET A 1 362 ? 12.223 22.389 57.646 1.00 12.10 362 MET A N 1
ATOM 2976 C CA A MET A 1 362 ? 12.366 21.791 56.322 0.50 11.83 362 MET A CA 1
ATOM 2977 C CA B MET A 1 362 ? 12.358 21.787 56.320 0.50 11.73 362 MET A CA 1
ATOM 2978 C C . MET A 1 362 ? 12.070 20.295 56.356 1.00 11.17 362 MET A C 1
ATOM 2979 O O . MET A 1 362 ? 12.452 19.614 57.313 1.00 11.05 362 MET A O 1
ATOM 2988 N N . VAL A 1 363 ? 11.405 19.795 55.301 1.00 11.53 363 VAL A N 1
ATOM 2989 C CA A VAL A 1 363 ? 11.289 18.349 55.086 0.50 11.63 363 VAL A CA 1
ATOM 2990 C CA B VAL A 1 363 ? 11.261 18.359 55.068 0.50 11.46 363 VAL A CA 1
ATOM 2991 C C . VAL A 1 363 ? 12.149 17.957 53.888 1.00 11.75 363 VAL A C 1
ATOM 2992 O O . VAL A 1 363 ? 12.101 18.612 52.856 1.00 11.50 363 VAL A O 1
ATOM 2999 N N . VAL A 1 364 ? 12.941 16.891 54.063 1.00 10.56 364 VAL A N 1
ATOM 3000 C CA . VAL A 1 364 ? 13.777 16.316 52.993 1.00 9.70 364 VAL A CA 1
ATOM 3001 C C . VAL A 1 364 ? 13.174 14.994 52.562 1.00 9.46 364 VAL A C 1
ATOM 3002 O O . VAL A 1 364 ? 13.041 14.054 53.365 1.00 9.57 364 VAL A O 1
ATOM 3006 N N . MET A 1 365 ? 12.740 14.955 51.304 1.00 9.40 365 MET A N 1
ATOM 3007 C CA . MET A 1 365 ? 12.251 13.719 50.695 1.00 9.04 365 MET A CA 1
ATOM 3008 C C . MET A 1 365 ? 13.504 12.998 50.223 1.00 9.60 365 MET A C 1
ATOM 3009 O O . MET A 1 365 ? 14.180 13.436 49.317 1.00 9.93 365 MET A O 1
ATOM 3014 N N . ASP A 1 366 ? 13.807 11.902 50.908 1.00 8.72 366 ASP A N 1
ATOM 3015 C CA . ASP A 1 366 ? 15.010 11.112 50.662 1.00 9.66 366 ASP A CA 1
ATOM 3016 C C . ASP A 1 366 ? 14.747 10.108 49.518 1.00 9.43 366 ASP A C 1
ATOM 3017 O O . ASP A 1 366 ? 13.885 10.327 48.665 1.00 10.08 366 ASP A O 1
ATOM 3022 N N . ASP A 1 367 ? 15.489 9.013 49.458 1.00 9.30 367 ASP A N 1
ATOM 3023 C CA . ASP A 1 367 ? 15.414 8.049 48.349 1.00 9.98 367 ASP A CA 1
ATOM 3024 C C . ASP A 1 367 ? 13.988 7.503 48.206 1.00 10.51 367 ASP A C 1
ATOM 3025 O O . ASP A 1 367 ? 13.238 7.403 49.192 1.00 10.36 367 ASP A O 1
ATOM 3030 N N . GLY A 1 368 ? 13.568 7.226 46.970 1.00 10.57 368 GLY A N 1
ATOM 3031 C CA . GLY A 1 368 ? 12.294 6.572 46.724 1.00 10.59 368 GLY A CA 1
ATOM 3032 C C . GLY A 1 368 ? 11.272 7.339 45.914 1.00 10.72 368 GLY A C 1
ATOM 3033 O O . GLY A 1 368 ? 10.171 6.841 45.723 1.00 11.69 368 GLY A O 1
ATOM 3034 N N . TRP A 1 369 ? 11.648 8.503 45.391 1.00 9.71 369 TRP A N 1
ATOM 3035 C CA . TRP A 1 369 ? 10.689 9.413 44.751 1.00 10.37 369 TRP A CA 1
ATOM 3036 C C . TRP A 1 369 ? 10.663 9.387 43.224 1.00 10.67 369 TRP A C 1
ATOM 3037 O O . TRP A 1 369 ? 9.769 10.044 42.631 1.00 10.86 369 TRP A O 1
ATOM 3048 N N . PHE A 1 370 ? 11.607 8.668 42.596 1.00 10.65 370 PHE A N 1
ATOM 3049 C CA . PHE A 1 370 ? 11.891 8.740 41.156 1.00 11.23 370 PHE A CA 1
ATOM 3050 C C . PHE A 1 370 ? 11.675 7.368 40.526 1.00 11.63 370 PHE A C 1
ATOM 3051 O O . PHE A 1 370 ? 11.585 6.361 41.223 1.00 10.91 370 PHE A O 1
ATOM 3059 N N . GLY A 1 371 ? 11.551 7.346 39.199 1.00 12.75 371 GLY A N 1
ATOM 3060 C CA . GLY A 1 371 ? 11.410 6.085 38.473 1.00 13.40 371 GLY A CA 1
ATOM 3061 C C . GLY A 1 371 ? 10.304 5.233 39.058 1.00 13.68 371 GLY A C 1
ATOM 3062 O O . GLY A 1 371 ? 9.187 5.704 39.214 1.00 13.65 371 GLY A O 1
ATOM 3063 N N . LYS A 1 372 ? 10.632 3.978 39.355 1.00 13.58 372 LYS A N 1
ATOM 3064 C CA A LYS A 1 372 ? 9.772 3.069 40.099 0.60 14.01 372 LYS A CA 1
ATOM 3065 C CA B LYS A 1 372 ? 9.767 3.077 40.098 0.40 13.88 372 LYS A CA 1
ATOM 3066 C C . LYS A 1 372 ? 10.556 2.570 41.305 1.00 13.83 372 LYS A C 1
ATOM 3067 O O . LYS A 1 372 ? 10.551 1.396 41.634 1.00 13.49 372 LYS A O 1
ATOM 3078 N N . ARG A 1 373 ? 11.246 3.502 41.963 1.00 12.51 373 ARG A N 1
ATOM 3079 C CA . ARG A 1 373 ? 12.108 3.228 43.100 1.00 11.27 373 ARG A CA 1
ATOM 3080 C C . ARG A 1 373 ? 11.278 2.946 44.345 1.00 12.24 373 ARG A C 1
ATOM 3081 O O . ARG A 1 373 ? 11.071 3.807 45.211 1.00 13.03 373 ARG A O 1
ATOM 3089 N N . ASN A 1 374 ? 10.781 1.719 44.436 1.00 12.16 374 ASN A N 1
ATOM 3090 C CA . ASN A 1 374 ? 10.053 1.287 45.630 1.00 12.36 374 ASN A CA 1
ATOM 3091 C C . ASN A 1 374 ? 10.879 0.366 46.522 1.00 11.94 374 ASN A C 1
ATOM 3092 O O . ASN A 1 374 ? 10.406 -0.087 47.551 1.00 11.59 374 ASN A O 1
ATOM 3097 N N . ASP A 1 375 ? 12.102 0.127 46.069 1.00 11.83 375 ASP A N 1
ATOM 3098 C CA . ASP A 1 375 ? 13.155 -0.508 46.847 1.00 11.10 375 ASP A CA 1
ATOM 3099 C C . ASP A 1 375 ? 14.487 -0.118 46.201 1.00 11.02 375 ASP A C 1
ATOM 3100 O O . ASP A 1 375 ? 14.513 0.717 45.294 1.00 11.56 375 ASP A O 1
ATOM 3105 N N . ASP A 1 376 ? 15.589 -0.661 46.706 1.00 10.58 376 ASP A N 1
ATOM 3106 C CA . ASP A 1 376 ? 16.885 -0.310 46.164 1.00 9.80 376 ASP A CA 1
ATOM 3107 C C . ASP A 1 376 ? 17.379 -1.242 45.074 1.00 10.81 376 ASP A C 1
ATOM 3108 O O . ASP A 1 376 ? 18.566 -1.426 44.893 1.00 12.52 376 ASP A O 1
ATOM 3113 N N . ASN A 1 377 ? 16.455 -1.778 44.280 1.00 11.22 377 ASN A N 1
ATOM 3114 C CA . ASN A 1 377 ? 16.822 -2.697 43.202 1.00 11.29 377 ASN A CA 1
ATOM 3115 C C . ASN A 1 377 ? 16.556 -2.166 41.796 1.00 11.88 377 ASN A C 1
ATOM 3116 O O . ASN A 1 377 ? 16.766 -2.889 40.803 1.00 12.98 377 ASN A O 1
ATOM 3121 N N . SER A 1 378 ? 16.099 -0.916 41.683 1.00 11.55 378 SER A N 1
ATOM 3122 C CA . SER A 1 378 ? 15.813 -0.354 40.373 1.00 11.22 378 SER A CA 1
ATOM 3123 C C . SER A 1 378 ? 15.943 1.146 40.371 1.00 10.89 378 SER A C 1
ATOM 3124 O O . SER A 1 378 ? 15.986 1.782 41.432 1.00 10.26 378 SER A O 1
ATOM 3127 N N . SER A 1 379 ? 16.008 1.690 39.158 1.00 11.27 379 SER A N 1
ATOM 3128 C CA . SER A 1 379 ? 15.632 3.086 38.852 1.00 10.47 379 SER A CA 1
ATOM 3129 C C . SER A 1 379 ? 16.718 4.133 38.953 1.00 10.20 379 SER A C 1
ATOM 3130 O O . SER A 1 379 ? 16.481 5.240 38.507 1.00 10.92 379 SER A O 1
ATOM 3133 N N . LEU A 1 380 ? 17.886 3.831 39.536 1.00 9.74 380 LEU A N 1
ATOM 3134 C CA . LEU A 1 380 ? 18.964 4.831 39.501 1.00 9.70 380 LEU A CA 1
ATOM 3135 C C . LEU A 1 380 ? 19.317 5.081 38.035 1.00 10.14 380 LEU A C 1
ATOM 3136 O O . LEU A 1 380 ? 19.489 4.136 37.274 1.00 10.08 380 LEU A O 1
ATOM 3141 N N . GLY A 1 381 ? 19.349 6.360 37.657 1.00 9.85 381 GLY A N 1
ATOM 3142 C CA . GLY A 1 381 ? 19.512 6.780 36.289 1.00 10.11 381 GLY A CA 1
ATOM 3143 C C . GLY A 1 381 ? 18.231 7.288 35.664 1.00 10.07 381 GLY A C 1
ATOM 3144 O O . GLY A 1 381 ? 18.281 7.982 34.639 1.00 10.06 381 GLY A O 1
ATOM 3145 N N . ASP A 1 382 ? 17.098 6.953 36.299 1.00 10.19 382 ASP A N 1
ATOM 3146 C CA . ASP A 1 382 ? 15.753 7.330 35.831 1.00 10.56 382 ASP A CA 1
ATOM 3147 C C . ASP A 1 382 ? 15.216 8.412 36.770 1.00 10.82 382 ASP A C 1
ATOM 3148 O O . ASP A 1 382 ? 14.352 8.163 37.619 1.00 11.63 382 ASP A O 1
ATOM 3153 N N . TRP A 1 383 ? 15.763 9.617 36.621 1.00 10.66 383 TRP A N 1
ATOM 3154 C CA . TRP A 1 383 ? 15.477 10.735 37.535 1.00 10.77 383 TRP A CA 1
ATOM 3155 C C . TRP A 1 383 ? 14.238 11.505 37.090 1.00 11.89 383 TRP A C 1
ATOM 3156 O O . TRP A 1 383 ? 14.273 12.730 36.935 1.00 14.66 383 TRP A O 1
ATOM 3167 N N . GLN A 1 384 ? 13.188 10.752 36.818 1.00 12.57 384 GLN A N 1
ATOM 3168 C CA . GLN A 1 384 ? 11.856 11.295 36.549 1.00 12.69 384 GLN A CA 1
ATOM 3169 C C . GLN A 1 384 ? 11.004 11.075 37.765 1.00 12.71 384 GLN A C 1
ATOM 3170 O O . GLN A 1 384 ? 11.035 10.014 38.384 1.00 13.45 384 GLN A O 1
ATOM 3176 N N . VAL A 1 385 ? 10.238 12.100 38.141 1.00 12.45 385 VAL A N 1
ATOM 3177 C CA . VAL A 1 385 ? 9.398 12.009 39.307 1.00 12.30 385 VAL A CA 1
ATOM 3178 C C . VAL A 1 385 ? 8.367 10.915 39.146 1.00 12.73 385 VAL A C 1
ATOM 3179 O O . VAL A 1 385 ? 7.710 10.834 38.094 1.00 12.94 385 VAL A O 1
ATOM 3183 N N . ASN A 1 386 ? 8.210 10.076 40.172 1.00 12.51 386 ASN A N 1
ATOM 3184 C CA . ASN A 1 386 ? 7.146 9.047 40.228 1.00 13.15 386 ASN A CA 1
ATOM 3185 C C . ASN A 1 386 ? 5.877 9.736 40.709 1.00 13.65 386 ASN A C 1
ATOM 3186 O O . ASN A 1 386 ? 5.623 9.817 41.902 1.00 12.77 386 ASN A O 1
ATOM 3191 N N . GLU A 1 387 ? 5.107 10.255 39.756 1.00 14.16 387 GLU A N 1
ATOM 3192 C CA . GLU A 1 387 ? 3.905 11.001 40.112 1.00 14.99 387 GLU A CA 1
ATOM 3193 C C . GLU A 1 387 ? 2.765 10.127 40.637 1.00 15.53 387 GLU A C 1
ATOM 3194 O O . GLU A 1 387 ? 1.881 10.620 41.341 1.00 15.92 387 GLU A O 1
ATOM 3200 N N . THR A 1 388 ? 2.784 8.841 40.312 1.00 15.49 388 THR A N 1
ATOM 3201 C CA . THR A 1 388 ? 1.846 7.910 40.925 1.00 16.76 388 THR A CA 1
ATOM 3202 C C . THR A 1 388 ? 2.082 7.867 42.428 1.00 15.38 388 THR A C 1
ATOM 3203 O O . THR A 1 388 ? 1.163 8.072 43.244 1.00 16.13 388 THR A O 1
ATOM 3207 N N . LYS A 1 389 ? 3.328 7.621 42.803 1.00 14.23 389 LYS A N 1
ATOM 3208 C CA . LYS A 1 389 ? 3.670 7.537 44.222 1.00 13.94 389 LYS A CA 1
ATOM 3209 C C . LYS A 1 389 ? 3.439 8.852 44.957 1.00 13.99 389 LYS A C 1
ATOM 3210 O O . LYS A 1 389 ? 2.932 8.879 46.089 1.00 15.47 389 LYS A O 1
ATOM 3216 N N . LEU A 1 390 ? 3.776 9.969 44.310 1.00 14.22 390 LEU A N 1
ATOM 3217 C CA . LEU A 1 390 ? 3.672 11.282 44.954 1.00 13.96 390 LEU A CA 1
ATOM 3218 C C . LEU A 1 390 ? 2.236 11.838 44.878 1.00 14.82 390 LEU A C 1
ATOM 3219 O O . LEU A 1 390 ? 1.939 12.887 45.458 1.00 14.35 390 LEU A O 1
ATOM 3224 N N . GLY A 1 391 ? 1.370 11.119 44.174 1.00 14.71 391 GLY A N 1
ATOM 3225 C CA . GLY A 1 391 ? -0.036 11.501 44.044 1.00 15.33 391 GLY A CA 1
ATOM 3226 C C . GLY A 1 391 ? -0.255 12.808 43.293 1.00 15.58 391 GLY A C 1
ATOM 3227 O O . GLY A 1 391 ? -1.258 13.519 43.498 1.00 16.26 391 GLY A O 1
ATOM 3228 N N . GLY A 1 392 ? 0.652 13.097 42.376 1.00 13.38 392 GLY A N 1
ATOM 3229 C CA . GLY A 1 392 ? 0.672 14.361 41.676 1.00 14.12 392 GLY A CA 1
ATOM 3230 C C . GLY A 1 392 ? 2.100 14.737 41.341 1.00 13.50 392 GLY A C 1
ATOM 3231 O O . GLY A 1 392 ? 3.035 13.943 41.517 1.00 13.27 392 GLY A O 1
ATOM 3232 N N . SER A 1 393 ? 2.258 15.955 40.864 1.00 13.28 393 SER A N 1
ATOM 3233 C CA . SER A 1 393 ? 3.558 16.415 40.426 1.00 12.69 393 SER A CA 1
ATOM 3234 C C . SER A 1 393 ? 4.435 16.799 41.616 1.00 12.17 393 SER A C 1
ATOM 3235 O O . SER A 1 393 ? 3.960 17.076 42.725 1.00 11.49 393 SER A O 1
ATOM 3238 N N . LEU A 1 394 ? 5.731 16.856 41.357 1.00 11.40 394 LEU A N 1
ATOM 3239 C CA . LEU A 1 394 ? 6.664 17.391 42.362 1.00 11.50 394 LEU A CA 1
ATOM 3240 C C . LEU A 1 394 ? 6.396 18.864 42.639 1.00 11.58 394 LEU A C 1
ATOM 3241 O O . LEU A 1 394 ? 6.434 19.300 43.801 1.00 12.85 394 LEU A O 1
ATOM 3246 N N . ALA A 1 395 ? 6.077 19.650 41.603 1.00 12.38 395 ALA A N 1
ATOM 3247 C CA . ALA A 1 395 ? 5.729 21.051 41.831 1.00 12.31 395 ALA A CA 1
ATOM 3248 C C . ALA A 1 395 ? 4.579 21.190 42.827 1.00 13.83 395 ALA A C 1
ATOM 3249 O O . ALA A 1 395 ? 4.619 22.045 43.703 1.00 13.08 395 ALA A O 1
ATOM 3251 N N . GLU A 1 396 ? 3.556 20.354 42.686 1.00 13.56 396 GLU A N 1
ATOM 3252 C CA . GLU A 1 396 ? 2.389 20.414 43.570 1.00 15.65 396 GLU A CA 1
ATOM 3253 C C . GLU A 1 396 ? 2.782 20.007 44.986 1.00 15.87 396 GLU A C 1
ATOM 3254 O O . GLU A 1 396 ? 2.330 20.630 45.953 1.00 15.19 396 GLU A O 1
ATOM 3260 N N . LEU A 1 397 ? 3.606 18.961 45.096 1.00 13.78 397 LEU A N 1
ATOM 3261 C CA . LEU A 1 397 ? 4.069 18.499 46.415 1.00 13.58 397 LEU A CA 1
ATOM 3262 C C . LEU A 1 397 ? 4.836 19.603 47.159 1.00 14.01 397 LEU A C 1
ATOM 3263 O O . LEU A 1 397 ? 4.592 19.860 48.358 1.00 13.26 397 LEU A O 1
ATOM 3268 N N . ILE A 1 398 ? 5.776 20.238 46.464 1.00 13.27 398 ILE A N 1
ATOM 3269 C CA . ILE A 1 398 ? 6.544 21.337 47.056 1.00 13.73 398 ILE A CA 1
ATOM 3270 C C . ILE A 1 398 ? 5.607 22.434 47.579 1.00 14.54 398 ILE A C 1
ATOM 3271 O O . ILE A 1 398 ? 5.776 22.952 48.670 1.00 15.17 398 ILE A O 1
ATOM 3276 N N . THR A 1 399 ? 4.632 22.813 46.770 1.00 14.63 399 THR A N 1
ATOM 3277 C CA . THR A 1 399 ? 3.650 23.830 47.171 1.00 15.02 399 THR A CA 1
ATOM 3278 C C . THR A 1 399 ? 2.856 23.387 48.391 1.00 14.67 399 THR A C 1
ATOM 3279 O O . THR A 1 399 ? 2.678 24.172 49.317 1.00 15.83 399 THR A O 1
ATOM 3283 N N . ARG A 1 400 ? 2.400 22.133 48.415 1.00 15.30 400 ARG A N 1
ATOM 3284 C CA . ARG A 1 400 ? 1.685 21.625 49.582 1.00 14.98 400 ARG A CA 1
ATOM 3285 C C . ARG A 1 400 ? 2.553 21.695 50.848 1.00 15.91 400 ARG A C 1
ATOM 3286 O O . ARG A 1 400 ? 2.057 22.010 51.939 1.00 16.55 400 ARG A O 1
ATOM 3294 N N . VAL A 1 401 ? 3.843 21.404 50.709 1.00 15.60 401 VAL A N 1
ATOM 3295 C CA . VAL A 1 401 ? 4.761 21.486 51.844 1.00 15.20 401 VAL A CA 1
ATOM 3296 C C . VAL A 1 401 ? 4.961 22.955 52.251 1.00 16.58 401 VAL A C 1
ATOM 3297 O O . VAL A 1 401 ? 4.923 23.258 53.447 1.00 15.64 401 VAL A O 1
ATOM 3301 N N . HIS A 1 402 ? 5.142 23.849 51.269 1.00 16.82 402 HIS A N 1
ATOM 3302 C CA A HIS A 1 402 ? 5.278 25.284 51.532 0.50 17.76 402 HIS A CA 1
ATOM 3303 C CA B HIS A 1 402 ? 5.282 25.290 51.517 0.50 17.87 402 HIS A CA 1
ATOM 3304 C C . HIS A 1 402 ? 4.063 25.817 52.282 1.00 18.45 402 HIS A C 1
ATOM 3305 O O . HIS A 1 402 ? 4.191 26.684 53.158 1.00 18.84 402 HIS A O 1
ATOM 3318 N N . GLU A 1 403 ? 2.891 25.285 51.960 1.00 19.12 403 GLU A N 1
ATOM 3319 C CA . GLU A 1 403 ? 1.621 25.692 52.591 1.00 20.75 403 GLU A CA 1
ATOM 3320 C C . GLU A 1 403 ? 1.525 25.302 54.059 1.00 21.25 403 GLU A C 1
ATOM 3321 O O . GLU A 1 403 ? 0.737 25.892 54.823 1.00 21.13 403 GLU A O 1
ATOM 3327 N N . GLN A 1 404 ? 2.314 24.296 54.446 1.00 20.41 404 GLN A N 1
ATOM 3328 C CA . GLN A 1 404 ? 2.508 23.943 55.857 1.00 20.68 404 GLN A CA 1
ATOM 3329 C C . GLN A 1 404 ? 3.601 24.764 56.554 1.00 20.60 404 GLN A C 1
ATOM 3330 O O . GLN A 1 404 ? 3.929 24.501 57.722 1.00 22.23 404 GLN A O 1
ATOM 3336 N N . GLY A 1 405 ? 4.158 25.752 55.859 1.00 19.73 405 GLY A N 1
ATOM 3337 C CA . GLY A 1 405 ? 5.193 26.607 56.383 1.00 20.26 405 GLY A CA 1
ATOM 3338 C C . GLY A 1 405 ? 6.563 25.979 56.319 1.00 19.74 405 GLY A C 1
ATOM 3339 O O . GLY A 1 405 ? 7.439 26.390 57.065 1.00 21.42 405 GLY A O 1
ATOM 3340 N N . MET A 1 406 ? 6.768 25.018 55.411 1.00 17.67 406 MET A N 1
ATOM 3341 C CA . MET A 1 406 ? 8.003 24.218 55.429 1.00 16.68 406 MET A CA 1
ATOM 3342 C C . MET A 1 406 ? 8.775 24.359 54.118 1.00 15.71 406 MET A C 1
ATOM 3343 O O . MET A 1 406 ? 8.163 24.426 53.049 1.00 15.76 406 MET A O 1
ATOM 3348 N N . LYS A 1 407 ? 10.096 24.404 54.230 1.00 14.20 407 LYS A N 1
ATOM 3349 C CA . LYS A 1 407 ? 11.013 24.321 53.092 1.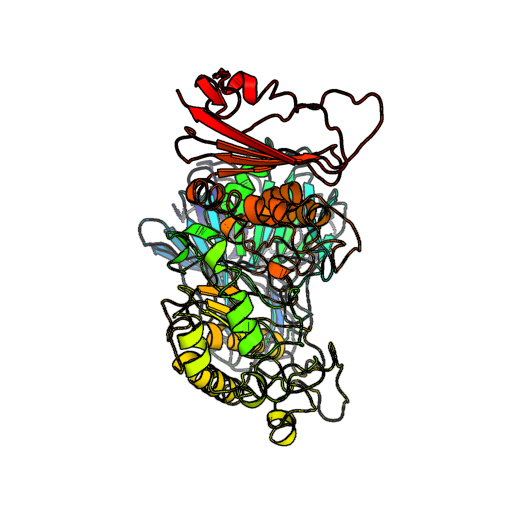00 13.34 407 LYS A CA 1
ATOM 3350 C C . LYS A 1 407 ? 11.116 22.844 52.668 1.00 11.93 407 LYS A C 1
ATOM 3351 O O . LYS A 1 407 ? 10.679 21.940 53.380 1.00 12.23 407 LYS A O 1
ATOM 3357 N N . PHE A 1 408 ? 11.661 22.639 51.470 1.00 12.59 408 PHE A N 1
ATOM 3358 C CA . PHE A 1 408 ? 11.730 21.338 50.840 1.00 11.44 408 PHE A CA 1
ATOM 3359 C C . PHE A 1 408 ? 13.142 21.025 50.397 1.00 11.15 408 PHE A C 1
ATOM 3360 O O . PHE A 1 408 ? 13.840 21.850 49.815 1.00 11.53 408 PHE A O 1
ATOM 3368 N N . GLY A 1 409 ? 13.542 19.789 50.671 1.00 10.61 409 GLY A N 1
ATOM 3369 C CA . GLY A 1 409 ? 14.798 19.254 50.167 1.00 10.05 409 GLY A CA 1
ATOM 3370 C C . GLY A 1 409 ? 14.610 17.898 49.519 1.00 9.57 409 GLY A C 1
ATOM 3371 O O . GLY A 1 409 ? 13.615 17.249 49.736 1.00 9.83 409 GLY A O 1
ATOM 3372 N N . ILE A 1 410 ? 15.613 17.455 48.752 1.00 9.98 410 ILE A N 1
ATOM 3373 C CA . ILE A 1 410 ? 15.474 16.224 47.975 1.00 9.16 410 ILE A CA 1
ATOM 3374 C C . ILE A 1 410 ? 16.810 15.507 47.878 1.00 9.45 410 ILE A C 1
ATOM 3375 O O . ILE A 1 410 ? 17.854 16.160 47.826 1.00 9.12 410 ILE A O 1
ATOM 3380 N N . TRP A 1 411 ? 16.748 14.183 47.772 1.00 9.37 411 TRP A N 1
ATOM 3381 C CA . TRP A 1 411 ? 17.901 13.312 47.631 1.00 9.74 411 TRP A CA 1
ATOM 3382 C C . TRP A 1 411 ? 18.124 12.917 46.188 1.00 9.09 411 TRP A C 1
ATOM 3383 O O . TRP A 1 411 ? 17.171 12.638 45.428 1.00 10.13 411 TRP A O 1
ATOM 3394 N N . ILE A 1 412 ? 19.387 12.872 45.791 1.00 8.14 412 ILE A N 1
ATOM 3395 C CA . ILE A 1 412 ? 19.798 12.412 44.474 1.00 8.69 412 ILE A CA 1
ATOM 3396 C C . ILE A 1 412 ? 21.019 11.491 44.608 1.00 8.86 412 ILE A C 1
ATOM 3397 O O . ILE A 1 412 ? 21.763 11.577 45.580 1.00 9.57 412 ILE A O 1
ATOM 3402 N N . GLU A 1 413 ? 21.276 10.692 43.584 1.00 7.90 413 GLU A N 1
ATOM 3403 C CA . GLU A 1 413 ? 22.453 9.805 43.543 1.00 8.02 413 GLU A CA 1
ATOM 3404 C C . GLU A 1 413 ? 22.940 9.735 42.077 1.00 8.19 413 GLU A C 1
ATOM 3405 O O . GLU A 1 413 ? 22.837 8.674 41.412 1.00 8.52 413 GLU A O 1
ATOM 3411 N N . PRO A 1 414 ? 23.417 10.872 41.539 1.00 8.87 414 PRO A N 1
ATOM 3412 C CA . PRO A 1 414 ? 23.611 10.989 40.095 1.00 8.52 414 PRO A CA 1
ATOM 3413 C C . PRO A 1 414 ? 24.685 10.108 39.470 1.00 8.42 414 PRO A C 1
ATOM 3414 O O . PRO A 1 414 ? 24.683 9.922 38.247 1.00 8.95 414 PRO A O 1
ATOM 3418 N N . GLU A 1 415 ? 25.621 9.603 40.275 1.00 8.36 415 GLU A N 1
ATOM 3419 C CA . GLU A 1 415 ? 26.728 8.827 39.730 1.00 8.87 415 GLU A CA 1
ATOM 3420 C C . GLU A 1 415 ? 26.383 7.378 39.430 1.00 8.85 415 GLU A C 1
ATOM 3421 O O . GLU A 1 415 ? 27.243 6.629 38.996 1.00 9.52 415 GLU A O 1
ATOM 3427 N N . MET A 1 416 ? 25.140 6.951 39.660 1.00 8.83 416 MET A N 1
ATOM 3428 C CA . MET A 1 416 ? 24.817 5.521 39.719 1.00 9.18 416 MET A CA 1
ATOM 3429 C C . MET A 1 416 ? 23.699 5.081 38.776 1.00 9.66 416 MET A C 1
ATOM 3430 O O . MET A 1 416 ? 22.873 5.883 38.333 1.00 9.56 416 MET A O 1
ATOM 3435 N N . ILE A 1 417 ? 23.693 3.782 38.489 1.00 9.48 417 ILE A N 1
ATOM 3436 C CA . ILE A 1 417 ? 22.702 3.189 37.599 1.00 9.51 417 ILE A CA 1
ATOM 3437 C C . ILE A 1 417 ? 22.364 1.776 38.056 1.00 10.44 417 ILE A C 1
ATOM 3438 O O . ILE A 1 417 ? 23.249 1.029 38.480 1.00 9.78 417 ILE A O 1
ATOM 3443 N N . ASN A 1 418 ? 21.086 1.395 37.970 1.00 10.65 418 ASN A N 1
ATOM 3444 C CA . ASN A 1 418 ? 20.668 0.016 38.200 1.00 9.85 418 ASN A CA 1
ATOM 3445 C C . ASN A 1 418 ? 20.474 -0.651 36.856 1.00 10.39 418 ASN A C 1
ATOM 3446 O O . ASN A 1 418 ? 19.990 -0.022 35.896 1.00 10.01 418 ASN A O 1
ATOM 3451 N N . GLU A 1 419 ? 20.814 -1.924 36.749 1.00 10.67 419 GLU A N 1
ATOM 3452 C CA . GLU A 1 419 ? 20.457 -2.661 35.518 1.00 10.98 419 GLU A CA 1
ATOM 3453 C C . GLU A 1 419 ? 18.973 -2.524 35.194 1.00 11.67 419 GLU A C 1
ATOM 3454 O O . GLU A 1 419 ? 18.582 -2.368 34.025 1.00 12.05 419 GLU A O 1
ATOM 3460 N N . ASP A 1 420 ? 18.141 -2.595 36.230 1.00 11.40 420 ASP A N 1
ATOM 3461 C CA . ASP A 1 420 ? 16.710 -2.366 36.054 1.00 11.74 420 ASP A CA 1
ATOM 3462 C C . ASP A 1 420 ? 16.411 -0.882 36.053 1.00 11.66 420 ASP A C 1
ATOM 3463 O O . ASP A 1 420 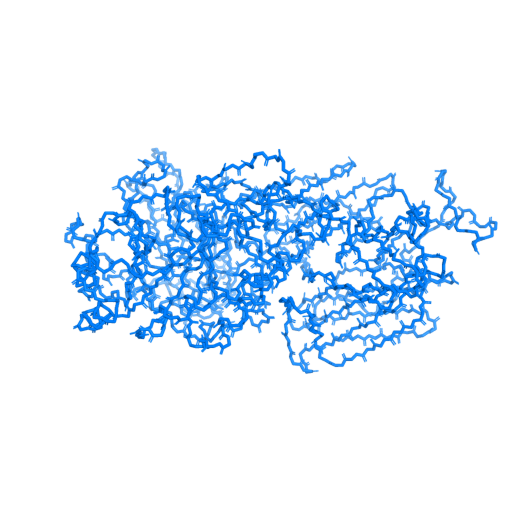? 15.990 -0.315 37.049 1.00 12.22 420 ASP A O 1
ATOM 3468 N N . SER A 1 421 ? 16.666 -0.254 34.915 1.00 11.46 421 SER A N 1
ATOM 3469 C CA . SER A 1 421 ? 16.343 1.153 34.680 1.00 11.79 421 SER A CA 1
ATOM 3470 C C . SER A 1 421 ? 16.172 1.347 33.182 1.00 12.35 421 SER A C 1
ATOM 3471 O O . SER A 1 421 ? 16.754 0.609 32.372 1.00 12.63 421 SER A O 1
ATOM 3474 N N . ASP A 1 422 ? 15.397 2.345 32.800 1.00 12.18 422 ASP A N 1
ATOM 3475 C CA . ASP A 1 422 ? 15.308 2.733 31.427 1.00 12.57 422 ASP A CA 1
ATOM 3476 C C . ASP A 1 422 ? 16.652 3.183 30.900 1.00 12.43 422 ASP A C 1
ATOM 3477 O O . ASP A 1 422 ? 17.043 2.881 29.773 1.00 12.42 422 ASP A O 1
ATOM 3482 N N . LEU A 1 423 ? 17.410 3.881 31.748 1.00 11.89 423 LEU A N 1
ATOM 3483 C CA . LEU A 1 423 ? 18.714 4.366 31.284 1.00 11.95 423 LEU A CA 1
ATOM 3484 C C . LEU A 1 423 ? 19.649 3.218 30.911 1.00 11.78 423 LEU A C 1
ATOM 3485 O O . LEU A 1 423 ? 20.391 3.304 29.920 1.00 12.08 423 LEU A O 1
ATOM 3490 N N . TYR A 1 424 ? 19.661 2.158 31.715 1.00 11.55 424 TYR A N 1
ATOM 3491 C CA . TYR A 1 424 ? 20.554 1.030 31.468 1.00 11.27 424 TYR A CA 1
ATOM 3492 C C . TYR A 1 424 ? 20.093 0.215 30.259 1.00 12.07 424 TYR A C 1
ATOM 3493 O O . TYR A 1 424 ? 20.924 -0.245 29.492 1.00 12.01 424 TYR A O 1
ATOM 3502 N N . ARG A 1 425 ? 18.785 0.094 30.088 1.00 12.99 425 ARG A N 1
ATOM 3503 C CA . ARG A 1 425 ? 18.275 -0.593 28.909 1.00 13.83 425 ARG A CA 1
ATOM 3504 C C . ARG A 1 425 ? 18.644 0.140 27.636 1.00 14.64 425 ARG A C 1
ATOM 3505 O O . ARG A 1 425 ? 18.898 -0.504 26.587 1.00 16.68 425 ARG A O 1
ATOM 3513 N N . ALA A 1 426 ? 18.706 1.460 27.715 1.00 14.43 426 ALA A N 1
ATOM 3514 C CA . ALA A 1 426 ? 19.134 2.306 26.587 1.00 14.16 426 ALA A CA 1
ATOM 3515 C C . ALA A 1 426 ? 20.648 2.409 26.398 1.00 14.81 426 ALA A C 1
ATOM 3516 O O . ALA A 1 426 ? 21.127 2.511 25.272 1.00 16.34 426 ALA A O 1
ATOM 3518 N N . HIS A 1 427 ? 21.406 2.432 27.500 1.00 13.32 427 HIS A N 1
ATOM 3519 C CA . HIS A 1 427 ? 22.832 2.714 27.453 1.00 13.72 427 HIS A CA 1
ATOM 3520 C C . HIS A 1 427 ? 23.614 1.830 28.432 1.00 13.74 427 HIS A C 1
ATOM 3521 O O . HIS A 1 427 ? 24.248 2.335 29.373 1.00 12.95 427 HIS A O 1
ATOM 3528 N N . PRO A 1 428 ? 23.623 0.507 28.211 1.00 13.37 428 PRO A N 1
ATOM 3529 C CA . PRO A 1 428 ? 24.373 -0.348 29.155 1.00 13.77 428 PRO A CA 1
ATOM 3530 C C . PRO A 1 428 ? 25.869 -0.073 29.192 1.00 13.38 428 PRO A C 1
ATOM 3531 O O . PRO A 1 428 ? 26.535 -0.326 30.223 1.00 14.04 428 PRO A O 1
ATOM 3535 N N . ASP A 1 429 ? 26.397 0.491 28.105 1.00 14.12 429 ASP A N 1
ATOM 3536 C CA . ASP A 1 429 ? 27.815 0.811 28.015 1.00 15.05 429 ASP A CA 1
ATOM 3537 C C . ASP A 1 429 ? 28.196 2.055 28.802 1.00 14.82 429 ASP A C 1
ATOM 3538 O O . ASP A 1 429 ? 29.375 2.376 28.882 1.00 15.99 429 ASP A O 1
ATOM 3543 N N . TRP A 1 430 ? 27.215 2.751 29.380 1.00 12.08 430 TRP A N 1
ATOM 3544 C CA . TRP A 1 430 ? 27.503 3.937 30.205 1.00 11.76 430 TRP A CA 1
ATOM 3545 C C . TRP A 1 430 ? 27.962 3.543 31.607 1.00 10.84 430 TRP A C 1
ATOM 3546 O O . TRP A 1 430 ? 28.512 4.392 32.325 1.00 11.42 430 TRP A O 1
ATOM 3557 N N . ALA A 1 431 ? 27.708 2.292 32.015 1.00 10.39 431 ALA A N 1
ATOM 3558 C CA . ALA A 1 431 ? 28.204 1.796 33.310 1.00 10.71 431 ALA A CA 1
ATOM 3559 C C . ALA A 1 431 ? 29.692 1.525 33.209 1.00 11.05 431 ALA A C 1
ATOM 3560 O O . ALA A 1 431 ? 30.180 1.082 32.167 1.00 12.32 431 ALA A O 1
ATOM 3562 N N . ILE A 1 432 ? 30.421 1.801 34.287 1.00 10.11 432 ILE A N 1
ATOM 3563 C CA . ILE A 1 432 ? 31.810 1.394 34.376 1.00 10.00 432 ILE A CA 1
ATOM 3564 C C . ILE A 1 432 ? 31.884 -0.138 34.411 1.00 10.37 432 ILE A C 1
ATOM 3565 O O . ILE A 1 432 ? 31.272 -0.785 35.264 1.00 10.26 432 ILE A O 1
ATOM 3570 N N . ARG A 1 433 ? 32.590 -0.695 33.443 1.00 10.98 433 ARG A N 1
ATOM 3571 C CA . ARG A 1 433 ? 32.692 -2.133 33.266 1.00 11.08 433 ARG A CA 1
ATOM 3572 C C . ARG A 1 433 ? 33.897 -2.410 32.394 1.00 10.60 433 ARG A C 1
ATOM 3573 O O . ARG A 1 433 ? 34.394 -1.521 31.728 1.00 10.31 433 ARG A O 1
ATOM 3581 N N . ILE A 1 434 ? 34.325 -3.669 32.403 1.00 10.62 434 ILE A N 1
ATOM 3582 C CA . ILE A 1 434 ? 35.398 -4.163 31.538 1.00 11.64 434 ILE A CA 1
ATOM 3583 C C . ILE A 1 434 ? 34.748 -5.024 30.457 1.00 13.24 434 ILE A C 1
ATOM 3584 O O . ILE A 1 434 ? 33.932 -5.885 30.752 1.00 12.28 434 ILE A O 1
ATOM 3589 N N . GLN A 1 435 ? 35.107 -4.770 29.209 1.00 14.95 435 GLN A N 1
ATOM 3590 C CA A GLN A 1 435 ? 34.489 -5.491 28.091 0.50 16.20 435 GLN A CA 1
ATOM 3591 C CA B GLN A 1 435 ? 34.451 -5.478 28.118 0.50 16.00 435 GLN A CA 1
ATOM 3592 C C . GLN A 1 435 ? 34.669 -6.988 28.273 1.00 15.82 435 GLN A C 1
ATOM 3593 O O . GLN A 1 435 ? 35.767 -7.453 28.548 1.00 15.75 435 GLN A O 1
ATOM 3604 N N . GLY A 1 436 ? 33.572 -7.740 28.132 1.00 16.27 436 GLY A N 1
ATOM 3605 C CA . GLY A 1 436 ? 33.613 -9.184 28.241 1.00 17.09 436 GLY A CA 1
ATOM 3606 C C . GLY A 1 436 ? 33.501 -9.731 29.653 1.00 16.46 436 GLY A C 1
ATOM 3607 O O . GLY A 1 436 ? 33.440 -10.958 29.827 1.00 18.35 436 GLY A O 1
ATOM 3608 N N . LYS A 1 437 ? 33.497 -8.847 30.663 1.00 14.65 437 LYS A N 1
ATOM 3609 C CA . LYS A 1 437 ? 33.535 -9.274 32.055 1.00 14.19 437 LYS A CA 1
ATOM 3610 C C . LYS A 1 437 ? 32.278 -8.840 32.782 1.00 12.20 437 LYS A C 1
ATOM 3611 O O . LYS A 1 437 ? 31.891 -7.673 32.706 1.00 11.79 437 LYS A O 1
ATOM 3617 N N . LYS A 1 438 ? 31.633 -9.769 33.489 1.00 11.90 438 LYS A N 1
ATOM 3618 C CA A LYS A 1 438 ? 30.449 -9.392 34.265 0.60 11.49 438 LYS A CA 1
ATOM 3619 C CA B LYS A 1 438 ? 30.446 -9.433 34.288 0.40 11.78 438 LYS A CA 1
ATOM 3620 C C . LYS A 1 438 ? 30.896 -8.607 35.494 1.00 11.55 438 LYS A C 1
ATOM 3621 O O . LYS A 1 438 ? 31.787 -9.048 36.219 1.00 11.98 438 LYS A O 1
ATOM 3632 N N . PRO A 1 439 ? 30.252 -7.446 35.739 1.00 10.25 439 PRO A N 1
ATOM 3633 C CA . PRO A 1 439 ? 30.803 -6.541 36.753 1.00 10.38 439 PRO A CA 1
ATOM 3634 C C . PRO A 1 439 ? 30.394 -6.876 38.196 1.00 9.18 439 PRO A C 1
ATOM 3635 O O . PRO A 1 439 ? 29.361 -7.506 38.444 1.00 10.37 439 PRO A O 1
ATOM 3639 N N . VAL A 1 440 ? 31.208 -6.420 39.151 1.00 10.04 440 VAL A N 1
ATOM 3640 C CA . VAL A 1 440 ? 30.800 -6.440 40.527 1.00 10.07 440 VAL A CA 1
ATOM 3641 C C . VAL A 1 440 ? 29.535 -5.597 40.711 1.00 9.44 440 VAL A C 1
ATOM 3642 O O . VAL A 1 440 ? 29.402 -4.516 40.130 1.00 9.77 440 VAL A O 1
ATOM 3646 N N . ARG A 1 441 ? 28.602 -6.106 41.497 1.00 9.33 441 ARG A N 1
ATOM 3647 C CA . ARG A 1 441 ? 27.408 -5.357 41.873 1.00 8.97 441 ARG A CA 1
ATOM 3648 C C . ARG A 1 441 ? 27.508 -5.052 43.361 1.00 8.80 441 ARG A C 1
ATOM 3649 O O . ARG A 1 441 ? 27.998 -5.849 44.113 1.00 8.97 441 ARG A O 1
ATOM 3657 N N . SER A 1 442 ? 27.056 -3.872 43.768 1.00 8.69 442 SER A N 1
ATOM 3658 C CA . SER A 1 442 ? 27.044 -3.518 45.163 1.00 8.96 442 SER A CA 1
ATOM 3659 C C . SER A 1 442 ? 25.793 -2.683 45.396 1.00 8.65 442 SER A C 1
ATOM 3660 O O . SER A 1 442 ? 25.533 -1.758 44.642 1.00 9.26 442 SER A O 1
ATOM 3663 N N . ARG A 1 443 ? 24.979 -3.065 46.381 1.00 8.31 443 ARG A N 1
ATOM 3664 C CA . ARG A 1 443 ? 23.611 -2.573 46.504 1.00 8.94 443 ARG A CA 1
ATOM 3665 C C . ARG A 1 443 ? 22.853 -2.765 45.189 1.00 9.37 443 ARG A C 1
ATOM 3666 O O . ARG A 1 443 ? 22.026 -1.936 44.804 1.00 9.45 443 ARG A O 1
ATOM 3674 N N . ASN A 1 444 ? 23.198 -3.836 44.468 1.00 8.88 444 ASN A N 1
ATOM 3675 C CA . ASN A 1 444 ? 22.533 -4.162 43.194 1.00 8.87 444 ASN A CA 1
ATOM 3676 C C . ASN A 1 444 ? 22.555 -3.020 42.182 1.00 8.75 444 ASN A C 1
ATOM 3677 O O . ASN A 1 444 ? 21.651 -2.892 41.370 1.00 9.39 444 ASN A O 1
ATOM 3682 N N . GLN A 1 445 ? 23.635 -2.241 42.209 1.00 9.12 445 GLN A N 1
ATOM 3683 C CA . GLN A 1 445 ? 23.791 -1.133 41.278 1.00 8.44 445 GLN A CA 1
ATOM 3684 C C . GLN A 1 445 ? 25.222 -1.084 40.748 1.00 8.91 445 GLN A C 1
ATOM 3685 O O . GLN A 1 445 ? 26.122 -1.780 41.285 1.00 8.90 445 GLN A O 1
ATOM 3691 N N . LEU A 1 446 ? 25.422 -0.229 39.763 1.00 8.49 446 LEU A N 1
ATOM 3692 C CA . LEU A 1 446 ? 26.705 -0.025 39.084 1.00 9.04 446 LEU A CA 1
ATOM 3693 C C . LEU A 1 446 ? 27.044 1.458 39.072 1.00 9.03 446 LEU A C 1
ATOM 3694 O O . LEU A 1 446 ? 26.143 2.310 39.185 1.00 9.44 446 LEU A O 1
ATOM 3699 N N . LEU A 1 447 ? 28.320 1.803 38.906 1.00 9.11 447 LEU A N 1
ATOM 3700 C CA . LEU A 1 447 ? 28.688 3.223 38.684 1.00 8.23 447 LEU A CA 1
ATOM 3701 C C . LEU A 1 447 ? 28.468 3.591 37.234 1.00 9.37 447 LEU A C 1
ATOM 3702 O O . LEU A 1 447 ? 28.755 2.811 36.335 1.00 9.72 447 LEU A O 1
ATOM 3707 N N . LEU A 1 448 ? 27.997 4.805 37.009 1.00 9.70 448 LEU A N 1
ATOM 3708 C CA . LEU A 1 448 ? 28.071 5.438 35.706 1.00 9.67 448 LEU A CA 1
ATOM 3709 C C . LEU A 1 448 ? 29.476 5.955 35.471 1.00 9.45 448 LEU A C 1
ATOM 3710 O O . LEU A 1 448 ? 30.173 6.354 36.421 1.00 9.35 448 LEU A O 1
ATOM 3715 N N . ASP A 1 449 ? 29.915 5.911 34.217 1.00 9.62 449 ASP A N 1
ATOM 3716 C CA . ASP A 1 449 ? 31.229 6.412 33.909 1.00 9.61 449 ASP A CA 1
ATOM 3717 C C . ASP A 1 449 ? 31.222 7.940 33.813 1.00 9.67 449 ASP A C 1
ATOM 3718 O O . ASP A 1 449 ? 31.114 8.521 32.738 1.00 10.06 449 ASP A O 1
ATOM 3723 N N . PHE A 1 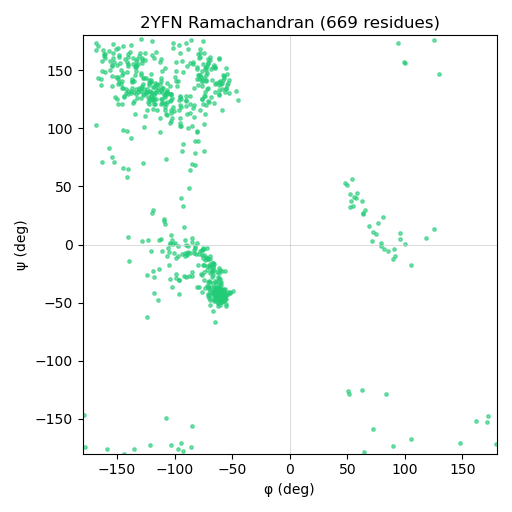450 ? 31.449 8.564 34.965 1.00 9.25 450 PHE A N 1
ATOM 3724 C CA . PHE A 1 450 ? 31.508 10.011 35.064 1.00 8.82 450 PHE A CA 1
ATOM 3725 C C . PHE A 1 450 ? 32.753 10.627 34.439 1.00 9.90 450 PHE A C 1
ATOM 3726 O O . PHE A 1 450 ? 32.854 11.842 34.391 1.00 10.31 450 PHE A O 1
ATOM 3734 N N . SER A 1 451 ? 33.685 9.817 33.929 1.00 10.21 451 SER A N 1
ATOM 3735 C CA . SER A 1 451 ? 34.741 10.379 33.093 1.00 11.22 451 SER A CA 1
ATOM 3736 C C . SER A 1 451 ? 34.224 10.825 31.720 1.00 11.86 451 SER A C 1
ATOM 3737 O O . SER A 1 451 ? 34.934 11.558 30.999 1.00 12.89 451 SER A O 1
ATOM 3740 N N . ARG A 1 452 ? 33.003 10.426 31.352 1.00 11.19 452 ARG A N 1
ATOM 3741 C CA . ARG A 1 452 ? 32.435 10.732 30.060 1.00 11.89 452 ARG A CA 1
ATOM 3742 C C . ARG A 1 452 ? 31.437 11.870 30.107 1.00 12.83 452 ARG A C 1
ATOM 3743 O O . ARG A 1 452 ? 30.430 11.777 30.774 1.00 11.26 452 ARG A O 1
ATOM 3751 N N . LYS A 1 453 ? 31.745 12.942 29.391 1.00 13.02 453 LYS A N 1
ATOM 3752 C CA . LYS A 1 453 ? 30.852 14.106 29.335 1.00 14.02 453 LYS A CA 1
ATOM 3753 C C . LYS A 1 453 ? 29.429 13.763 28.936 1.00 13.58 453 LYS A C 1
ATOM 3754 O O . LYS A 1 453 ? 28.489 14.278 29.532 1.00 12.82 453 LYS A O 1
ATOM 3760 N N . GLU A 1 454 ? 29.242 12.894 27.951 1.00 13.41 454 GLU A N 1
ATOM 3761 C CA A GLU A 1 454 ? 27.914 12.570 27.464 0.50 14.05 454 GLU A CA 1
ATOM 3762 C CA B GLU A 1 454 ? 27.882 12.626 27.483 0.50 13.92 454 GLU A CA 1
ATOM 3763 C C . GLU A 1 454 ? 27.058 11.948 28.566 1.00 12.93 454 GLU A C 1
ATOM 3764 O O . GLU A 1 454 ? 25.847 12.157 28.634 1.00 13.39 454 GLU A O 1
ATOM 3775 N N . VAL A 1 455 ? 27.703 11.151 29.425 1.00 11.92 455 VAL A N 1
ATOM 3776 C CA . VAL A 1 455 ? 27.026 10.488 30.517 1.00 11.22 455 VAL A CA 1
ATOM 3777 C C . VAL A 1 455 ? 26.605 11.529 31.548 1.00 11.32 455 VAL A C 1
ATOM 3778 O O . VAL A 1 455 ? 25.464 11.568 31.983 1.00 11.69 455 VAL A O 1
ATOM 3782 N N . ARG A 1 456 ? 27.558 12.353 31.973 1.00 11.67 456 ARG A N 1
ATOM 3783 C CA . ARG A 1 456 ? 27.289 13.418 32.935 1.00 12.22 456 ARG A CA 1
ATOM 3784 C C . ARG A 1 456 ? 26.207 14.368 32.456 1.00 12.37 456 ARG A C 1
ATOM 3785 O O . ARG A 1 456 ? 25.304 14.734 33.230 1.00 12.49 456 ARG A O 1
ATOM 3793 N N . ASP A 1 457 ? 26.281 14.776 31.186 1.00 13.45 457 ASP A N 1
ATOM 3794 C CA . ASP A 1 457 ? 25.313 15.725 30.654 1.00 13.36 457 ASP A CA 1
ATOM 3795 C C . ASP A 1 457 ? 23.874 15.171 30.720 1.00 13.28 457 ASP A C 1
ATOM 3796 O O . ASP A 1 457 ? 22.949 15.906 31.040 1.00 12.91 457 ASP A O 1
ATOM 3801 N N . CYS A 1 458 ? 23.705 13.902 30.411 1.00 12.00 458 CYS A N 1
ATOM 3802 C CA . CYS A 1 458 ? 22.389 13.297 30.450 1.00 13.13 458 CYS A CA 1
ATOM 3803 C C . CYS A 1 458 ? 21.817 13.391 31.840 1.00 11.44 458 CYS A C 1
ATOM 3804 O O . CYS A 1 458 ? 20.673 13.818 32.048 1.00 12.28 458 CYS A O 1
ATOM 3807 N N . VAL A 1 459 ? 22.610 12.988 32.834 1.00 10.06 459 VAL A N 1
ATOM 3808 C CA . VAL A 1 459 ? 22.138 12.991 34.192 1.00 10.45 459 VAL A CA 1
ATOM 3809 C C . VAL A 1 459 ? 21.960 14.417 34.748 1.00 9.89 459 VAL A C 1
ATOM 3810 O O . VAL A 1 459 ? 20.982 14.719 35.422 1.00 10.39 459 VAL A O 1
ATOM 3814 N N . PHE A 1 460 ? 22.851 15.315 34.379 1.00 10.45 460 PHE A N 1
ATOM 3815 C CA . PHE A 1 460 ? 22.775 16.688 34.841 1.00 10.75 460 PHE A CA 1
ATOM 3816 C C . PHE A 1 460 ? 21.478 17.327 34.340 1.00 11.18 460 PHE A C 1
ATOM 3817 O O . PHE A 1 460 ? 20.745 17.966 35.115 1.00 11.41 460 PHE A O 1
ATOM 3825 N N . ASP A 1 461 ? 21.165 17.109 33.062 1.00 11.37 461 ASP A N 1
ATOM 3826 C CA . ASP A 1 461 ? 19.916 17.635 32.500 1.00 11.99 461 ASP A CA 1
ATOM 3827 C C . ASP A 1 461 ? 18.687 17.109 33.251 1.00 12.19 461 ASP A C 1
ATOM 3828 O O . ASP A 1 461 ? 17.781 17.890 33.585 1.00 12.37 461 ASP A O 1
ATOM 3833 N N . GLN A 1 462 ? 18.665 15.816 33.575 1.00 12.16 462 GLN A N 1
ATOM 3834 C CA . GLN A 1 462 ? 17.528 15.239 34.302 1.00 11.40 462 GLN A CA 1
ATOM 3835 C C . GLN A 1 462 ? 17.380 15.885 35.659 1.00 12.10 462 GLN A C 1
ATOM 3836 O O . GLN A 1 462 ? 16.279 16.184 36.100 1.00 12.24 462 GLN A O 1
ATOM 3842 N N . ILE A 1 463 ? 18.495 16.064 36.365 1.00 12.27 463 ILE A N 1
ATOM 3843 C CA . ILE A 1 463 ? 18.455 16.637 37.713 1.00 12.18 463 ILE A CA 1
ATOM 3844 C C . ILE A 1 463 ? 17.981 18.102 37.643 1.00 11.66 463 ILE A C 1
ATOM 3845 O O . ILE A 1 463 ? 17.202 18.529 38.500 1.00 11.86 463 ILE A O 1
ATOM 3850 N N . CYS A 1 464 ? 18.448 18.842 36.644 1.00 11.12 464 CYS A N 1
ATOM 3851 C CA . CYS A 1 464 ? 17.989 20.233 36.450 1.00 11.39 464 CYS A CA 1
ATOM 3852 C C . CYS A 1 464 ? 16.471 20.314 36.264 1.00 12.11 464 CYS A C 1
ATOM 3853 O O . CYS A 1 464 ? 15.806 21.199 36.858 1.00 11.99 464 CYS A O 1
ATOM 3856 N N . VAL A 1 465 ? 15.902 19.400 35.486 1.00 11.12 465 VAL A N 1
ATOM 3857 C CA . VAL A 1 465 ? 14.444 19.377 35.290 1.00 11.84 465 VAL A CA 1
ATOM 3858 C C . VAL A 1 465 ? 13.760 19.228 36.635 1.00 12.37 465 VAL A C 1
ATOM 3859 O O . VAL A 1 465 ? 12.822 19.972 36.945 1.00 12.42 465 VAL A O 1
ATOM 3863 N N . VAL A 1 466 ? 14.238 18.307 37.467 1.00 12.28 466 VAL A N 1
ATOM 3864 C CA . VAL A 1 466 ? 13.666 18.109 38.784 1.00 12.76 466 VAL A CA 1
ATOM 3865 C C . VAL A 1 466 ? 13.812 19.359 39.670 1.00 12.64 466 VAL A C 1
ATOM 3866 O O . VAL A 1 466 ? 12.801 19.808 40.272 1.00 12.72 466 VAL A O 1
ATOM 3870 N N . LEU A 1 467 ? 15.030 19.909 39.758 1.00 12.61 467 LEU A N 1
ATOM 3871 C CA . LEU A 1 467 ? 15.274 21.045 40.641 1.00 12.28 467 LEU A CA 1
ATOM 3872 C C . LEU A 1 467 ? 14.544 22.304 40.165 1.00 12.86 467 LEU A C 1
ATOM 3873 O O . LEU A 1 467 ? 14.239 23.185 40.977 1.00 13.73 467 LEU A O 1
ATOM 3878 N N . ASP A 1 468 ? 14.216 22.368 38.886 1.00 11.49 468 ASP A N 1
ATOM 3879 C CA . ASP A 1 468 ? 13.491 23.512 38.325 1.00 11.93 468 ASP A CA 1
ATOM 3880 C C . ASP A 1 468 ? 11.987 23.440 38.527 1.00 12.12 468 ASP A C 1
ATOM 3881 O O . ASP A 1 468 ? 11.294 24.382 38.152 1.00 11.63 468 ASP A O 1
ATOM 3886 N N . GLN A 1 469 ? 11.473 22.374 39.142 1.00 11.59 469 GLN A N 1
ATOM 3887 C CA . GLN A 1 469 ? 10.022 22.259 39.372 1.00 11.97 469 GLN A CA 1
ATOM 3888 C C . GLN A 1 469 ? 9.506 23.142 40.503 1.00 12.31 469 GLN A C 1
ATOM 3889 O O . GLN A 1 469 ? 8.314 23.334 40.620 1.00 12.35 469 GLN A O 1
ATOM 3895 N N . GLY A 1 470 ? 10.380 23.632 41.379 1.00 12.08 470 GLY A N 1
ATOM 3896 C CA . GLY A 1 470 ? 9.921 24.435 42.490 1.00 11.96 470 GLY A CA 1
ATOM 3897 C C . GLY A 1 470 ? 11.099 24.914 43.300 1.00 12.72 470 GLY A C 1
ATOM 3898 O O . GLY A 1 470 ? 12.240 24.704 42.903 1.00 12.42 470 GLY A O 1
ATOM 3899 N N . LYS A 1 471 ? 10.799 25.555 44.415 1.00 13.31 471 LYS A N 1
ATOM 3900 C CA . LYS A 1 471 ? 11.815 26.064 45.311 1.00 14.19 471 LYS A CA 1
ATOM 3901 C C . LYS A 1 471 ? 12.343 24.943 46.194 1.00 14.36 471 LYS A C 1
ATOM 3902 O O . LYS A 1 471 ? 11.729 24.561 47.177 1.00 15.21 471 LYS A O 1
ATOM 3908 N N . ILE A 1 472 ? 13.467 24.389 45.784 1.00 14.24 472 ILE A N 1
ATOM 3909 C CA . ILE A 1 472 ? 14.119 23.345 46.545 1.00 14.07 472 ILE A CA 1
ATOM 3910 C C . ILE A 1 472 ? 15.352 23.960 47.165 1.00 14.96 472 ILE A C 1
ATOM 3911 O O . ILE A 1 472 ? 16.282 24.331 46.463 1.00 17.07 472 ILE A O 1
ATOM 3916 N N . ASP A 1 473 ? 15.345 24.087 48.484 1.00 13.89 473 ASP A N 1
ATOM 3917 C CA . ASP A 1 473 ? 16.415 24.805 49.166 1.00 15.16 473 ASP A CA 1
ATOM 3918 C C . ASP A 1 473 ? 17.622 23.928 49.536 1.00 12.70 473 ASP A C 1
ATOM 3919 O O . ASP A 1 473 ? 18.669 24.458 49.966 1.00 12.54 473 ASP A O 1
ATOM 3924 N N . TYR A 1 474 ? 17.495 22.624 49.320 1.00 11.31 474 TYR A N 1
ATOM 3925 C CA . TYR A 1 474 ? 18.449 21.660 49.861 1.00 10.05 474 TYR A CA 1
ATOM 3926 C C . TYR A 1 474 ? 18.458 20.425 48.993 1.00 10.37 474 TYR A C 1
ATOM 3927 O O . TYR A 1 474 ? 17.400 19.964 48.531 1.00 10.88 474 TYR A O 1
ATOM 3936 N N . VAL A 1 475 ? 19.646 19.926 48.715 1.00 9.98 475 VAL A N 1
ATOM 3937 C CA . VAL A 1 475 ? 19.838 18.663 48.016 1.00 8.64 475 VAL A CA 1
ATOM 3938 C C . VAL A 1 475 ? 20.849 17.849 48.825 1.00 9.07 475 VAL A C 1
ATOM 3939 O O . VAL A 1 475 ? 21.875 18.377 49.259 1.00 9.67 475 VAL A O 1
ATOM 3943 N N . LYS A 1 476 ? 20.515 16.593 49.033 1.00 9.90 476 LYS A N 1
ATOM 3944 C CA . LYS A 1 476 ? 21.422 15.592 49.590 1.00 8.94 476 LYS A CA 1
ATOM 3945 C C . LYS A 1 476 ? 21.913 14.718 48.436 1.00 9.16 476 LYS A C 1
ATOM 3946 O O . LYS A 1 476 ? 21.133 14.018 47.793 1.00 9.59 476 LYS A O 1
ATOM 3952 N N . TRP A 1 477 ? 23.199 14.809 48.138 1.00 8.04 477 TRP A N 1
ATOM 3953 C CA . TRP A 1 477 ? 23.778 14.086 47.027 1.00 7.96 477 TRP A CA 1
ATOM 3954 C C . TRP A 1 477 ? 24.515 12.880 47.604 1.00 9.07 477 TRP A C 1
ATOM 3955 O O . TRP A 1 477 ? 25.563 13.025 48.248 1.00 9.33 477 TRP A O 1
ATOM 3966 N N . ASP A 1 478 ? 23.950 11.702 47.380 1.00 8.38 478 ASP A N 1
ATOM 3967 C CA . ASP A 1 478 ? 24.451 10.434 47.909 1.00 7.97 478 ASP A CA 1
ATOM 3968 C C . ASP A 1 478 ? 25.220 9.664 46.851 1.00 7.70 478 ASP A C 1
ATOM 3969 O O . ASP A 1 478 ? 25.295 10.075 45.712 1.00 8.66 478 ASP A O 1
ATOM 3974 N N . MET A 1 479 ? 25.834 8.564 47.270 1.00 7.76 479 MET A N 1
ATOM 3975 C CA . MET A 1 479 ? 26.746 7.758 46.455 1.00 8.08 479 MET A CA 1
ATOM 3976 C C . MET A 1 479 ? 26.971 6.451 47.226 1.00 8.50 479 MET A C 1
ATOM 3977 O O . MET A 1 479 ? 27.701 6.440 48.189 1.00 8.37 479 MET A O 1
ATOM 3982 N N . ASN A 1 480 ? 26.324 5.364 46.805 1.00 7.72 480 ASN A N 1
ATOM 3983 C CA . ASN A 1 480 ? 26.166 4.200 47.663 1.00 8.08 480 ASN A CA 1
ATOM 3984 C C . ASN A 1 480 ? 26.945 2.941 47.324 1.00 7.54 480 ASN A C 1
ATOM 3985 O O . ASN A 1 480 ? 26.613 1.884 47.829 1.00 8.38 480 ASN A O 1
ATOM 3990 N N . ARG A 1 481 ? 28.026 3.052 46.573 1.00 7.48 481 ARG A N 1
ATOM 3991 C CA . ARG A 1 481 ? 28.948 1.919 46.443 1.00 7.44 481 ARG A CA 1
ATOM 3992 C C . ARG A 1 481 ? 30.325 2.369 45.968 1.00 7.93 481 ARG A C 1
ATOM 3993 O O . ARG A 1 481 ? 30.500 3.488 45.506 1.00 9.22 481 ARG A O 1
ATOM 4001 N N . SER A 1 482 ? 31.317 1.482 46.136 1.00 7.70 482 SER A N 1
ATOM 4002 C CA . SER A 1 482 ? 32.658 1.712 45.671 1.00 7.83 482 SER A CA 1
ATOM 4003 C C . SER A 1 482 ? 32.840 1.338 44.213 1.00 7.88 482 SER A C 1
ATOM 4004 O O . SER A 1 482 ? 32.083 0.538 43.653 1.00 7.74 482 SER A O 1
ATOM 4007 N N . MET A 1 483 ? 33.835 1.960 43.589 1.00 8.02 483 MET A N 1
ATOM 4008 C CA . MET A 1 483 ? 34.181 1.699 42.187 1.00 8.32 483 MET A CA 1
ATOM 4009 C C . MET A 1 483 ? 34.880 0.349 42.031 1.00 8.04 483 MET A C 1
ATOM 4010 O O . MET A 1 483 ? 35.817 0.057 42.764 1.00 8.22 483 MET A O 1
ATOM 4015 N N . ALA A 1 484 ? 34.436 -0.463 41.075 1.00 8.48 484 ALA A N 1
ATOM 4016 C CA . ALA A 1 484 ? 35.136 -1.681 40.670 1.00 8.64 484 ALA A CA 1
ATOM 4017 C C . ALA A 1 484 ? 35.179 -1.781 39.147 1.00 8.72 484 ALA A C 1
ATOM 4018 O O . ALA A 1 484 ? 34.780 -0.838 38.438 1.00 8.79 484 ALA A O 1
ATOM 4020 N N . ASP A 1 485 ? 35.711 -2.883 38.640 1.00 8.56 485 ASP A N 1
ATOM 4021 C CA . ASP A 1 485 ? 35.819 -3.077 37.180 1.00 9.48 485 ASP A CA 1
ATOM 4022 C C . ASP A 1 485 ? 36.511 -1.898 36.506 1.00 9.34 485 ASP A C 1
ATOM 4023 O O . ASP A 1 485 ? 36.110 -1.441 35.424 1.00 9.06 485 ASP A O 1
ATOM 4028 N N . VAL A 1 486 ? 37.595 -1.422 37.136 1.00 8.75 486 VAL A N 1
ATOM 4029 C CA . VAL A 1 486 ? 38.300 -0.262 36.642 1.00 8.96 486 VAL A CA 1
ATOM 4030 C C . VAL A 1 486 ? 39.054 -0.652 35.383 1.00 10.00 486 VAL A C 1
ATOM 4031 O O . VAL A 1 486 ? 39.885 -1.555 35.420 1.00 10.72 486 VAL A O 1
ATOM 4035 N N . TYR A 1 487 ? 38.732 0.009 34.266 1.00 9.66 487 TYR A N 1
ATOM 4036 C CA . TYR A 1 487 ? 39.144 -0.491 32.947 1.00 9.60 487 TYR A CA 1
ATOM 4037 C C . TYR A 1 487 ? 40.408 0.132 32.363 1.00 10.20 487 TYR A C 1
ATOM 4038 O O . TYR A 1 487 ? 40.898 -0.334 31.338 1.00 11.16 487 TYR A O 1
ATOM 4047 N N . ALA A 1 488 ? 40.917 1.199 32.989 1.00 9.33 488 ALA A N 1
ATOM 4048 C CA . ALA A 1 488 ? 42.087 1.908 32.491 1.00 10.36 488 ALA A CA 1
ATOM 4049 C C . ALA A 1 488 ? 42.692 2.724 33.614 1.00 10.19 488 ALA A C 1
ATOM 4050 O O . ALA A 1 488 ? 42.025 3.035 34.615 1.00 9.12 488 ALA A O 1
ATOM 4052 N N . GLY A 1 489 ? 43.959 3.091 33.420 1.00 9.76 489 GLY A N 1
ATOM 4053 C CA . GLY A 1 489 ? 44.760 3.754 34.448 1.00 9.75 489 GLY A CA 1
ATOM 4054 C C . GLY A 1 489 ? 44.488 5.234 34.654 1.00 9.70 489 GLY A C 1
ATOM 4055 O O . GLY A 1 489 ? 45.061 5.822 35.560 1.00 9.25 489 GLY A O 1
ATOM 4056 N N . ASN A 1 490 ? 43.644 5.829 33.820 1.00 9.94 490 ASN A N 1
ATOM 4057 C CA . ASN A 1 490 ? 43.222 7.220 33.964 1.00 10.49 490 ASN A CA 1
ATOM 4058 C C . ASN A 1 490 ? 41.849 7.341 34.643 1.00 9.77 490 ASN A C 1
ATOM 4059 O O . ASN A 1 490 ? 41.393 8.447 34.944 1.00 9.66 490 ASN A O 1
ATOM 4064 N N . LEU A 1 491 ? 41.141 6.222 34.781 1.00 8.99 491 LEU A N 1
ATOM 4065 C CA . LEU A 1 491 ? 39.720 6.270 35.132 1.00 8.50 491 LEU A CA 1
ATOM 4066 C C . LEU A 1 491 ? 39.457 6.805 36.527 1.00 8.39 491 LEU A C 1
ATOM 4067 O O . LEU A 1 491 ? 38.592 7.643 36.716 1.00 8.19 491 LEU A O 1
ATOM 4072 N N . SER A 1 492 ? 40.195 6.313 37.515 1.00 8.53 492 SER A N 1
ATOM 4073 C CA . SER A 1 492 ? 39.925 6.760 38.876 1.00 8.01 492 SER A CA 1
ATOM 4074 C C . SER A 1 492 ? 40.035 8.275 38.958 1.00 8.61 492 SER A C 1
ATOM 4075 O O . SER A 1 492 ? 39.183 8.944 39.561 1.00 9.20 492 SER A O 1
ATOM 4078 N N . TYR A 1 493 ? 41.080 8.839 38.376 1.00 7.67 493 TYR A N 1
ATOM 4079 C CA . TYR A 1 493 ? 41.270 10.288 38.457 1.00 7.67 493 TYR A CA 1
ATOM 4080 C C . TYR A 1 493 ? 40.220 11.054 37.611 1.00 8.22 493 TYR A C 1
ATOM 4081 O O . TYR A 1 493 ? 39.602 12.029 38.083 1.00 8.50 493 TYR A O 1
ATOM 4090 N N . ASP A 1 494 ? 39.994 10.613 36.385 1.00 8.46 494 ASP A N 1
ATOM 4091 C CA . ASP A 1 494 ? 39.110 11.355 35.481 1.00 8.81 494 ASP A CA 1
ATOM 4092 C C . ASP A 1 494 ? 37.652 11.244 35.949 1.00 9.00 494 ASP A C 1
ATOM 4093 O O . ASP A 1 494 ? 36.847 12.180 35.746 1.00 8.56 494 ASP A O 1
ATOM 4098 N N . TYR A 1 495 ? 37.284 10.120 36.565 1.00 8.27 495 TYR A N 1
ATOM 4099 C CA . TYR A 1 495 ? 35.950 9.949 37.164 1.00 8.50 495 TYR A CA 1
ATOM 4100 C C . TYR A 1 495 ? 35.709 11.082 38.155 1.00 9.13 495 TYR A C 1
ATOM 4101 O O . TYR A 1 495 ? 34.666 11.737 38.135 1.00 9.08 495 TYR A O 1
ATOM 4110 N N . VAL A 1 496 ? 36.671 11.293 39.063 1.00 8.47 496 VAL A N 1
ATOM 4111 C CA . VAL A 1 496 ? 36.505 12.307 40.074 1.00 8.66 496 VAL A CA 1
ATOM 4112 C C . VAL A 1 496 ? 36.523 13.713 39.482 1.00 8.94 496 VAL A C 1
ATOM 4113 O O . VAL A 1 496 ? 35.749 14.567 39.919 1.00 8.53 496 VAL A O 1
ATOM 4117 N N . LEU A 1 497 ? 37.337 13.970 38.460 1.00 9.10 497 LEU A N 1
ATOM 4118 C CA . LEU A 1 497 ? 37.206 15.237 37.746 1.00 9.44 497 LEU A CA 1
ATOM 4119 C C . LEU A 1 497 ? 35.780 15.449 37.261 1.00 9.34 497 LEU A C 1
ATOM 4120 O O . LEU A 1 497 ? 35.236 16.563 37.342 1.00 9.23 497 LEU A O 1
ATOM 4125 N N . GLY A 1 498 ? 35.178 14.375 36.763 1.00 9.44 498 GLY A N 1
ATOM 4126 C CA . GLY A 1 498 ? 33.797 14.456 36.283 1.00 9.38 498 GLY A CA 1
ATOM 4127 C C . GLY A 1 498 ? 32.792 14.748 37.396 1.00 8.74 498 GLY A C 1
ATOM 4128 O O . GLY A 1 498 ? 31.912 15.609 37.253 1.00 9.17 498 GLY A O 1
ATOM 4129 N N . VAL A 1 499 ? 32.949 14.100 38.542 1.00 8.62 499 VAL A N 1
ATOM 4130 C CA . VAL A 1 499 ? 32.137 14.399 39.706 1.00 8.26 499 VAL A CA 1
ATOM 4131 C C . VAL A 1 499 ? 32.239 15.863 40.100 1.00 9.74 499 VAL A C 1
ATOM 4132 O O . VAL A 1 499 ? 31.234 16.519 40.347 1.00 9.36 499 VAL A O 1
ATOM 4136 N N . TYR A 1 500 ? 33.457 16.375 40.197 1.00 9.19 500 TYR A N 1
ATOM 4137 C CA . TYR A 1 500 ? 33.656 17.765 40.586 1.00 8.52 500 TYR A CA 1
ATOM 4138 C C . TYR A 1 500 ? 33.090 18.726 39.533 1.00 9.13 500 TYR A C 1
ATOM 4139 O O . TYR A 1 500 ? 32.555 19.774 39.891 1.00 8.58 500 TYR A O 1
ATOM 4148 N N . ASP A 1 501 ? 33.227 18.382 38.255 1.00 9.12 501 ASP A N 1
ATOM 4149 C CA . ASP A 1 501 ? 32.665 19.211 37.190 1.00 10.29 501 ASP A CA 1
ATOM 4150 C C . ASP A 1 501 ? 31.143 19.328 37.326 1.00 10.26 501 ASP A C 1
ATOM 4151 O O . ASP A 1 501 ? 30.585 20.441 37.346 1.00 10.59 501 ASP A O 1
ATOM 4156 N N . PHE A 1 502 ? 30.486 18.193 37.528 1.00 11.13 502 PHE A N 1
ATOM 4157 C CA . PHE A 1 502 ? 29.033 18.166 37.743 1.00 10.02 502 PHE A CA 1
ATOM 4158 C C . PHE A 1 502 ? 28.683 18.985 38.979 1.00 9.83 502 PHE A C 1
ATOM 4159 O O . PHE A 1 502 ? 27.737 19.775 38.967 1.00 10.42 502 PHE A O 1
ATOM 4167 N N . MET A 1 503 ? 29.423 18.787 40.061 1.00 9.58 503 MET A N 1
ATOM 4168 C CA . MET A 1 503 ? 29.143 19.468 41.324 1.00 9.37 503 MET A CA 1
ATOM 4169 C C . MET A 1 503 ? 29.330 20.978 41.195 1.00 10.26 503 MET A C 1
ATOM 4170 O O . MET A 1 503 ? 28.517 21.736 41.708 1.00 10.63 503 MET A O 1
ATOM 4175 N N . GLU A 1 504 ? 30.396 21.397 40.516 1.00 10.42 504 GLU A N 1
ATOM 4176 C CA . GLU A 1 504 ? 30.615 22.802 40.243 1.00 11.49 504 GLU A CA 1
ATOM 4177 C C . GLU A 1 504 ? 29.477 23.377 39.400 1.00 12.03 504 GLU A C 1
ATOM 4178 O O . GLU A 1 504 ? 29.019 24.479 39.656 1.00 11.80 504 GLU A O 1
ATOM 4184 N N . ARG A 1 505 ? 29.053 22.664 38.365 1.00 11.48 505 ARG A N 1
ATOM 4185 C CA A ARG A 1 505 ? 27.947 23.129 37.499 0.60 11.74 505 ARG A CA 1
ATOM 4186 C CA B ARG A 1 505 ? 27.978 23.170 37.510 0.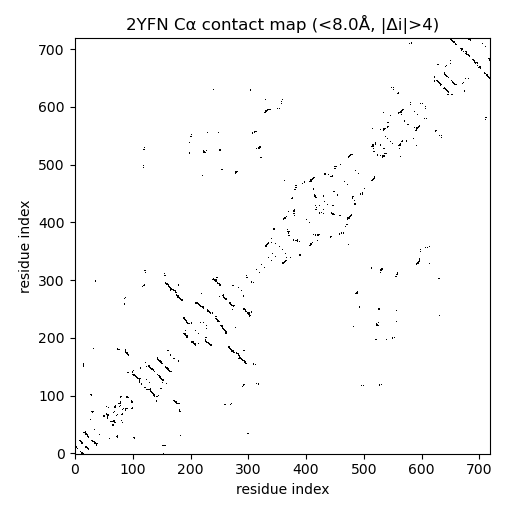40 11.97 505 ARG A CA 1
ATOM 4187 C C . ARG A 1 505 ? 26.667 23.271 38.289 1.00 12.01 505 ARG A C 1
ATOM 4188 O O . ARG A 1 505 ? 25.898 24.229 38.092 1.00 11.60 505 ARG A O 1
ATOM 4203 N N . LEU A 1 506 ? 26.426 22.322 39.171 1.00 10.99 506 LEU A N 1
ATOM 4204 C CA . LEU A 1 506 ? 25.218 22.325 39.976 1.00 11.77 506 LEU A CA 1
ATOM 4205 C C . LEU A 1 506 ? 25.210 23.495 40.913 1.00 12.36 506 LEU A C 1
ATOM 4206 O O . LEU A 1 506 ? 24.222 24.216 41.028 1.00 12.10 506 LEU A O 1
ATOM 4211 N N . CYS A 1 507 ? 26.315 23.695 41.624 1.00 12.98 507 CYS A N 1
ATOM 4212 C CA . CYS A 1 507 ? 26.412 24.793 42.594 1.00 13.64 507 CYS A CA 1
ATOM 4213 C C . CYS A 1 507 ? 26.374 26.171 41.916 1.00 14.05 507 CYS A C 1
ATOM 4214 O O . CYS A 1 507 ? 25.816 27.126 42.473 1.00 14.39 507 CYS A O 1
ATOM 4217 N N . SER A 1 508 ? 26.928 26.262 40.709 1.00 12.92 508 SER A N 1
ATOM 4218 C CA A SER A 1 508 ? 26.903 27.500 39.913 0.40 13.81 508 SER A CA 1
ATOM 4219 C CA B SER A 1 508 ? 26.889 27.510 39.965 0.60 13.96 508 SER A CA 1
ATOM 4220 C C . SER A 1 508 ? 25.485 27.826 39.455 1.00 14.27 508 SER A C 1
ATOM 4221 O O . SER A 1 508 ? 25.074 28.993 39.455 1.00 14.80 508 SER A O 1
ATOM 4226 N N . ARG A 1 509 ? 24.760 26.794 39.016 1.00 12.70 509 ARG A N 1
ATOM 4227 C CA . ARG A 1 509 ? 23.397 26.962 38.515 1.00 12.70 509 ARG A CA 1
ATOM 4228 C C . ARG A 1 509 ? 22.429 27.278 39.642 1.00 12.64 509 ARG A C 1
ATOM 4229 O O . ARG A 1 509 ? 21.453 28.039 39.452 1.00 13.27 509 ARG A O 1
ATOM 4237 N N . TYR A 1 510 ? 22.718 26.734 40.814 1.00 12.33 510 TYR A N 1
ATOM 4238 C CA . TYR A 1 510 ? 21.851 26.850 41.981 1.00 12.82 510 TYR A CA 1
ATOM 4239 C C . TYR A 1 510 ? 22.664 27.378 43.173 1.00 14.52 510 TYR A C 1
ATOM 4240 O O . TYR A 1 510 ? 22.929 26.654 44.139 1.00 13.97 510 TYR A O 1
ATOM 4249 N N . PRO A 1 511 ? 23.049 28.640 43.105 1.00 15.87 511 PRO A N 1
ATOM 4250 C CA . PRO A 1 511 ? 23.969 29.170 44.122 1.00 16.94 511 PRO A CA 1
ATOM 4251 C C . PRO A 1 511 ? 23.346 29.362 45.509 1.00 16.97 511 PRO A C 1
ATOM 4252 O O . PRO A 1 511 ? 24.110 29.569 46.482 1.00 19.09 511 PRO A O 1
ATOM 4256 N N . ASP A 1 512 ? 22.032 29.281 45.635 1.00 16.99 512 ASP A N 1
ATOM 4257 C CA . ASP A 1 512 ? 21.402 29.389 46.944 1.00 18.30 512 ASP A CA 1
ATOM 4258 C C . ASP A 1 512 ? 21.098 28.046 47.572 1.00 17.74 512 ASP A C 1
ATOM 4259 O O . ASP A 1 512 ? 20.599 27.984 48.690 1.00 18.16 512 ASP A O 1
ATOM 4264 N N . LEU A 1 513 ? 21.417 26.985 46.840 1.00 16.03 513 LEU A N 1
ATOM 4265 C CA . LEU A 1 513 ? 21.171 25.618 47.277 1.00 16.53 513 LEU A CA 1
ATOM 4266 C C . LEU A 1 513 ? 22.127 25.259 48.399 1.00 15.11 513 LEU A C 1
ATOM 4267 O O . LEU A 1 513 ? 23.321 25.473 48.267 1.00 16.14 513 LEU A O 1
ATOM 4272 N N . LEU A 1 514 ? 21.597 24.657 49.455 1.00 13.18 514 LEU A N 1
ATOM 4273 C CA . LEU A 1 514 ? 22.436 23.984 50.458 1.00 13.06 514 LEU A CA 1
ATOM 4274 C C . LEU A 1 514 ? 22.619 22.532 50.024 1.00 12.67 514 LEU A C 1
ATOM 4275 O O . LEU A 1 514 ? 21.652 21.772 49.993 1.00 12.06 514 LEU A O 1
ATOM 4280 N N . LEU A 1 515 ? 23.847 22.174 49.653 1.00 11.28 515 LEU A N 1
ATOM 4281 C CA . LEU A 1 515 ? 24.160 20.835 49.188 1.00 10.99 515 LEU A CA 1
ATOM 4282 C C . LEU A 1 515 ? 24.802 20.065 50.323 1.00 11.02 515 LEU A C 1
ATOM 4283 O O . LEU A 1 515 ? 25.879 20.456 50.791 1.00 13.06 515 LEU A O 1
ATOM 4288 N N . GLU A 1 516 ? 24.135 19.026 50.805 1.00 8.94 516 GLU A N 1
ATOM 4289 C CA . GLU A 1 516 ? 24.718 18.120 51.788 1.00 8.64 516 GLU A CA 1
ATOM 4290 C C . GLU A 1 516 ? 25.310 16.936 51.046 1.00 8.75 516 GLU A C 1
ATOM 4291 O O . GLU A 1 516 ? 24.628 16.217 50.320 1.00 8.92 516 GLU A O 1
ATOM 4297 N N . GLY A 1 517 ? 26.609 16.743 51.201 1.00 8.59 517 GLY A N 1
ATOM 4298 C CA . GLY A 1 517 ? 27.302 15.601 50.639 1.00 8.62 517 GLY A CA 1
ATOM 4299 C C . GLY A 1 517 ? 26.954 14.343 51.421 1.00 8.23 517 GLY A C 1
ATOM 4300 O O . GLY A 1 517 ? 26.666 14.391 52.618 1.00 8.01 517 GLY A O 1
ATOM 4301 N N . CYS A 1 518 ? 27.017 13.194 50.747 1.00 7.90 518 CYS A N 1
ATOM 4302 C CA . CYS A 1 518 ? 26.715 11.913 51.367 1.00 7.86 518 CYS A CA 1
ATOM 4303 C C . CYS A 1 518 ? 27.318 10.794 50.547 1.00 8.71 518 CYS A C 1
ATOM 4304 O O . CYS A 1 518 ? 27.392 10.898 49.335 1.00 8.39 518 CYS A O 1
ATOM 4307 N N . SER A 1 519 ? 27.706 9.729 51.217 1.00 8.04 519 SER A N 1
ATOM 4308 C CA . SER A 1 519 ? 28.167 8.508 50.522 1.00 8.07 519 SER A CA 1
ATOM 4309 C C . SER A 1 519 ? 27.974 7.357 51.475 1.00 8.85 519 SER A C 1
ATOM 4310 O O . SER A 1 519 ? 28.865 7.023 52.238 1.00 7.86 519 SER A O 1
ATOM 4313 N N . GLY A 1 520 ? 26.759 6.834 51.528 1.00 7.77 520 GLY A N 1
ATOM 4314 C CA . GLY A 1 520 ? 26.411 5.877 52.565 1.00 7.89 520 GLY A CA 1
ATOM 4315 C C . GLY A 1 520 ? 26.840 6.388 53.918 1.00 7.07 520 GLY A C 1
ATOM 4316 O O . GLY A 1 520 ? 27.592 5.726 54.649 1.00 8.23 520 GLY A O 1
ATOM 4317 N N . GLY A 1 521 ? 26.440 7.598 54.255 1.00 6.95 521 GLY A N 1
ATOM 4318 C CA . GLY A 1 521 ? 27.032 8.313 55.387 1.00 6.98 521 GLY A CA 1
ATOM 4319 C C . GLY A 1 521 ? 28.316 9.015 55.003 1.00 7.39 521 GLY A C 1
ATOM 4320 O O . GLY A 1 521 ? 28.349 9.741 54.008 1.00 8.21 521 GLY A O 1
ATOM 4321 N N . GLY A 1 522 ? 29.349 8.768 55.792 1.00 7.57 522 GLY A N 1
ATOM 4322 C CA . GLY A 1 522 ? 30.595 9.483 55.650 1.00 7.39 522 GLY A CA 1
ATOM 4323 C C . GLY A 1 522 ? 31.658 8.825 54.806 1.00 7.37 522 GLY A C 1
ATOM 4324 O O . GLY A 1 522 ? 32.833 8.839 55.157 1.00 8.21 522 GLY A O 1
ATOM 4325 N N . GLY A 1 523 ? 31.236 8.222 53.712 1.00 6.64 523 GLY A N 1
ATOM 4326 C CA . GLY A 1 523 ? 32.132 7.523 52.779 1.00 6.56 523 GLY A CA 1
ATOM 4327 C C . GLY A 1 523 ? 32.961 8.431 51.886 1.00 7.23 523 GLY A C 1
ATOM 4328 O O . GLY A 1 523 ? 33.880 7.938 51.242 1.00 7.25 523 GLY A O 1
ATOM 4329 N N . ARG A 1 524 ? 32.653 9.729 51.843 1.00 7.35 524 ARG A N 1
ATOM 4330 C CA . ARG A 1 524 ? 33.463 10.760 51.183 1.00 7.86 524 ARG A CA 1
ATOM 4331 C C . ARG A 1 524 ? 33.404 12.000 52.073 1.00 7.49 524 ARG A C 1
ATOM 4332 O O . ARG A 1 524 ? 32.998 13.091 51.678 1.00 8.08 524 ARG A O 1
ATOM 4340 N N . PHE A 1 525 ? 33.844 11.811 53.312 1.00 6.90 525 PHE A N 1
ATOM 4341 C CA . PHE A 1 525 ? 33.877 12.877 54.294 1.00 7.14 525 PHE A CA 1
ATOM 4342 C C . PHE A 1 525 ? 35.249 13.488 54.189 1.00 6.91 525 PHE A C 1
ATOM 4343 O O . PHE A 1 525 ? 36.156 13.128 54.906 1.00 6.85 525 PHE A O 1
ATOM 4351 N N . ASP A 1 526 ? 35.388 14.435 53.289 1.00 6.82 526 ASP A N 1
ATOM 4352 C CA . ASP A 1 526 ? 36.693 14.985 52.964 1.00 6.93 526 ASP A CA 1
ATOM 4353 C C . ASP A 1 526 ? 36.574 16.445 52.573 1.00 7.76 526 ASP A C 1
ATOM 4354 O O . ASP A 1 526 ? 35.491 16.966 52.249 1.00 7.55 526 ASP A O 1
ATOM 4359 N N . ALA A 1 527 ? 37.700 17.144 52.623 1.00 7.06 527 ALA A N 1
ATOM 4360 C CA . ALA A 1 527 ? 37.725 18.561 52.342 1.00 8.22 527 ALA A CA 1
ATOM 4361 C C . ALA A 1 527 ? 37.455 18.878 50.897 1.00 8.51 527 ALA A C 1
ATOM 4362 O O . ALA A 1 527 ? 37.075 19.993 50.579 1.00 8.71 527 ALA A O 1
ATOM 4364 N N . GLY A 1 528 ? 37.729 17.933 49.991 1.00 8.63 528 GLY A N 1
ATOM 4365 C CA . GLY A 1 528 ? 37.279 18.094 48.617 1.00 9.58 528 GLY A CA 1
ATOM 4366 C C . GLY A 1 528 ? 35.789 18.312 48.473 1.00 9.86 528 GLY A C 1
ATOM 4367 O O . GLY A 1 528 ? 35.373 19.224 47.774 1.00 9.96 528 GLY A O 1
ATOM 4368 N N . MET A 1 529 ? 34.993 17.514 49.167 1.00 8.60 529 MET A N 1
ATOM 4369 C CA A MET A 1 529 ? 33.536 17.679 49.152 0.60 8.70 529 MET A CA 1
ATOM 4370 C CA B MET A 1 529 ? 33.545 17.695 49.120 0.40 8.79 529 MET A CA 1
ATOM 4371 C C . MET A 1 529 ? 33.090 18.935 49.885 1.00 8.43 529 MET A C 1
ATOM 4372 O O . MET A 1 529 ? 32.138 19.580 49.477 1.00 9.09 529 MET A O 1
ATOM 4381 N N . LEU A 1 530 ? 33.799 19.296 50.962 1.00 8.18 530 LEU A N 1
ATOM 4382 C CA . LEU A 1 530 ? 33.424 20.455 51.758 1.00 7.87 530 LEU A CA 1
ATOM 4383 C C . LEU A 1 530 ? 33.639 21.774 51.022 1.00 8.60 530 LEU A C 1
ATOM 4384 O O . LEU A 1 530 ? 33.095 22.802 51.400 1.00 9.92 530 LEU A O 1
ATOM 4389 N N . TYR A 1 531 ? 34.430 21.758 49.951 1.00 8.60 531 TYR A N 1
ATOM 4390 C CA . TYR A 1 531 ? 34.542 22.903 49.060 1.00 8.95 531 TYR A CA 1
ATOM 4391 C C . TYR A 1 531 ? 33.179 23.256 48.449 1.00 10.48 531 TYR A C 1
ATOM 4392 O O . TYR A 1 531 ? 32.919 24.447 48.192 1.00 12.52 531 TYR A O 1
ATOM 4401 N N . TYR A 1 532 ? 32.337 22.247 48.220 1.00 9.58 532 TYR A N 1
ATOM 4402 C CA . TYR A 1 532 ? 31.020 22.398 47.570 1.00 10.92 532 TYR A CA 1
ATOM 4403 C C . TYR A 1 532 ? 29.871 22.364 48.589 1.00 12.07 532 TYR A C 1
ATOM 4404 O O . TYR A 1 532 ? 28.911 23.144 48.482 1.00 12.87 532 TYR A O 1
ATOM 4413 N N . SER A 1 533 ? 30.018 21.545 49.606 1.00 12.03 533 SER A N 1
ATOM 4414 C CA A SER A 1 533 ? 28.989 21.288 50.623 0.70 11.61 533 SER A CA 1
ATOM 4415 C CA B SER A 1 533 ? 28.970 21.301 50.598 0.30 12.18 533 SER A CA 1
ATOM 4416 C C . SER A 1 533 ? 29.405 21.776 51.998 1.00 11.65 533 SER A C 1
ATOM 4417 O O . SER A 1 533 ? 30.501 21.458 52.464 1.00 14.05 533 SER A O 1
ATOM 4422 N N . PRO A 1 534 ? 28.559 22.518 52.680 1.00 11.28 534 PRO A N 1
ATOM 4423 C CA . PRO A 1 534 ? 28.950 22.979 54.002 1.00 12.19 534 PRO A CA 1
ATOM 4424 C C . PRO A 1 534 ? 28.737 21.893 55.064 1.00 11.86 534 PRO A C 1
ATOM 4425 O O . PRO A 1 534 ? 29.164 22.075 56.215 1.00 12.86 534 PRO A O 1
ATOM 4429 N N . GLN A 1 535 ? 28.103 20.791 54.686 1.00 9.26 535 GLN A N 1
ATOM 4430 C CA . GLN A 1 535 ? 27.908 19.679 55.582 1.00 8.58 535 GLN A CA 1
ATOM 4431 C C . GLN A 1 535 ? 27.860 18.394 54.779 1.00 8.33 535 GLN A C 1
ATOM 4432 O O . GLN A 1 535 ? 27.518 18.401 53.591 1.00 8.73 535 GLN A O 1
ATOM 4438 N N . ILE A 1 536 ? 28.223 17.299 55.450 1.00 7.72 536 ILE A N 1
ATOM 4439 C CA . ILE A 1 536 ? 28.268 15.964 54.896 1.00 7.42 536 ILE A CA 1
ATOM 4440 C C . ILE A 1 536 ? 27.602 15.066 55.905 1.00 7.90 536 ILE A C 1
ATOM 4441 O O . ILE A 1 536 ? 27.876 15.180 57.114 1.00 8.49 536 ILE A O 1
ATOM 4446 N N . TRP A 1 537 ? 26.711 14.179 55.464 1.00 7.34 537 TRP A N 1
ATOM 4447 C CA . TRP A 1 537 ? 26.079 13.234 56.354 1.00 6.94 537 TRP A CA 1
ATOM 4448 C C . TRP A 1 537 ? 27.155 12.380 57.031 1.00 7.44 537 TRP A C 1
ATOM 4449 O O . TRP A 1 537 ? 27.870 11.633 56.357 1.00 7.54 537 TRP A O 1
ATOM 4460 N N . CYS A 1 538 ? 27.286 12.477 58.344 1.00 7.81 538 CYS A N 1
ATOM 4461 C CA . CYS A 1 538 ? 28.525 12.030 58.956 1.00 7.67 538 CYS A CA 1
ATOM 4462 C C . CYS A 1 538 ? 28.601 10.492 58.963 1.00 7.10 538 CYS A C 1
ATOM 4463 O O . CYS A 1 538 ? 29.681 9.899 58.754 1.00 7.83 538 CYS A O 1
ATOM 4466 N N . SER A 1 539 ? 27.456 9.863 59.188 1.00 7.52 539 SER A N 1
ATOM 4467 C CA . SER A 1 539 ? 27.369 8.412 59.208 1.00 6.66 539 SER A CA 1
ATOM 4468 C C . SER A 1 539 ? 25.917 8.001 59.072 1.00 7.68 539 SER A C 1
ATOM 4469 O O . SER A 1 539 ? 25.018 8.690 59.584 1.00 7.87 539 SER A O 1
ATOM 4472 N N . ASP A 1 540 ? 25.688 6.842 58.460 1.00 8.38 540 ASP A N 1
ATOM 4473 C CA . ASP A 1 540 ? 24.376 6.210 58.505 1.00 8.79 540 ASP A CA 1
ATOM 4474 C C . ASP A 1 540 ? 24.053 5.683 59.872 1.00 8.45 540 ASP A C 1
ATOM 4475 O O . ASP A 1 540 ? 22.901 5.415 60.197 1.00 9.07 540 ASP A O 1
ATOM 4480 N N . ASN A 1 541 ? 25.078 5.503 60.703 1.00 7.22 541 ASN A N 1
ATOM 4481 C CA . ASN A 1 541 ? 24.865 5.149 62.110 1.00 7.63 541 ASN A CA 1
ATOM 4482 C C . ASN A 1 541 ? 24.363 6.382 62.843 1.00 8.41 541 ASN A C 1
ATOM 4483 O O . ASN A 1 541 ? 25.108 7.346 63.003 1.00 9.78 541 ASN A O 1
ATOM 4488 N N . THR A 1 542 ? 23.094 6.348 63.291 1.00 8.03 542 THR A N 1
ATOM 4489 C CA . THR A 1 542 ? 22.517 7.444 64.075 1.00 8.32 542 THR A CA 1
ATOM 4490 C C . THR A 1 542 ? 22.321 7.036 65.531 1.00 9.00 542 THR A C 1
ATOM 4491 O O . THR A 1 542 ? 21.578 7.676 66.272 1.00 9.05 542 THR A O 1
ATOM 4495 N N . ASP A 1 543 ? 22.996 5.977 65.959 1.00 8.79 543 ASP A N 1
ATOM 4496 C CA . ASP A 1 543 ? 23.014 5.582 67.354 1.00 8.17 543 ASP A CA 1
ATOM 4497 C C . ASP A 1 543 ? 23.839 6.617 68.129 1.00 8.01 543 ASP A C 1
ATOM 4498 O O . ASP A 1 543 ? 24.970 6.885 67.788 1.00 8.49 543 ASP A O 1
ATOM 4503 N N . ALA A 1 544 ? 23.237 7.221 69.154 1.00 8.52 544 ALA A N 1
ATOM 4504 C CA . ALA A 1 544 ? 23.896 8.346 69.836 1.00 7.63 544 ALA A CA 1
ATOM 4505 C C . ALA A 1 544 ? 25.223 7.935 70.430 1.00 8.34 544 ALA A C 1
ATOM 4506 O O . ALA A 1 544 ? 26.186 8.703 70.409 1.00 8.97 544 ALA A O 1
ATOM 4508 N N . ILE A 1 545 ? 25.301 6.724 70.990 1.00 7.79 545 ILE A N 1
ATOM 4509 C CA . ILE A 1 545 ? 26.519 6.275 71.666 1.00 8.14 545 ILE A CA 1
ATOM 4510 C C . ILE A 1 545 ? 27.623 6.057 70.627 1.00 8.02 545 ILE A C 1
ATOM 4511 O O . ILE A 1 545 ? 28.737 6.540 70.776 1.00 8.97 545 ILE A O 1
ATOM 4516 N N . ASN A 1 546 ? 27.330 5.366 69.536 1.00 6.58 546 ASN A N 1
ATOM 4517 C CA . ASN A 1 546 ? 28.324 5.244 68.494 1.00 7.22 546 ASN A CA 1
ATOM 4518 C C . ASN A 1 546 ? 28.690 6.582 67.906 1.00 6.78 546 ASN A C 1
ATOM 4519 O O . ASN A 1 546 ? 29.848 6.785 67.489 1.00 6.88 546 ASN A O 1
ATOM 4524 N N . ARG A 1 547 ? 27.719 7.481 67.762 1.00 6.67 547 ARG A N 1
ATOM 4525 C CA . ARG A 1 547 ? 27.975 8.801 67.189 1.00 7.60 547 ARG A CA 1
ATOM 4526 C C . ARG A 1 547 ? 28.985 9.577 68.039 1.00 7.57 547 ARG A C 1
ATOM 4527 O O . ARG A 1 547 ? 29.752 10.392 67.520 1.00 8.05 547 ARG A O 1
ATOM 4535 N N . THR A 1 548 ? 29.031 9.334 69.336 1.00 7.85 548 THR A N 1
ATOM 4536 C CA . THR A 1 548 ? 30.051 10.019 70.129 1.00 8.27 548 THR A CA 1
ATOM 4537 C C . THR A 1 548 ? 31.458 9.684 69.602 1.00 8.59 548 THR A C 1
ATOM 4538 O O . THR A 1 548 ? 32.324 10.550 69.537 1.00 8.18 548 THR A O 1
ATOM 4542 N N . ARG A 1 549 ? 31.697 8.428 69.255 1.00 7.22 549 ARG A N 1
ATOM 4543 C CA . ARG A 1 549 ? 32.981 8.075 68.699 1.00 7.62 549 ARG A CA 1
ATOM 4544 C C . ARG A 1 549 ? 33.195 8.591 67.303 1.00 7.42 549 ARG A C 1
ATOM 4545 O O . ARG A 1 549 ? 34.259 9.094 66.977 1.00 7.68 549 ARG A O 1
ATOM 4553 N N . ILE A 1 550 ? 32.182 8.491 66.451 1.00 6.69 550 ILE A N 1
ATOM 4554 C CA . ILE A 1 550 ? 32.326 8.899 65.072 1.00 6.90 550 ILE A CA 1
ATOM 4555 C C . ILE A 1 550 ? 32.580 10.410 65.034 1.00 6.32 550 ILE A C 1
ATOM 4556 O O . ILE A 1 550 ? 33.441 10.883 64.279 1.00 6.93 550 ILE A O 1
ATOM 4561 N N . GLN A 1 551 ? 31.796 11.170 65.785 1.00 7.07 551 GLN A N 1
ATOM 4562 C CA . GLN A 1 551 ? 31.931 12.623 65.810 1.00 7.08 551 GLN A CA 1
ATOM 4563 C C . GLN A 1 551 ? 33.281 13.053 66.421 1.00 6.88 551 GLN A C 1
ATOM 4564 O O . GLN A 1 551 ? 33.940 13.978 65.927 1.00 7.19 551 GLN A O 1
ATOM 4570 N N . TYR A 1 552 ? 33.705 12.354 67.473 1.00 6.44 552 TYR A N 1
ATOM 4571 C CA . TYR A 1 552 ? 35.047 12.575 68.049 1.00 6.38 552 TYR A CA 1
ATOM 4572 C C . TYR A 1 552 ? 36.141 12.431 67.016 1.00 6.12 552 TYR A C 1
ATOM 4573 O O . TYR A 1 552 ? 36.968 13.330 66.833 1.00 6.71 552 TYR A O 1
ATOM 4582 N N . GLY A 1 553 ? 36.144 11.310 66.303 1.00 6.01 553 GLY A N 1
ATOM 4583 C CA . GLY A 1 553 ? 37.163 11.068 65.307 1.00 5.94 553 GLY A CA 1
ATOM 4584 C C . GLY A 1 553 ? 37.143 12.092 64.191 1.00 6.42 553 GLY A C 1
ATOM 4585 O O . GLY A 1 553 ? 38.188 12.601 63.751 1.00 7.36 553 GLY A O 1
ATOM 4586 N N . THR A 1 554 ? 35.923 12.418 63.745 1.00 6.93 554 THR A N 1
ATOM 4587 C CA . THR A 1 554 ? 35.691 13.391 62.651 1.00 6.71 554 THR A CA 1
ATOM 4588 C C . THR A 1 554 ? 36.216 14.767 63.035 1.00 7.40 554 THR A C 1
ATOM 4589 O O . THR A 1 554 ? 36.688 15.503 62.159 1.00 7.58 554 THR A O 1
ATOM 4593 N N . SER A 1 555 ? 36.218 15.075 64.329 1.00 6.91 555 SER A N 1
ATOM 4594 C CA . SER A 1 555 ? 36.634 16.417 64.805 1.00 6.95 555 SER A CA 1
ATOM 4595 C C . SER A 1 555 ? 38.112 16.636 64.734 1.00 7.07 555 SER A C 1
ATOM 4596 O O . SER A 1 555 ? 38.552 17.756 64.902 1.00 7.18 555 SER A O 1
ATOM 4599 N N . PHE A 1 556 ? 38.911 15.590 64.532 1.00 6.61 556 PHE A N 1
ATOM 4600 C CA . PHE A 1 556 ? 40.377 15.804 64.509 1.00 6.93 556 PHE A CA 1
ATOM 4601 C C . PHE A 1 556 ? 40.784 16.742 63.375 1.00 7.13 556 PHE A C 1
ATOM 4602 O O . PHE A 1 556 ? 41.709 17.545 63.542 1.00 7.18 556 PHE A O 1
ATOM 4610 N N . PHE A 1 557 ? 40.088 16.657 62.243 1.00 7.20 557 PHE A N 1
ATOM 4611 C CA . PHE A 1 557 ? 40.315 17.550 61.096 1.00 7.33 557 PHE A CA 1
ATOM 4612 C C . PHE A 1 557 ? 39.126 18.414 60.723 1.00 7.62 557 PHE A C 1
ATOM 4613 O O . PHE A 1 557 ? 39.337 19.511 60.170 1.00 8.21 557 PHE A O 1
ATOM 4621 N N . TYR A 1 558 ? 37.906 17.975 60.986 1.00 7.11 558 TYR A N 1
ATOM 4622 C CA . TYR A 1 558 ? 36.766 18.611 60.391 1.00 6.53 558 TYR A CA 1
ATOM 4623 C C . TYR A 1 558 ? 35.932 19.332 61.425 1.00 7.78 558 TYR A C 1
ATOM 4624 O O . TYR A 1 558 ? 35.740 18.860 62.548 1.00 7.95 558 TYR A O 1
ATOM 4633 N N . PRO A 1 559 ? 35.417 20.525 61.054 1.00 7.06 559 PRO A N 1
ATOM 4634 C CA . PRO A 1 559 ? 34.636 21.321 61.988 1.00 8.00 559 PRO A CA 1
ATOM 4635 C C . PRO A 1 559 ? 33.301 20.669 62.305 1.00 8.63 559 PRO A C 1
ATOM 4636 O O . PRO A 1 559 ? 32.695 20.011 61.445 1.00 8.25 559 PRO A O 1
ATOM 4640 N N . VAL A 1 560 ? 32.790 20.927 63.503 1.00 8.54 560 VAL A N 1
ATOM 4641 C CA . VAL A 1 560 ? 31.477 20.467 63.905 1.00 9.46 560 VAL A CA 1
ATOM 4642 C C . VAL A 1 560 ? 30.388 20.851 62.899 1.00 9.10 560 VAL A C 1
ATOM 4643 O O . VAL A 1 560 ? 29.484 20.067 62.614 1.00 9.84 560 VAL A O 1
ATOM 4647 N N . SER A 1 561 ? 30.461 22.077 62.386 1.00 9.21 561 SER A N 1
ATOM 4648 C CA . SER A 1 561 ? 29.488 22.559 61.416 1.00 9.53 561 SER A CA 1
ATOM 4649 C C . SER A 1 561 ? 29.341 21.708 60.183 1.00 10.36 561 SER A C 1
ATOM 4650 O O . SER A 1 561 ? 28.294 21.773 59.522 1.00 11.92 561 SER A O 1
ATOM 4653 N N . ALA A 1 562 ? 30.347 20.921 59.865 1.00 9.78 562 ALA A N 1
ATOM 4654 C CA . ALA A 1 562 ? 30.319 20.078 58.691 1.00 9.20 562 ALA A CA 1
ATOM 4655 C C . ALA A 1 562 ? 29.673 18.732 58.941 1.00 8.87 562 ALA A C 1
ATOM 4656 O O . ALA A 1 562 ? 29.445 17.952 57.984 1.00 9.04 562 ALA A O 1
ATOM 4658 N N . MET A 1 563 ? 29.346 18.409 60.203 1.00 8.08 563 MET A N 1
ATOM 4659 C CA . MET A 1 563 ? 28.904 17.043 60.520 1.00 7.93 563 MET A CA 1
ATOM 4660 C C . MET A 1 563 ? 27.396 16.925 60.526 1.00 8.69 563 MET A C 1
ATOM 4661 O O . MET A 1 563 ? 26.720 17.348 61.465 1.00 8.91 563 MET A O 1
ATOM 4666 N N . GLY A 1 564 ? 26.835 16.325 59.488 1.00 8.17 564 GLY A N 1
ATOM 4667 C CA . GLY A 1 564 ? 25.416 16.030 59.477 1.00 8.05 564 GLY A CA 1
ATOM 4668 C C . GLY A 1 564 ? 25.082 15.072 60.616 1.00 7.96 564 GLY A C 1
ATOM 4669 O O . GLY A 1 564 ? 25.689 13.993 60.739 1.00 7.75 564 GLY A O 1
ATOM 4670 N N . ALA A 1 565 ? 24.088 15.426 61.425 1.00 7.75 565 ALA A N 1
ATOM 4671 C CA . ALA A 1 565 ? 23.729 14.647 62.612 1.00 8.26 565 ALA A CA 1
ATOM 4672 C C . ALA A 1 565 ? 22.256 14.845 62.884 1.00 8.60 565 ALA A C 1
ATOM 4673 O O . ALA A 1 565 ? 21.794 15.987 62.943 1.00 9.10 565 ALA A O 1
ATOM 4675 N N . HIS A 1 566 ? 21.520 13.741 63.001 1.00 8.42 566 HIS A N 1
ATOM 4676 C CA . HIS A 1 566 ? 20.070 13.792 63.237 1.00 9.38 566 HIS A CA 1
ATOM 4677 C C . HIS A 1 566 ? 19.653 12.962 64.420 1.00 8.69 566 HIS A C 1
ATOM 4678 O O . HIS A 1 566 ? 20.156 11.842 64.641 1.00 9.30 566 HIS A O 1
ATOM 4685 N N . VAL A 1 567 ? 18.661 13.471 65.147 1.00 8.70 567 VAL A N 1
ATOM 4686 C CA . VAL A 1 567 ? 17.932 12.658 66.124 1.00 8.72 567 VAL A CA 1
ATOM 4687 C C . VAL A 1 567 ? 17.049 11.621 65.403 1.00 8.63 567 VAL A C 1
ATOM 4688 O O . VAL A 1 567 ? 16.176 11.979 64.593 1.00 9.45 567 VAL A O 1
ATOM 4692 N N . SER A 1 568 ? 17.270 10.355 65.717 1.00 8.36 568 SER A N 1
ATOM 4693 C CA . SER A 1 568 ? 16.536 9.240 65.103 1.00 8.46 568 SER A CA 1
ATOM 4694 C C . SER A 1 568 ? 15.779 8.447 66.153 1.00 9.42 568 SER A C 1
ATOM 4695 O O . SER A 1 568 ? 15.933 8.699 67.353 1.00 10.29 568 SER A O 1
ATOM 4698 N N . ALA A 1 569 ? 15.007 7.472 65.706 1.00 9.69 569 ALA A N 1
ATOM 4699 C CA . ALA A 1 569 ? 14.149 6.684 66.609 1.00 10.01 569 ALA A CA 1
ATOM 4700 C C . ALA A 1 569 ? 14.940 5.606 67.333 1.00 10.10 569 ALA A C 1
ATOM 4701 O O . ALA A 1 569 ? 16.045 5.230 66.912 1.00 9.70 569 ALA A O 1
ATOM 4703 N N . VAL A 1 570 ? 14.349 5.070 68.398 1.00 9.77 570 VAL A N 1
ATOM 4704 C CA . VAL A 1 570 ? 14.889 3.893 69.083 1.00 10.56 570 VAL A CA 1
ATOM 4705 C C . VAL A 1 570 ? 13.787 2.844 69.231 1.00 11.51 570 VAL A C 1
ATOM 4706 O O . VAL A 1 570 ? 12.583 3.182 69.238 1.00 12.64 570 VAL A O 1
ATOM 4710 N N . PRO A 1 571 ? 14.178 1.564 69.361 1.00 11.50 571 PRO A N 1
ATOM 4711 C CA . PRO A 1 571 ? 15.525 1.006 69.261 1.00 11.25 571 PRO A CA 1
ATOM 4712 C C . PRO A 1 571 ? 16.182 1.421 67.947 1.00 10.09 571 PRO A C 1
ATOM 4713 O O . PRO A 1 571 ? 15.533 1.447 66.873 1.00 10.45 571 PRO A O 1
ATOM 4717 N N . ASN A 1 572 ? 17.461 1.758 68.033 1.00 8.65 572 ASN A N 1
ATOM 4718 C CA . ASN A 1 572 ? 18.153 2.298 66.870 1.00 8.77 572 ASN A CA 1
ATOM 4719 C C . ASN A 1 572 ? 18.172 1.291 65.704 1.00 9.84 572 ASN A C 1
ATOM 4720 O O . ASN A 1 572 ? 18.325 0.089 65.908 1.00 9.26 572 ASN A O 1
ATOM 4725 N N . HIS A 1 573 ? 17.970 1.802 64.500 1.00 9.53 573 HIS A N 1
ATOM 4726 C CA . HIS A 1 573 ? 17.814 0.938 63.336 1.00 9.82 573 HIS A CA 1
ATOM 4727 C C . HIS A 1 573 ? 19.081 0.212 62.917 1.00 10.37 573 HIS A C 1
ATOM 4728 O O . HIS A 1 573 ? 19.003 -0.782 62.214 1.00 12.48 573 HIS A O 1
ATOM 4735 N N . GLN A 1 574 ? 20.224 0.709 63.349 1.00 9.07 574 GLN A N 1
ATOM 4736 C CA . GLN A 1 574 ? 21.522 0.095 63.013 1.00 9.24 574 GLN A CA 1
ATOM 4737 C C . GLN A 1 574 ? 22.099 -0.793 64.099 1.00 9.83 574 GLN A C 1
ATOM 4738 O O . GLN A 1 574 ? 22.831 -1.730 63.766 1.00 11.11 574 GLN A O 1
ATOM 4744 N N . THR A 1 575 ? 21.790 -0.525 65.366 1.00 9.59 575 THR A N 1
ATOM 4745 C CA . THR A 1 575 ? 22.376 -1.240 66.485 1.00 8.86 575 THR A CA 1
ATOM 4746 C C . THR A 1 575 ? 21.378 -1.989 67.357 1.00 9.53 575 THR A C 1
ATOM 4747 O O . THR A 1 575 ? 21.793 -2.894 68.097 1.00 10.00 575 THR A O 1
ATOM 4751 N N . GLY A 1 576 ? 20.104 -1.593 67.342 1.00 9.29 576 GLY A N 1
ATOM 4752 C CA . GLY A 1 576 ? 19.121 -2.131 68.247 1.00 10.39 576 GLY A CA 1
ATOM 4753 C C . GLY A 1 576 ? 19.159 -1.546 69.640 1.00 10.68 576 GLY A C 1
ATOM 4754 O O . GLY A 1 576 ? 18.317 -1.896 70.492 1.00 11.82 576 GLY A O 1
ATOM 4755 N N . ARG A 1 577 ? 20.090 -0.632 69.907 1.00 10.11 577 ARG A N 1
ATOM 4756 C CA . ARG A 1 577 ? 20.212 -0.027 71.229 1.00 11.07 577 ARG A CA 1
ATOM 4757 C C . ARG A 1 577 ? 19.170 1.077 71.467 1.00 10.35 577 ARG A C 1
ATOM 4758 O O . ARG A 1 577 ? 18.836 1.821 70.549 1.00 10.00 577 ARG A O 1
ATOM 4766 N N . VAL A 1 578 ? 18.717 1.176 72.710 1.00 10.36 578 VAL A N 1
ATOM 4767 C CA . VAL A 1 578 ? 17.860 2.261 73.166 1.00 10.67 578 VAL A CA 1
ATOM 4768 C C . VAL A 1 578 ? 18.675 3.333 73.865 1.00 11.66 578 VAL A C 1
ATOM 4769 O O . VAL A 1 578 ? 19.560 3.019 74.645 1.00 12.54 578 VAL A O 1
ATOM 4773 N N . THR A 1 579 ? 18.391 4.593 73.564 1.00 11.55 579 THR A N 1
ATOM 4774 C CA . THR A 1 579 ? 18.983 5.738 74.279 1.00 11.70 579 THR A CA 1
ATOM 4775 C C . THR A 1 579 ? 17.853 6.712 74.537 1.00 11.71 579 THR A C 1
ATOM 4776 O O . THR A 1 579 ? 16.813 6.677 73.847 1.00 12.48 579 THR A O 1
ATOM 4780 N N . SER A 1 580 ? 17.995 7.541 75.555 1.00 11.99 580 SER A N 1
ATOM 4781 C CA . SER A 1 580 ? 16.990 8.531 75.818 1.00 11.69 580 SER A CA 1
ATOM 4782 C C . SER A 1 580 ? 16.918 9.559 74.706 1.00 11.44 580 SER A C 1
ATOM 4783 O O . SER A 1 580 ? 17.875 9.827 73.995 1.00 10.23 580 SER A O 1
ATOM 4786 N N . PHE A 1 581 ? 15.746 10.165 74.580 1.00 11.00 581 PHE A N 1
ATOM 4787 C CA . PHE A 1 581 ? 15.531 11.216 73.600 1.00 11.24 581 PHE A CA 1
ATOM 4788 C C . PHE A 1 581 ? 16.465 12.402 73.894 1.00 10.82 581 PHE A C 1
ATOM 4789 O O . PHE A 1 581 ? 17.056 13.010 72.982 1.00 10.26 581 PHE A O 1
ATOM 4797 N N . HIS A 1 582 ? 16.644 12.718 75.175 1.00 10.49 582 HIS A N 1
ATOM 4798 C CA . HIS A 1 582 ? 17.546 13.810 75.550 1.00 10.68 582 HIS A CA 1
ATOM 4799 C C . HIS A 1 582 ? 18.981 13.534 75.103 1.00 10.10 582 HIS A C 1
ATOM 4800 O O . HIS A 1 582 ? 19.684 14.421 74.584 1.00 10.53 582 HIS A O 1
ATOM 4807 N N . THR A 1 583 ? 19.470 12.313 75.319 1.00 9.65 583 THR A N 1
ATOM 4808 C CA . THR A 1 583 ? 20.839 11.975 74.910 1.00 9.57 583 THR A CA 1
ATOM 4809 C C . THR A 1 583 ? 21.019 12.035 73.388 1.00 9.69 583 THR A C 1
ATOM 4810 O O . THR A 1 583 ? 22.049 12.533 72.896 1.00 8.73 583 THR A O 1
ATOM 4814 N N . ARG A 1 584 ? 20.048 11.529 72.631 1.00 8.97 584 ARG A N 1
ATOM 4815 C CA . ARG A 1 584 ? 20.070 11.687 71.187 1.00 8.37 584 ARG A CA 1
ATOM 4816 C C . ARG A 1 584 ? 20.167 13.167 70.779 1.00 8.65 584 ARG A C 1
ATOM 4817 O O . ARG A 1 584 ? 20.916 13.522 69.891 1.00 8.88 584 ARG A O 1
ATOM 4825 N N . GLY A 1 585 ? 19.395 14.016 71.442 1.00 9.15 585 GLY A N 1
ATOM 4826 C CA . GLY A 1 585 ? 19.411 15.445 71.180 1.00 8.90 585 GLY A CA 1
ATOM 4827 C C . GLY A 1 585 ? 20.764 16.095 71.458 1.00 9.29 585 GLY A C 1
ATOM 4828 O O . GLY A 1 585 ? 21.302 16.831 70.615 1.00 9.06 585 GLY A O 1
ATOM 4829 N N . VAL A 1 586 ? 21.390 15.790 72.605 1.00 7.99 586 VAL A N 1
ATOM 4830 C CA . VAL A 1 586 ? 22.676 16.402 72.947 1.00 9.01 586 VAL A CA 1
ATOM 4831 C C . VAL A 1 586 ? 23.738 15.982 71.941 1.00 7.71 586 VAL A C 1
ATOM 4832 O O . VAL A 1 586 ? 24.547 16.791 71.503 1.00 8.07 586 VAL A O 1
ATOM 4836 N N . THR A 1 587 ? 23.717 14.705 71.552 1.00 8.61 587 THR A N 1
ATOM 4837 C CA . THR A 1 587 ? 24.716 14.193 70.629 1.00 8.42 587 THR A CA 1
ATOM 4838 C C . THR A 1 587 ? 24.537 14.778 69.226 1.00 7.84 587 THR A C 1
ATOM 4839 O O . THR A 1 587 ? 25.523 15.114 68.558 1.00 7.99 587 THR A O 1
ATOM 4843 N N . ALA A 1 588 ? 23.290 14.906 68.757 1.00 8.12 588 ALA A N 1
ATOM 4844 C CA . ALA A 1 588 ? 23.040 15.425 67.406 1.00 8.17 588 ALA A CA 1
ATOM 4845 C C . ALA A 1 588 ? 23.241 16.923 67.277 1.00 8.89 588 ALA A C 1
ATOM 4846 O O . ALA A 1 588 ? 23.444 17.451 66.170 1.00 9.52 588 ALA A O 1
ATOM 4848 N N . MET A 1 589 ? 23.246 17.619 68.403 1.00 9.34 589 MET A N 1
ATOM 4849 C CA . MET A 1 589 ? 23.551 19.053 68.388 1.00 9.86 589 MET A CA 1
ATOM 4850 C C . MET A 1 589 ? 25.023 19.326 68.141 1.00 10.50 589 MET A C 1
ATOM 4851 O O . MET A 1 589 ? 25.395 20.468 67.898 1.00 10.07 589 MET A O 1
ATOM 4856 N N . ALA A 1 590 ? 25.868 18.289 68.199 1.00 9.16 590 ALA A N 1
ATOM 4857 C CA . ALA A 1 590 ? 27.278 18.432 67.824 1.00 9.25 590 ALA A CA 1
ATOM 4858 C C . ALA A 1 590 ? 27.402 18.216 66.319 1.00 10.37 590 ALA A C 1
ATOM 4859 O O . ALA A 1 590 ? 28.034 17.271 65.849 1.00 11.34 590 ALA A O 1
ATOM 4861 N N . GLY A 1 591 ? 26.786 19.101 65.560 1.00 9.96 591 GLY A N 1
ATOM 4862 C CA . GLY A 1 591 ? 26.712 18.963 64.136 1.00 9.56 591 GLY A CA 1
ATOM 4863 C C . GLY A 1 591 ? 25.607 19.845 63.618 1.00 9.86 591 GLY A C 1
ATOM 4864 O O . GLY A 1 591 ? 25.271 20.858 64.244 1.00 10.63 591 GLY A O 1
ATOM 4865 N N . THR A 1 592 ? 25.037 19.436 62.494 1.00 10.63 592 THR A N 1
ATOM 4866 C CA . THR A 1 592 ? 23.977 20.176 61.845 1.00 10.45 592 THR A CA 1
ATOM 4867 C C . THR A 1 592 ? 22.666 20.234 62.616 1.00 10.67 592 THR A C 1
ATOM 4868 O O . THR A 1 592 ? 21.834 21.134 62.416 1.00 10.58 592 THR A O 1
ATOM 4872 N N . PHE A 1 593 ? 22.464 19.219 63.446 1.00 8.75 593 PHE A N 1
ATOM 4873 C CA . PHE A 1 593 ? 21.191 18.921 64.067 1.00 9.03 593 PHE A CA 1
ATOM 4874 C C . PHE A 1 593 ? 20.165 18.538 62.975 1.00 9.35 593 PHE A C 1
ATOM 4875 O O . PHE A 1 593 ? 20.509 18.466 61.780 1.00 9.57 593 PHE A O 1
ATOM 4883 N N . GLY A 1 594 ? 18.942 18.271 63.382 1.00 9.64 594 GLY A N 1
ATOM 4884 C CA . GLY A 1 594 ? 17.910 17.735 62.504 1.00 9.41 594 GLY A CA 1
ATOM 4885 C C . GLY A 1 594 ? 17.328 16.462 63.071 1.00 9.35 594 GLY A C 1
ATOM 4886 O O . GLY A 1 594 ? 17.783 15.970 64.088 1.00 9.85 594 GLY A O 1
ATOM 4887 N N . TYR A 1 595 ? 16.317 15.929 62.388 1.00 9.03 595 TYR A N 1
ATOM 4888 C CA . TYR A 1 595 ? 15.525 14.780 62.828 1.00 8.85 595 TYR A CA 1
ATOM 4889 C C . TYR A 1 595 ? 15.386 13.810 61.664 1.00 9.01 595 TYR A C 1
ATOM 4890 O O . TYR A 1 595 ? 15.430 14.227 60.497 1.00 9.38 595 TYR A O 1
ATOM 4899 N N . GLU A 1 596 ? 15.207 12.536 61.972 1.00 9.40 596 GLU A N 1
ATOM 4900 C CA . GLU A 1 596 ? 15.054 11.509 60.946 1.00 9.02 596 GLU A CA 1
ATOM 4901 C C . GLU A 1 596 ? 14.268 10.372 61.575 1.00 9.87 596 GLU A C 1
ATOM 4902 O O . GLU A 1 596 ? 14.823 9.357 62.007 1.00 10.64 596 GLU A O 1
ATOM 4908 N N . LEU A 1 597 ? 12.964 10.638 61.702 1.00 10.80 597 LEU A N 1
ATOM 4909 C CA . LEU A 1 597 ? 11.993 9.765 62.360 1.00 11.14 597 LEU A CA 1
ATOM 4910 C C . LEU A 1 597 ? 10.605 10.323 62.012 1.00 11.86 597 LEU A C 1
ATOM 4911 O O . LEU A 1 597 ? 10.491 11.470 61.527 1.00 12.58 597 LEU A O 1
ATOM 4916 N N . ASN A 1 598 ? 9.572 9.536 62.300 1.00 12.32 598 ASN A N 1
ATOM 4917 C CA . ASN A 1 598 ? 8.203 10.013 62.141 1.00 13.01 598 ASN A CA 1
ATOM 4918 C C . ASN A 1 598 ? 7.689 10.547 63.498 1.00 13.44 598 ASN A C 1
ATOM 4919 O O . ASN A 1 598 ? 7.465 9.757 64.426 1.00 12.78 598 ASN A O 1
ATOM 4924 N N . PRO A 1 599 ? 7.529 11.882 63.633 1.00 13.61 599 PRO A N 1
ATOM 4925 C CA . PRO A 1 599 ? 7.189 12.381 64.980 1.00 14.76 599 PRO A CA 1
ATOM 4926 C C . PRO A 1 599 ? 5.794 11.956 65.422 1.00 15.32 599 PRO A C 1
ATOM 4927 O O . PRO A 1 599 ? 5.504 12.033 66.605 1.00 15.34 599 PRO A O 1
ATOM 4931 N N . ALA A 1 600 ? 4.949 11.515 64.499 1.00 15.73 600 ALA A N 1
ATOM 4932 C CA . ALA A 1 600 ? 3.606 11.052 64.856 1.00 16.24 600 ALA A CA 1
ATOM 4933 C C . ALA A 1 600 ? 3.640 9.847 65.795 1.00 17.09 600 ALA A C 1
ATOM 4934 O O . ALA A 1 600 ? 2.653 9.608 66.521 1.00 18.35 600 ALA A O 1
ATOM 4936 N N . LEU A 1 601 ? 4.727 9.076 65.779 1.00 16.04 601 LEU A N 1
ATOM 4937 C CA . LEU A 1 601 ? 4.875 7.918 66.668 1.00 16.42 601 LEU A CA 1
ATOM 4938 C C . LEU A 1 601 ? 5.382 8.249 68.058 1.00 16.76 601 LEU A C 1
ATOM 4939 O O . LEU A 1 601 ? 5.442 7.369 68.922 1.00 17.24 601 LEU A O 1
ATOM 4944 N N . LEU A 1 602 ? 5.771 9.506 68.278 1.00 16.22 602 LEU A N 1
ATOM 4945 C CA . LEU A 1 602 ? 6.335 9.903 69.564 1.00 16.03 602 LEU A CA 1
ATOM 4946 C C . LEU A 1 602 ? 5.252 10.295 70.576 1.00 16.61 602 LEU A C 1
ATOM 4947 O O . LEU A 1 602 ? 4.160 10.721 70.219 1.00 17.66 602 LEU A O 1
ATOM 4952 N N . SER A 1 603 ? 5.619 10.174 71.843 1.00 18.56 603 SER A N 1
ATOM 4953 C CA . SER A 1 603 ? 4.790 10.657 72.936 1.00 19.27 603 SER A CA 1
ATOM 4954 C C . SER A 1 603 ? 4.758 12.156 72.931 1.00 19.73 603 SER A C 1
ATOM 4955 O O . SER A 1 603 ? 5.626 12.816 72.384 1.00 18.41 603 SER A O 1
ATOM 4958 N N . ASP A 1 604 ? 3.740 12.708 73.564 1.00 19.72 604 ASP A N 1
ATOM 4959 C CA . ASP A 1 604 ? 3.629 14.146 73.687 1.00 20.31 604 ASP A CA 1
ATOM 4960 C C . ASP A 1 604 ? 4.840 14.727 74.422 1.00 19.20 604 ASP A C 1
ATOM 4961 O O . ASP A 1 604 ? 5.298 15.819 74.086 1.00 18.92 604 ASP A O 1
ATOM 4966 N N . GLU A 1 605 ? 5.384 13.999 75.393 1.00 19.76 605 GLU A N 1
ATOM 4967 C CA . GLU A 1 605 ? 6.548 14.456 76.128 1.00 19.91 605 GLU A CA 1
ATOM 4968 C C . GLU A 1 605 ? 7.763 14.533 75.187 1.00 18.01 605 GLU A C 1
ATOM 4969 O O . GLU A 1 605 ? 8.525 15.480 75.259 1.00 17.45 605 GLU A O 1
ATOM 4975 N N . GLU A 1 606 ? 7.924 13.544 74.307 1.00 16.34 606 GLU A N 1
ATOM 4976 C CA . GLU A 1 606 ? 9.041 13.579 73.348 1.00 15.89 606 GLU A CA 1
ATOM 4977 C C . GLU A 1 606 ? 8.796 14.662 72.297 1.00 14.52 606 GLU A C 1
ATOM 4978 O O . GLU A 1 606 ? 9.745 15.321 71.898 1.00 14.37 606 GLU A O 1
ATOM 4984 N N . LYS A 1 607 ? 7.550 14.891 71.887 1.00 14.18 607 LYS A N 1
ATOM 4985 C CA . LYS A 1 607 ? 7.268 16.016 70.979 1.00 14.12 607 LYS A CA 1
ATOM 4986 C C . LYS A 1 607 ? 7.652 17.340 71.628 1.00 14.74 607 LYS A C 1
ATOM 4987 O O . LYS A 1 607 ? 8.233 18.213 70.983 1.00 13.76 607 LYS A O 1
ATOM 4993 N N . GLN A 1 608 ? 7.340 17.509 72.918 1.00 15.46 608 GLN A N 1
ATOM 4994 C CA . GLN A 1 608 ? 7.743 18.734 73.614 1.00 16.84 608 GLN A CA 1
ATOM 4995 C C . GLN A 1 608 ? 9.267 18.845 73.747 1.00 16.42 608 GLN A C 1
ATOM 4996 O O . GLN A 1 608 ? 9.823 19.945 73.641 1.00 15.58 608 GLN A O 1
ATOM 5002 N N . GLN A 1 609 ? 9.950 17.715 73.966 1.00 15.81 609 GLN A N 1
ATOM 5003 C CA . GLN A 1 609 ? 11.421 17.721 73.893 1.00 15.27 609 GLN A CA 1
ATOM 5004 C C . GLN A 1 609 ? 11.925 18.230 72.564 1.00 14.79 609 GLN A C 1
ATOM 5005 O O . GLN A 1 609 ? 12.907 18.960 72.520 1.00 13.66 609 GLN A O 1
ATOM 5011 N N . ILE A 1 610 ? 11.292 17.836 71.459 1.00 13.82 610 ILE A N 1
ATOM 5012 C CA . ILE A 1 610 ? 11.718 18.335 70.154 1.00 13.51 610 ILE A CA 1
ATOM 5013 C C . ILE A 1 610 ? 11.574 19.845 70.126 1.00 12.86 610 ILE A C 1
ATOM 5014 O O . ILE A 1 610 ? 12.466 20.544 69.686 1.00 13.28 610 ILE A O 1
ATOM 5019 N N . ARG A 1 611 ? 10.447 20.361 70.619 1.00 14.32 611 ARG A N 1
ATOM 5020 C CA . ARG A 1 611 ? 10.278 21.811 70.602 1.00 13.67 611 ARG A CA 1
ATOM 5021 C C . ARG A 1 611 ? 11.408 22.501 71.370 1.00 13.05 611 ARG A C 1
ATOM 5022 O O . ARG A 1 611 ? 11.953 23.501 70.894 1.00 13.01 611 ARG A O 1
ATOM 5030 N N . GLU A 1 612 ? 11.736 21.965 72.546 1.00 13.07 612 GLU A N 1
ATOM 5031 C CA A GLU A 1 612 ? 12.775 22.566 73.375 0.50 13.09 612 GLU A CA 1
ATOM 5032 C CA B GLU A 1 612 ? 12.781 22.506 73.415 0.50 13.36 612 GLU A CA 1
ATOM 5033 C C . GLU A 1 612 ? 14.168 22.355 72.785 1.00 12.77 612 GLU A C 1
ATOM 5034 O O . GLU A 1 612 ? 14.997 23.240 72.868 1.00 12.29 612 GLU A O 1
ATOM 5045 N N . GLN A 1 613 ? 14.406 21.191 72.175 1.00 11.96 613 GLN A N 1
ATOM 5046 C CA . GLN A 1 613 ? 15.682 20.941 71.495 1.00 12.16 613 GLN A CA 1
ATOM 5047 C C . GLN A 1 613 ? 15.953 21.944 70.396 1.00 11.86 613 GLN A C 1
ATOM 5048 O O . GLN A 1 613 ? 17.062 22.403 70.238 1.00 12.15 613 GLN A O 1
ATOM 5054 N N . ILE A 1 614 ? 14.931 22.234 69.600 1.00 11.98 614 ILE A N 1
ATOM 5055 C CA . ILE A 1 614 ? 15.110 23.165 68.478 1.00 11.91 614 ILE A CA 1
ATOM 5056 C C . ILE A 1 614 ? 15.436 24.572 69.005 1.00 12.23 614 ILE A C 1
ATOM 5057 O O . ILE A 1 614 ? 16.313 25.267 68.497 1.00 12.42 614 ILE A O 1
ATOM 5062 N N . LYS A 1 615 ? 14.730 24.979 70.056 1.00 12.41 615 LYS A N 1
ATOM 5063 C CA . LYS A 1 615 ? 15.003 26.263 70.682 1.00 13.44 615 LYS A CA 1
ATOM 5064 C C . LYS A 1 615 ? 16.434 26.327 71.213 1.00 13.26 615 LYS A C 1
ATOM 5065 O O . LYS A 1 615 ? 17.139 27.303 71.000 1.00 12.54 615 LYS A O 1
ATOM 5071 N N . THR A 1 616 ? 16.886 25.247 71.847 1.00 12.54 616 THR A N 1
ATOM 5072 C CA . THR A 1 616 ? 18.255 25.157 72.349 1.00 12.35 616 THR A CA 1
ATOM 5073 C C . THR A 1 616 ? 19.277 25.215 71.210 1.00 11.37 616 THR A C 1
ATOM 5074 O O . THR A 1 616 ? 20.225 25.988 71.254 1.00 11.24 616 THR A O 1
ATOM 5078 N N . TYR A 1 617 ? 19.079 24.401 70.186 1.00 11.21 617 TYR A N 1
ATOM 5079 C CA . TYR A 1 617 ? 20.047 24.408 69.087 1.00 11.47 617 TYR A CA 1
ATOM 5080 C C . TYR A 1 617 ? 20.097 25.790 68.434 1.00 12.08 617 TYR A C 1
ATOM 5081 O O . TYR A 1 617 ? 21.186 26.297 68.142 1.00 11.45 617 TYR A O 1
ATOM 5090 N N . LYS A 1 618 ? 18.937 26.400 68.180 1.00 13.11 618 LYS A N 1
ATOM 5091 C CA A LYS A 1 618 ? 18.929 27.707 67.535 0.60 13.09 618 LYS A CA 1
ATOM 5092 C CA B LYS A 1 618 ? 18.932 27.704 67.531 0.40 13.07 618 LYS A CA 1
ATOM 5093 C C . LYS A 1 618 ? 19.578 28.761 68.419 1.00 13.42 618 LYS A C 1
ATOM 5094 O O . LYS A 1 618 ? 20.283 29.637 67.925 1.00 13.13 618 LYS A O 1
ATOM 5105 N N . LYS A 1 619 ? 19.390 28.651 69.718 1.00 12.62 619 LYS A N 1
ATOM 5106 C CA . LYS A 1 619 ? 20.020 29.584 70.668 1.00 14.17 619 LYS A CA 1
ATOM 5107 C C . LYS A 1 619 ? 21.546 29.485 70.624 1.00 13.79 619 LYS A C 1
ATOM 5108 O O . LYS A 1 619 ? 22.248 30.498 70.665 1.00 13.46 619 LYS A O 1
ATOM 5114 N N . TYR A 1 620 ? 22.058 28.265 70.479 1.00 12.49 620 TYR A N 1
ATOM 5115 C CA . TYR A 1 620 ? 23.496 28.020 70.479 1.00 12.37 620 TYR A CA 1
ATOM 5116 C C . TYR A 1 620 ? 24.122 27.764 69.110 1.00 11.84 620 TYR A C 1
ATOM 5117 O O . TYR A 1 620 ? 25.320 27.467 69.014 1.00 11.04 620 TYR A O 1
ATOM 5126 N N . GLU A 1 621 ? 23.348 27.948 68.034 1.00 12.54 621 GLU A N 1
ATOM 5127 C CA . GLU A 1 621 ? 23.799 27.560 66.704 1.00 12.76 621 GLU A CA 1
ATOM 5128 C C . GLU A 1 621 ? 25.082 28.271 66.303 1.00 12.43 621 GLU A C 1
ATOM 5129 O O . GLU A 1 621 ? 26.009 27.638 65.819 1.00 11.05 621 GLU A O 1
ATOM 5135 N N . THR A 1 622 ? 25.149 29.593 66.507 1.00 12.45 622 THR A N 1
ATOM 5136 C CA . THR A 1 622 ? 26.355 30.327 66.172 1.00 13.19 622 THR A CA 1
ATOM 5137 C C . THR A 1 622 ? 27.560 29.873 66.988 1.00 11.58 622 THR A C 1
ATOM 5138 O O . THR A 1 622 ? 28.662 29.717 66.449 1.00 11.62 622 THR A O 1
ATOM 5142 N N . LEU A 1 623 ? 27.342 29.634 68.274 1.00 10.67 623 LEU A N 1
ATOM 5143 C CA . LEU A 1 623 ? 28.419 29.147 69.162 1.00 11.12 623 LEU A CA 1
ATOM 5144 C C . LEU A 1 623 ? 28.931 27.769 68.739 1.00 11.29 623 LEU A C 1
ATOM 5145 O O . LEU A 1 623 ? 30.139 27.526 68.683 1.00 11.10 623 LEU A O 1
ATOM 5150 N N . ILE A 1 624 ? 28.004 26.867 68.457 1.00 10.38 624 ILE A N 1
ATOM 5151 C CA . ILE A 1 624 ? 28.384 25.497 68.044 1.00 10.38 624 ILE A CA 1
ATOM 5152 C C . ILE A 1 624 ? 29.134 25.526 66.713 1.00 10.94 624 ILE A C 1
ATOM 5153 O O . ILE A 1 624 ? 30.152 24.858 66.548 1.00 12.31 624 ILE A O 1
ATOM 5158 N N . ASN A 1 625 ? 28.626 26.306 65.755 1.00 11.49 625 ASN A N 1
ATOM 5159 C CA . ASN A 1 625 ? 29.199 26.329 64.419 1.00 12.56 625 ASN A CA 1
ATOM 5160 C C . ASN A 1 625 ? 30.458 27.161 64.276 1.00 12.67 625 ASN A C 1
ATOM 5161 O O . ASN A 1 625 ? 31.367 26.764 63.544 1.00 13.37 625 ASN A O 1
ATOM 5166 N N . GLU A 1 626 ? 30.552 28.287 64.976 1.00 13.00 626 GLU A N 1
ATOM 5167 C CA . GLU A 1 626 ? 31.683 29.170 64.840 1.00 13.29 626 GLU A CA 1
ATOM 5168 C C . GLU A 1 626 ? 32.649 29.090 65.997 1.00 13.15 626 GLU A C 1
ATOM 5169 O O . GLU A 1 626 ? 33.774 29.562 65.885 1.00 12.64 626 GLU A O 1
ATOM 5175 N N . GLY A 1 627 ? 32.232 28.548 67.133 1.00 11.65 627 GLY A N 1
ATOM 5176 C CA . GLY A 1 627 ? 33.103 28.517 68.279 1.00 11.03 627 GLY A CA 1
ATOM 5177 C C . GLY A 1 627 ? 34.262 27.556 68.161 1.00 10.36 627 GLY A C 1
ATOM 5178 O O . GLY A 1 627 ? 34.228 26.591 67.375 1.00 10.56 627 GLY A O 1
ATOM 5179 N N . THR A 1 628 ? 35.261 27.821 68.981 1.00 10.14 628 THR A N 1
ATOM 5180 C CA . THR A 1 628 ? 36.475 26.998 69.114 1.00 9.41 628 THR A CA 1
ATOM 5181 C C . THR A 1 628 ? 36.073 25.673 69.761 1.00 9.68 628 THR A C 1
ATOM 5182 O O . THR A 1 628 ? 35.459 25.681 70.824 1.00 9.91 628 THR A O 1
ATOM 5186 N N . TYR A 1 629 ? 36.423 24.555 69.134 1.00 9.13 629 TYR A N 1
ATOM 5187 C CA . TYR A 1 629 ? 36.016 23.240 69.602 1.00 8.91 629 TYR A CA 1
ATOM 5188 C C . TYR A 1 629 ? 37.120 22.585 70.435 1.00 8.09 629 TYR A C 1
ATOM 5189 O O . TYR A 1 629 ? 38.308 22.622 70.063 1.00 8.97 629 TYR A O 1
ATOM 5198 N N . TRP A 1 630 ? 36.702 21.910 71.493 1.00 7.66 630 TRP A N 1
ATOM 5199 C CA . TRP A 1 630 ? 37.592 21.213 72.401 1.00 7.54 630 TRP A CA 1
ATOM 5200 C C . TRP A 1 630 ? 37.018 19.836 72.706 1.00 8.20 630 TRP A C 1
ATOM 5201 O O . TRP A 1 630 ? 35.893 19.718 73.248 1.00 8.16 630 TRP A O 1
ATOM 5212 N N . ARG A 1 631 ? 37.796 18.803 72.433 1.00 7.97 631 ARG A N 1
ATOM 5213 C CA . ARG A 1 631 ? 37.545 17.472 72.957 1.00 7.29 631 ARG A CA 1
ATOM 5214 C C . ARG A 1 631 ? 37.964 17.445 74.417 1.00 8.15 631 ARG A C 1
ATOM 5215 O O . ARG A 1 631 ? 39.129 17.727 74.763 1.00 9.52 631 ARG A O 1
ATOM 5223 N N . LEU A 1 632 ? 37.044 17.054 75.289 1.00 6.51 632 LEU A N 1
ATOM 5224 C CA . LEU A 1 632 ? 37.308 17.030 76.722 1.00 8.07 632 LEU A CA 1
ATOM 5225 C C . LEU A 1 632 ? 37.507 15.648 77.313 1.00 8.66 632 LEU A C 1
ATOM 5226 O O . LEU A 1 632 ? 37.846 15.500 78.505 1.00 10.06 632 LEU A O 1
ATOM 5231 N N . SER A 1 633 ? 37.359 14.625 76.471 1.00 8.50 633 SER A N 1
ATOM 5232 C CA . SER A 1 633 ? 37.540 13.254 76.883 1.00 8.52 633 SER A CA 1
ATOM 5233 C C . SER A 1 633 ? 37.738 12.422 75.616 1.00 8.39 633 SER A C 1
ATOM 5234 O O . SER A 1 633 ? 37.518 12.894 74.507 1.00 8.13 633 SER A O 1
ATOM 5237 N N . ASP A 1 634 ? 38.167 11.195 75.834 1.00 8.89 634 ASP A N 1
ATOM 5238 C CA . ASP A 1 634 ? 38.389 10.207 74.766 1.00 8.81 634 ASP A CA 1
ATOM 5239 C C . ASP A 1 634 ? 37.340 9.123 74.964 1.00 9.69 634 ASP A C 1
ATOM 5240 O O . ASP A 1 634 ? 37.413 8.365 75.924 1.00 9.51 634 ASP A O 1
ATOM 5245 N N . PRO A 1 635 ? 36.341 9.048 74.071 1.00 8.99 635 PRO A N 1
ATOM 5246 C CA . PRO A 1 635 ? 35.266 8.089 74.277 1.00 10.06 635 PRO A CA 1
ATOM 5247 C C . PRO A 1 635 ? 35.684 6.630 74.114 1.00 11.61 635 PRO A C 1
ATOM 5248 O O . PRO A 1 635 ? 34.904 5.719 74.453 1.00 13.18 635 PRO A O 1
ATOM 5252 N N . PHE A 1 636 ? 36.886 6.367 73.626 1.00 11.73 636 PHE A N 1
ATOM 5253 C CA . PHE A 1 636 ? 37.377 4.989 73.546 1.00 13.72 636 PHE A CA 1
ATOM 5254 C C . PHE A 1 636 ? 37.797 4.493 74.919 1.00 15.13 636 PHE A C 1
ATOM 5255 O O . PHE A 1 636 ? 37.828 3.274 75.136 1.00 17.41 636 PHE A O 1
ATOM 5263 N N . THR A 1 637 ? 38.191 5.400 75.825 1.00 14.34 637 THR A N 1
ATOM 5264 C CA . THR A 1 637 ? 38.807 4.976 77.099 1.00 15.05 637 THR A CA 1
ATOM 5265 C C . THR A 1 637 ? 38.085 5.506 78.339 1.00 14.22 637 THR A C 1
ATOM 5266 O O . THR A 1 637 ? 38.176 4.912 79.428 1.00 14.23 637 THR A O 1
ATOM 5270 N N . ASP A 1 638 ? 37.404 6.620 78.212 1.00 12.89 638 ASP A N 1
ATOM 5271 C CA . ASP A 1 638 ? 36.925 7.356 79.372 1.00 12.22 638 ASP A CA 1
ATOM 5272 C C . ASP A 1 638 ? 35.481 7.027 79.734 1.00 12.23 638 ASP A C 1
ATOM 5273 O O . ASP A 1 638 ? 34.772 6.422 78.933 1.00 13.21 638 ASP A O 1
ATOM 5278 N N . GLU A 1 639 ? 35.050 7.543 80.877 1.00 12.94 639 GLU A N 1
ATOM 5279 C CA A GLU A 1 639 ? 33.723 7.304 81.458 0.60 13.56 639 GLU A CA 1
ATOM 5280 C CA B GLU A 1 639 ? 33.716 7.277 81.426 0.40 13.47 639 GLU A CA 1
ATOM 5281 C C . GLU A 1 639 ? 32.638 8.099 80.724 1.00 12.17 639 GLU A C 1
ATOM 5282 O O . GLU A 1 639 ? 31.440 7.814 80.865 1.00 12.61 639 GLU A O 1
ATOM 5293 N N . ILE A 1 640 ? 33.079 9.133 80.007 1.00 10.11 640 ILE A N 1
ATOM 5294 C CA . ILE A 1 640 ? 32.199 10.077 79.345 1.00 9.19 640 ILE A CA 1
ATOM 5295 C C . ILE A 1 640 ? 32.758 10.440 77.988 1.00 7.76 640 ILE A C 1
ATOM 5296 O O . ILE A 1 640 ? 33.971 10.338 77.768 1.00 8.70 640 ILE A O 1
ATOM 5301 N N . ALA A 1 641 ? 31.851 10.853 77.088 1.00 7.56 641 ALA A N 1
ATOM 5302 C CA . ALA A 1 641 ? 32.168 11.565 75.848 1.00 7.08 641 ALA A CA 1
ATOM 5303 C C . ALA A 1 641 ? 31.818 13.016 76.135 1.00 8.13 641 ALA A C 1
ATOM 5304 O O . ALA A 1 641 ? 30.634 13.334 76.381 1.00 9.10 641 ALA A O 1
ATOM 5306 N N . ALA A 1 642 ? 32.804 13.897 76.129 1.00 8.02 642 ALA A N 1
ATOM 5307 C CA . ALA A 1 642 ? 32.567 15.287 76.512 1.00 7.22 642 ALA A CA 1
ATOM 5308 C C . ALA A 1 642 ? 33.285 16.215 75.548 1.00 6.73 642 ALA A C 1
ATOM 5309 O O . ALA A 1 642 ? 34.389 15.908 75.072 1.00 7.74 642 ALA A O 1
ATOM 5311 N N . TRP A 1 643 ? 32.635 17.321 75.195 1.00 7.26 643 TRP A N 1
ATOM 5312 C CA . TRP A 1 643 ? 33.197 18.291 74.271 1.00 7.45 643 TRP A CA 1
ATOM 5313 C C . TRP A 1 643 ? 32.659 19.648 74.608 1.00 7.07 643 TRP A C 1
ATOM 5314 O O . TRP A 1 643 ? 31.656 19.765 75.358 1.00 7.35 643 TRP A O 1
ATOM 5325 N N . MET A 1 644 ? 33.238 20.700 74.040 1.00 7.45 644 MET A N 1
ATOM 5326 C CA . MET A 1 644 ? 32.672 22.027 74.243 1.00 7.61 644 MET A CA 1
ATOM 5327 C C . MET A 1 644 ? 33.054 22.964 73.118 1.00 8.65 644 MET A C 1
ATOM 5328 O O . MET A 1 644 ? 34.045 22.763 72.416 1.00 8.22 644 MET A O 1
ATOM 5333 N N . SER A 1 645 ? 32.255 24.005 72.952 1.00 8.84 645 SER A N 1
ATOM 5334 C CA . SER A 1 645 ? 32.519 25.056 72.015 1.00 8.60 645 SER A CA 1
ATOM 5335 C C . SER A 1 645 ? 32.613 26.365 72.781 1.00 8.85 645 SER A C 1
ATOM 5336 O O . SER A 1 645 ? 31.748 26.622 73.621 1.00 10.10 645 SER A O 1
ATOM 5339 N N . VAL A 1 646 ? 33.559 27.210 72.408 1.00 8.87 646 VAL A N 1
ATOM 5340 C CA . VAL A 1 646 ? 33.868 28.475 73.098 1.00 8.66 646 VAL A CA 1
ATOM 5341 C C . VAL A 1 646 ? 33.903 29.599 72.099 1.00 10.39 646 VAL A C 1
ATOM 5342 O O . VAL A 1 646 ? 34.521 29.468 71.035 1.00 10.03 646 VAL A O 1
ATOM 5346 N N . SER A 1 647 ? 33.226 30.699 72.416 1.00 10.59 647 SER A N 1
ATOM 5347 C CA . SER A 1 647 ? 33.205 31.832 71.513 1.00 12.21 647 SER A CA 1
ATOM 5348 C C . SER A 1 647 ? 34.635 32.393 71.303 1.00 12.56 647 SER A C 1
ATOM 5349 O O . SER A 1 647 ? 35.534 32.202 72.135 1.00 11.93 647 SER A O 1
ATOM 5352 N N . GLU A 1 648 ? 34.815 33.144 70.225 1.00 14.86 648 GLU A N 1
ATOM 5353 C CA A GLU A 1 648 ? 36.121 33.726 69.904 0.50 15.94 648 GLU A CA 1
ATOM 5354 C CA B GLU A 1 648 ? 36.134 33.706 69.914 0.50 16.01 648 GLU A CA 1
ATOM 5355 C C . GLU A 1 648 ? 36.649 34.611 71.037 1.00 15.94 648 GLU A C 1
ATOM 5356 O O . GLU A 1 648 ? 37.842 34.598 71.345 1.00 16.97 648 GLU A O 1
ATOM 5367 N N . GLU A 1 649 ? 35.747 35.367 71.667 1.00 15.84 649 GLU A N 1
ATOM 5368 C CA . GLU A 1 649 ? 36.120 36.256 72.778 1.00 17.35 649 GLU A CA 1
ATOM 5369 C C . GLU A 1 649 ? 36.219 35.529 74.096 1.00 15.97 649 GLU A C 1
ATOM 5370 O O . GLU A 1 649 ? 36.562 36.118 75.111 1.00 16.21 649 GLU A O 1
ATOM 5376 N N . GLN A 1 650 ? 35.898 34.235 74.078 1.00 14.71 650 GLN A N 1
ATOM 5377 C CA . GLN A 1 650 ? 35.963 33.394 75.256 1.00 14.29 650 GLN A CA 1
ATOM 5378 C C . GLN A 1 650 ? 34.985 33.839 76.348 1.00 14.78 650 GLN A C 1
ATOM 5379 O O . GLN A 1 650 ? 35.207 33.568 77.543 1.00 14.70 650 GLN A O 1
ATOM 5385 N N . ASP A 1 651 ? 33.896 34.473 75.918 1.00 15.10 651 ASP A N 1
ATOM 5386 C CA . ASP A 1 651 ? 32.872 34.964 76.829 1.00 16.36 651 ASP A CA 1
ATOM 5387 C C . ASP A 1 651 ? 31.631 34.092 76.930 1.00 14.91 651 ASP A C 1
ATOM 5388 O O . ASP A 1 651 ? 30.726 34.375 77.714 1.00 15.72 651 ASP A O 1
ATOM 5393 N N . HIS A 1 652 ? 31.629 32.987 76.177 1.00 14.03 652 HIS A N 1
ATOM 5394 C CA A HIS A 1 652 ? 30.504 32.081 76.141 0.60 12.97 652 HIS A CA 1
ATOM 5395 C CA B HIS A 1 652 ? 30.467 32.093 76.096 0.40 13.20 652 HIS A CA 1
ATOM 5396 C C . HIS A 1 652 ? 30.987 30.692 75.775 1.00 12.15 652 HIS A C 1
ATOM 5397 O O . HIS A 1 652 ? 31.893 30.527 74.943 1.00 11.35 652 HIS A O 1
ATOM 5410 N N . ALA A 1 653 ? 30.416 29.699 76.417 1.00 11.24 653 ALA A N 1
ATOM 5411 C CA . ALA A 1 653 ? 30.786 28.315 76.178 1.00 10.49 653 ALA A CA 1
ATOM 5412 C C . ALA A 1 653 ? 29.607 27.411 76.407 1.00 10.57 653 ALA A C 1
ATOM 5413 O O . ALA A 1 653 ? 28.800 27.630 77.325 1.00 12.27 653 ALA A O 1
ATOM 5415 N N . LEU A 1 654 ? 29.514 26.360 75.593 1.00 9.90 654 LEU A N 1
ATOM 5416 C CA . LEU A 1 654 ? 28.528 25.303 75.757 1.00 9.44 654 LEU A CA 1
ATOM 5417 C C . LEU A 1 654 ? 29.275 24.011 75.919 1.00 9.86 654 LEU A C 1
ATOM 5418 O O . LEU A 1 654 ? 30.088 23.654 75.036 1.00 8.60 654 LEU A O 1
ATOM 5423 N N . VAL A 1 655 ? 29.009 23.310 77.011 1.00 9.39 655 VAL A N 1
ATOM 5424 C CA . VAL A 1 655 ? 29.676 22.042 77.355 1.00 8.46 655 VAL A CA 1
ATOM 5425 C C . VAL A 1 655 ? 28.657 20.926 77.226 1.00 8.87 655 VAL A C 1
ATOM 5426 O O . VAL A 1 655 ? 27.569 21.007 77.819 1.00 9.80 655 VAL A O 1
ATOM 5430 N N . SER A 1 656 ? 29.044 19.852 76.528 1.00 7.92 656 SER A N 1
ATOM 5431 C CA . SER A 1 656 ? 28.207 18.691 76.335 1.00 8.09 656 SER A CA 1
ATOM 5432 C C . SER A 1 656 ? 28.880 17.433 76.853 1.00 8.07 656 SER A C 1
ATOM 5433 O O . SER A 1 656 ? 30.073 17.229 76.662 1.00 8.52 656 SER A O 1
ATOM 5436 N N . VAL A 1 657 ? 28.078 16.588 77.498 1.00 7.54 657 VAL A N 1
ATOM 5437 C CA . VAL A 1 657 ? 28.587 15.371 78.121 1.00 8.32 657 VAL A CA 1
ATOM 5438 C C . VAL A 1 657 ? 27.601 14.226 77.896 1.00 8.70 657 VAL A C 1
ATOM 5439 O O . VAL A 1 657 ? 26.399 14.389 78.143 1.00 9.96 657 VAL A O 1
ATOM 5443 N N . VAL A 1 658 ? 28.101 13.067 77.456 1.00 8.01 658 VAL A N 1
ATOM 5444 C CA . VAL A 1 658 ? 27.301 11.838 77.410 1.00 8.45 658 VAL A CA 1
ATOM 5445 C C . VAL A 1 658 ? 28.019 10.800 78.255 1.00 8.11 658 VAL A C 1
ATOM 5446 O O . VAL A 1 658 ? 29.203 10.515 77.989 1.00 8.04 658 VAL A O 1
ATOM 5450 N N . ARG A 1 659 ? 27.342 10.214 79.244 1.00 8.11 659 ARG A N 1
ATOM 5451 C CA . ARG A 1 659 ? 27.967 9.169 80.044 1.00 8.52 659 ARG A CA 1
ATOM 5452 C C . ARG A 1 659 ? 28.001 7.865 79.255 1.00 9.29 659 ARG A C 1
ATOM 5453 O O . ARG A 1 659 ? 27.050 7.529 78.544 1.00 10.28 659 ARG A O 1
ATOM 5461 N N . LEU A 1 660 ? 29.093 7.127 79.397 1.00 9.35 660 LEU A N 1
ATOM 5462 C CA . LEU A 1 660 ? 29.316 5.923 78.599 1.00 9.17 660 LEU A CA 1
ATOM 5463 C C . LEU A 1 660 ? 29.308 4.609 79.392 1.00 10.89 660 LEU A C 1
ATOM 5464 O O . LEU A 1 660 ? 29.144 3.530 78.787 1.00 10.97 660 LEU A O 1
ATOM 5469 N N . MET A 1 661 ? 29.532 4.730 80.693 1.00 10.98 661 MET A N 1
ATOM 5470 C CA A MET A 1 661 ? 29.720 3.593 81.608 0.50 12.13 661 MET A CA 1
ATOM 5471 C CA B MET A 1 661 ? 29.686 3.572 81.574 0.50 12.19 661 MET A CA 1
ATOM 5472 C C . MET A 1 661 ? 28.856 3.782 82.840 1.00 11.35 661 MET A C 1
ATOM 5473 O O . MET A 1 661 ? 28.656 4.920 83.290 1.00 11.61 661 MET A O 1
ATOM 5482 N N . ALA A 1 662 ? 28.349 2.683 83.401 1.00 10.45 662 ALA A N 1
ATOM 5483 C CA . ALA A 1 662 ? 27.496 2.743 84.586 1.00 10.40 662 ALA A CA 1
ATOM 5484 C C . ALA A 1 662 ? 27.825 1.614 85.542 1.00 10.40 662 ALA A C 1
ATOM 5485 O O . ALA A 1 662 ? 27.874 0.435 85.134 1.00 11.42 662 ALA A O 1
ATOM 5487 N N . GLU A 1 663 ? 28.027 1.973 86.804 1.00 10.14 663 GLU A N 1
ATOM 5488 C CA A GLU A 1 663 ? 28.109 0.993 87.851 0.60 9.59 663 GLU A CA 1
ATOM 5489 C CA B GLU A 1 663 ? 28.263 1.062 87.929 0.40 9.56 663 GLU A CA 1
ATOM 5490 C C . GLU A 1 663 ? 27.393 1.518 89.098 1.00 8.84 663 GLU A C 1
ATOM 5491 O O . GLU A 1 663 ? 27.021 2.724 89.172 1.00 9.93 663 GLU A O 1
ATOM 5502 N N . ALA A 1 664 ? 27.189 0.640 90.065 1.00 8.26 664 ALA A N 1
ATOM 5503 C CA . ALA A 1 664 ? 26.591 0.977 91.335 1.00 8.06 664 ALA A CA 1
ATOM 5504 C C . ALA A 1 664 ? 27.531 1.859 92.158 1.00 7.43 664 ALA A C 1
ATOM 5505 O O . ALA A 1 664 ? 28.743 1.891 91.922 1.00 8.30 664 ALA A O 1
ATOM 5507 N N . ASN A 1 665 ? 26.988 2.539 93.149 1.00 7.86 665 ASN A N 1
ATOM 5508 C CA . ASN A 1 665 ? 27.811 3.321 94.098 1.00 8.12 665 ASN A CA 1
ATOM 5509 C C . ASN A 1 665 ? 28.789 4.215 93.342 1.00 8.40 665 ASN A C 1
ATOM 5510 O O . ASN A 1 665 ? 30.003 4.245 93.607 1.00 8.36 665 ASN A O 1
ATOM 5515 N N . GLN A 1 666 ? 28.240 4.964 92.391 1.00 7.92 666 GLN A N 1
ATOM 5516 C CA . GLN A 1 666 ? 29.051 5.640 91.389 1.00 8.27 666 GLN A CA 1
ATOM 5517 C C . GLN A 1 666 ? 30.053 6.598 92.018 1.00 9.22 666 GLN A C 1
ATOM 5518 O O . GLN A 1 666 ? 29.730 7.329 92.938 1.00 9.43 666 GLN A O 1
ATOM 5524 N N . ALA A 1 667 ? 31.256 6.607 91.473 1.00 9.67 667 ALA A N 1
ATOM 5525 C CA . ALA A 1 667 ? 32.228 7.640 91.808 1.00 10.54 667 ALA A CA 1
ATOM 5526 C C . ALA A 1 667 ? 31.771 8.959 91.191 1.00 10.52 667 ALA A C 1
ATOM 5527 O O . ALA A 1 667 ? 31.010 8.989 90.214 1.00 10.32 667 ALA A O 1
ATOM 5529 N N . THR A 1 668 ? 32.230 10.055 91.765 1.00 10.26 668 THR A N 1
ATOM 5530 C CA . THR A 1 668 ? 31.971 11.359 91.199 1.00 11.11 668 THR A CA 1
ATOM 5531 C C . THR A 1 668 ? 32.832 11.553 89.987 1.00 11.27 668 THR A C 1
ATOM 5532 O O . THR A 1 668 ? 34.022 11.320 90.053 1.00 12.74 668 THR A O 1
ATOM 5536 N N . VAL A 1 669 ? 32.209 11.931 88.873 1.00 9.79 669 VAL A N 1
ATOM 5537 C CA . VAL A 1 669 ? 32.932 12.225 87.639 1.00 10.06 669 VAL A CA 1
ATOM 5538 C C . VAL A 1 669 ? 32.940 13.734 87.425 1.00 9.98 669 VAL A C 1
ATOM 5539 O O . VAL A 1 669 ? 31.911 14.383 87.521 1.00 10.22 669 VAL A O 1
ATOM 5543 N N . TYR A 1 670 ? 34.133 14.278 87.151 1.00 9.39 670 TYR A N 1
ATOM 5544 C CA . TYR A 1 670 ? 34.305 15.690 86.852 1.00 9.80 670 TYR A CA 1
ATOM 5545 C C . TYR A 1 670 ? 34.580 15.865 85.380 1.00 10.78 670 TYR A C 1
ATOM 5546 O O . TYR A 1 670 ? 35.332 15.089 84.788 1.00 11.61 670 TYR A O 1
ATOM 5555 N N . VAL A 1 671 ? 33.977 16.895 84.786 1.00 9.92 671 VAL A N 1
ATOM 5556 C CA A VAL A 1 671 ? 34.338 17.311 83.426 0.70 10.28 671 VAL A CA 1
ATOM 5557 C CA B VAL A 1 671 ? 34.346 17.306 83.440 0.30 10.55 671 VAL A CA 1
ATOM 5558 C C . VAL A 1 671 ? 35.216 18.556 83.538 1.00 10.27 671 VAL A C 1
ATOM 5559 O O . VAL A 1 671 ? 34.801 19.565 84.103 1.00 10.49 671 VAL A O 1
ATOM 5566 N N . ARG A 1 672 ? 36.435 18.450 83.013 1.00 11.53 672 ARG A N 1
ATOM 5567 C CA . ARG A 1 672 ? 37.385 19.561 83.021 1.00 11.80 672 ARG A CA 1
ATOM 5568 C C . ARG A 1 672 ? 37.286 20.302 81.715 1.00 10.88 672 ARG A C 1
ATOM 5569 O O . ARG A 1 672 ? 37.383 19.696 80.635 1.00 10.01 672 ARG A O 1
ATOM 5577 N N . LEU A 1 673 ? 37.092 21.617 81.812 1.00 9.82 673 LEU A N 1
ATOM 5578 C CA . LEU A 1 673 ? 36.866 22.437 80.637 1.00 9.50 673 LEU A CA 1
ATOM 5579 C C . LEU A 1 673 ? 38.239 22.903 80.085 1.00 9.97 673 LEU A C 1
ATOM 5580 O O . LEU A 1 673 ? 39.303 22.802 80.734 1.00 10.26 673 LEU A O 1
ATOM 5585 N N . ARG A 1 674 ? 38.184 23.458 78.886 1.00 10.46 674 ARG A N 1
ATOM 5586 C CA A ARG A 1 674 ? 39.359 23.970 78.197 0.60 10.76 674 ARG A CA 1
ATOM 5587 C CA B ARG A 1 674 ? 39.356 23.960 78.171 0.40 10.59 674 ARG A CA 1
ATOM 5588 C C . ARG A 1 674 ? 39.009 25.242 77.458 1.00 10.75 674 ARG A C 1
ATOM 5589 O O . ARG A 1 674 ? 37.847 25.496 77.179 1.00 10.35 674 ARG A O 1
ATOM 5604 N N . GLY A 1 675 ? 40.021 26.038 77.151 1.00 10.98 675 GLY A N 1
ATOM 5605 C CA . GLY A 1 675 ? 39.849 27.170 76.261 1.00 11.01 675 GLY A CA 1
ATOM 5606 C C . GLY A 1 675 ? 39.174 28.425 76.816 1.00 11.24 675 GLY A C 1
ATOM 5607 O O . GLY A 1 675 ? 38.746 29.289 76.043 1.00 11.13 675 GLY A O 1
ATOM 5608 N N . LEU A 1 676 ? 39.131 28.552 78.133 1.00 11.54 676 LEU A N 1
ATOM 5609 C CA . LEU A 1 676 ? 38.566 29.718 78.786 1.00 12.01 676 LEU A CA 1
ATOM 5610 C C . LEU A 1 676 ? 39.670 30.651 79.263 1.00 14.28 676 LEU A C 1
ATOM 5611 O O . LEU A 1 676 ? 40.846 30.300 79.256 1.00 14.32 676 LEU A O 1
ATOM 5616 N N . LYS A 1 677 ? 39.268 31.841 79.668 1.00 14.75 677 LYS A N 1
ATOM 5617 C CA . LYS A 1 677 ? 40.190 32.804 80.256 1.00 15.66 677 LYS A CA 1
ATOM 5618 C C . LYS A 1 677 ? 40.354 32.491 81.739 1.00 15.51 677 LYS A C 1
ATOM 5619 O O . LYS A 1 677 ? 39.380 32.509 82.482 1.00 15.07 677 LYS A O 1
ATOM 5625 N N . PRO A 1 678 ? 41.589 32.203 82.183 1.00 16.17 678 PRO A N 1
ATOM 5626 C CA . PRO A 1 678 ? 41.786 31.737 83.554 1.00 16.85 678 PRO A CA 1
ATOM 5627 C C . PRO A 1 678 ? 41.244 32.660 84.652 1.00 17.73 678 PRO A C 1
ATOM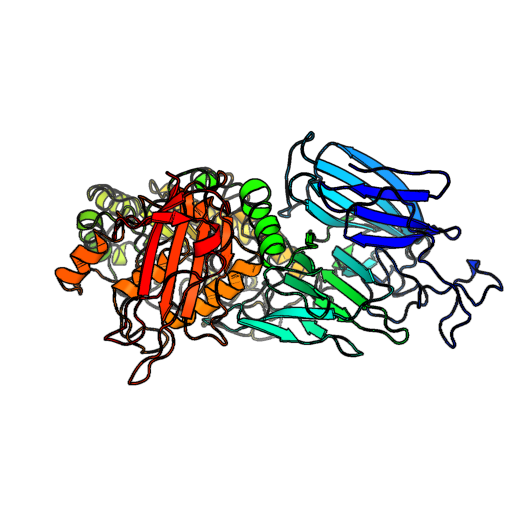 5628 O O . PRO A 1 678 ? 40.684 32.189 85.654 1.00 17.01 678 PRO A O 1
ATOM 5632 N N . ASP A 1 679 ? 41.376 33.970 84.459 1.00 18.69 679 ASP A N 1
ATOM 5633 C CA . ASP A 1 679 ? 41.014 34.923 85.506 1.00 20.35 679 ASP A CA 1
ATOM 5634 C C . ASP A 1 679 ? 39.591 35.438 85.382 1.00 19.69 679 ASP A C 1
ATOM 5635 O O . ASP A 1 679 ? 39.097 36.117 86.280 1.00 21.48 679 ASP A O 1
ATOM 5640 N N . ALA A 1 680 ? 38.925 35.116 84.282 1.00 18.00 680 ALA A N 1
ATOM 5641 C CA . ALA A 1 680 ? 37.548 35.536 84.089 1.00 17.98 680 ALA A CA 1
ATOM 5642 C C . ALA A 1 680 ? 36.613 34.757 84.985 1.00 17.76 680 ALA A C 1
ATOM 5643 O O . ALA A 1 680 ? 36.895 33.615 85.346 1.00 17.68 680 ALA A O 1
ATOM 5645 N N . VAL A 1 681 ? 35.489 35.375 85.337 1.00 18.68 681 VAL A N 1
ATOM 5646 C CA . VAL A 1 681 ? 34.444 34.703 86.093 1.00 19.40 681 VAL A CA 1
ATOM 5647 C C . VAL A 1 681 ? 33.308 34.334 85.147 1.00 18.15 681 VAL A C 1
ATOM 5648 O O . VAL A 1 681 ? 32.828 35.182 84.384 1.00 18.29 681 VAL A O 1
ATOM 5652 N N . TYR A 1 682 ? 32.900 33.062 85.201 1.00 16.88 682 TYR A N 1
ATOM 5653 C CA . TYR A 1 682 ? 31.833 32.514 84.344 1.00 16.21 682 TYR A CA 1
ATOM 5654 C C . TYR A 1 682 ? 30.598 32.093 85.167 1.00 16.85 682 TYR A C 1
ATOM 5655 O O . TYR A 1 682 ? 30.744 31.450 86.217 1.00 18.30 682 TYR A O 1
ATOM 5664 N N . LEU A 1 683 ? 29.412 32.466 84.685 1.00 17.71 683 LEU A N 1
ATOM 5665 C CA . LEU A 1 683 ? 28.137 32.090 85.280 1.00 18.32 683 LEU A CA 1
ATOM 5666 C C . LEU A 1 683 ? 27.627 30.844 84.560 1.00 18.13 683 LEU A C 1
ATOM 5667 O O . LEU A 1 683 ? 27.496 30.877 83.340 1.00 17.65 683 LEU A O 1
ATOM 5672 N N . GLU A 1 684 ? 27.329 29.775 85.300 1.00 18.44 684 GLU A N 1
ATOM 5673 C CA . GLU A 1 684 ? 26.690 28.605 84.705 1.00 19.16 684 GLU A CA 1
ATOM 5674 C C . GLU A 1 684 ? 25.208 28.876 84.761 1.00 21.66 684 GLU A C 1
ATOM 5675 O O . GLU A 1 684 ? 24.670 29.172 85.841 1.00 21.12 684 GLU A O 1
ATOM 5681 N N . GLU A 1 685 ? 24.548 28.748 83.617 1.00 23.82 685 GLU A N 1
ATOM 5682 C CA . GLU A 1 685 ? 23.212 29.339 83.430 1.00 27.64 685 GLU A CA 1
ATOM 5683 C C . GLU A 1 685 ? 22.120 28.709 84.301 1.00 29.30 685 GLU A C 1
ATOM 5684 O O . GLU A 1 685 ? 21.436 29.411 85.071 1.00 29.74 685 GLU A O 1
ATOM 5690 N N . GLN A 1 686 ? 21.940 27.400 84.158 1.00 30.80 686 GLN A N 1
ATOM 5691 C CA . GLN A 1 686 ? 20.854 26.672 84.845 1.00 32.68 686 GLN A CA 1
ATOM 5692 C C . GLN A 1 686 ? 20.978 26.741 86.368 1.00 32.36 686 GLN A C 1
ATOM 5693 O O . GLN A 1 686 ? 19.981 26.938 87.083 1.00 33.15 686 GLN A O 1
ATOM 5699 N N . SER A 1 687 ? 22.192 26.570 86.869 1.00 30.92 687 SER A N 1
ATOM 5700 C CA . SER A 1 687 ? 22.440 26.532 88.312 1.00 30.45 687 SER A CA 1
ATOM 5701 C C . SER A 1 687 ? 22.607 27.914 88.923 1.00 30.62 687 SER A C 1
ATOM 5702 O O . SER A 1 687 ? 22.361 28.114 90.117 1.00 31.78 687 SER A O 1
ATOM 5705 N N . GLY A 1 688 ? 23.052 28.869 88.122 1.00 28.93 688 GLY A N 1
ATOM 5706 C CA . GLY A 1 688 ? 23.366 30.205 88.629 1.00 29.08 688 GLY A CA 1
ATOM 5707 C C . GLY A 1 688 ? 24.662 30.323 89.429 1.00 27.81 688 GLY A C 1
ATOM 5708 O O . GLY A 1 688 ? 24.936 31.378 90.015 1.00 28.63 688 GLY A O 1
ATOM 5709 N N . ARG A 1 689 ? 25.481 29.271 89.454 1.00 26.30 689 ARG A N 1
ATOM 5710 C CA A ARG A 1 689 ? 26.763 29.310 90.142 0.50 25.42 689 ARG A CA 1
ATOM 5711 C CA B ARG A 1 689 ? 26.771 29.344 90.158 0.50 25.73 689 ARG A CA 1
ATOM 5712 C C . ARG A 1 689 ? 27.842 29.945 89.269 1.00 24.49 689 ARG A C 1
ATOM 5713 O O . ARG A 1 689 ? 27.781 29.818 88.054 1.00 22.58 689 ARG A O 1
ATOM 5728 N N . GLN A 1 690 ? 28.809 30.599 89.920 1.00 23.40 690 GLN A N 1
ATOM 5729 C CA . GLN A 1 690 ? 29.893 31.332 89.283 1.00 23.59 690 GLN A CA 1
ATOM 5730 C C . GLN A 1 690 ? 31.246 30.687 89.601 1.00 22.51 690 GLN A C 1
ATOM 5731 O O . GLN A 1 690 ? 31.488 30.257 90.739 1.00 23.57 690 GLN A O 1
ATOM 5737 N N . TYR A 1 691 ? 32.112 30.606 88.587 1.00 19.92 691 TYR A N 1
ATOM 5738 C CA . TYR A 1 691 ? 33.406 29.932 88.688 1.00 18.62 691 TYR A CA 1
ATOM 5739 C C . TYR A 1 691 ? 34.437 30.717 87.928 1.00 18.80 691 TYR A C 1
ATOM 5740 O O . TYR A 1 691 ? 34.117 31.259 86.880 1.00 19.93 691 TYR A O 1
ATOM 5749 N N . SER A 1 692 ? 35.696 30.703 88.359 1.00 18.27 692 SER A N 1
ATOM 5750 C CA . SER A 1 692 ? 36.765 31.275 87.519 1.00 17.27 692 SER A CA 1
ATOM 5751 C C . SER A 1 692 ? 37.091 30.308 86.372 1.00 16.12 692 SER A C 1
ATOM 5752 O O . SER A 1 692 ? 36.875 29.114 86.503 1.00 15.75 692 SER A O 1
ATOM 5755 N N . GLY A 1 693 ? 37.624 30.818 85.262 1.00 15.08 693 GLY A N 1
ATOM 5756 C CA . GLY A 1 693 ? 38.080 29.918 84.209 1.00 14.18 693 GLY A CA 1
ATOM 5757 C C . GLY A 1 693 ? 39.118 28.925 84.714 1.00 13.56 693 GLY A C 1
ATOM 5758 O O . GLY A 1 693 ? 39.110 27.760 84.331 1.00 13.20 693 GLY A O 1
ATOM 5759 N N . ALA A 1 694 ? 40.021 29.392 85.576 1.00 14.21 694 ALA A N 1
ATOM 5760 C CA . ALA A 1 694 ? 41.073 28.535 86.122 1.00 13.83 694 ALA A CA 1
ATOM 5761 C C . ALA A 1 694 ? 40.483 27.323 86.851 1.00 13.65 694 ALA A C 1
ATOM 5762 O O . ALA A 1 694 ? 40.937 26.168 86.662 1.00 14.02 694 ALA A O 1
ATOM 5764 N N . ALA A 1 695 ? 39.483 27.585 87.692 1.00 13.86 695 ALA A N 1
ATOM 5765 C CA . ALA A 1 695 ? 38.789 26.543 88.436 1.00 12.78 695 ALA A CA 1
ATOM 5766 C C . ALA A 1 695 ? 38.177 25.538 87.488 1.00 11.72 695 ALA A C 1
ATOM 5767 O O . ALA A 1 695 ? 38.326 24.331 87.668 1.00 11.99 695 ALA A O 1
ATOM 5769 N N . LEU A 1 696 ? 37.463 26.056 86.495 1.00 11.57 696 LEU A N 1
ATOM 5770 C CA . LEU A 1 696 ? 36.769 25.204 85.519 1.00 11.26 696 LEU A CA 1
ATOM 5771 C C . LEU A 1 696 ? 37.754 24.356 84.696 1.00 10.52 696 LEU A C 1
ATOM 5772 O O . LEU A 1 696 ? 37.433 23.227 84.298 1.00 10.45 696 LEU A O 1
ATOM 5777 N N . MET A 1 697 ? 38.948 24.867 84.445 1.00 11.49 697 MET A N 1
ATOM 5778 C CA . MET A 1 697 ? 39.935 24.110 83.661 1.00 11.60 697 MET A CA 1
ATOM 5779 C C . MET A 1 697 ? 40.789 23.181 84.492 1.00 12.85 697 MET A C 1
ATOM 5780 O O . MET A 1 697 ? 41.227 22.149 83.977 1.00 16.46 697 MET A O 1
ATOM 5785 N N . HIS A 1 698 ? 40.998 23.477 85.771 1.00 13.84 698 HIS A N 1
ATOM 5786 C CA A HIS A 1 698 ? 41.867 22.640 86.601 0.60 13.66 698 HIS A CA 1
ATOM 5787 C CA B HIS A 1 698 ? 41.869 22.616 86.585 0.40 14.04 698 HIS A CA 1
ATOM 5788 C C . HIS A 1 698 ? 41.087 21.604 87.399 1.00 13.93 698 HIS A C 1
ATOM 5789 O O . HIS A 1 698 ? 41.434 20.430 87.406 1.00 16.42 698 HIS A O 1
ATOM 5802 N N . ALA A 1 699 ? 40.019 22.035 88.047 1.00 12.32 699 ALA A N 1
ATOM 5803 C CA . ALA A 1 699 ? 39.154 21.107 88.809 1.00 11.35 699 ALA A CA 1
ATOM 5804 C C . ALA A 1 699 ? 37.938 20.629 88.020 1.00 10.79 699 ALA A C 1
ATOM 5805 O O . ALA A 1 699 ? 37.422 19.532 88.275 1.00 11.63 699 ALA A O 1
ATOM 5807 N N . GLY A 1 700 ? 37.460 21.480 87.124 1.00 11.19 700 GLY A N 1
ATOM 5808 C CA . GLY A 1 700 ? 36.253 21.209 86.361 1.00 10.28 700 GLY A CA 1
ATOM 5809 C C . GLY A 1 700 ? 35.012 21.312 87.220 1.00 10.55 700 GLY A C 1
ATOM 5810 O O . GLY A 1 700 ? 35.028 21.977 88.263 1.00 11.78 700 GLY A O 1
ATOM 5811 N N . ILE A 1 701 ? 33.944 20.665 86.756 1.00 10.52 701 ILE A N 1
ATOM 5812 C CA . ILE A 1 701 ? 32.696 20.625 87.508 1.00 11.76 701 ILE A CA 1
ATOM 5813 C C . ILE A 1 701 ? 32.249 19.190 87.690 1.00 11.29 701 ILE A C 1
ATOM 5814 O O . ILE A 1 701 ? 32.377 18.361 86.784 1.00 10.63 701 ILE A O 1
ATOM 5819 N N . PRO A 1 702 ? 31.669 18.906 88.854 1.00 9.87 702 PRO A N 1
ATOM 5820 C CA . PRO A 1 702 ? 31.185 17.550 89.104 1.00 10.40 702 PRO A CA 1
ATOM 5821 C C . PRO A 1 702 ? 29.874 17.348 88.344 1.00 10.40 702 PRO A C 1
ATOM 5822 O O . PRO A 1 702 ? 28.986 18.205 88.410 1.00 11.50 702 PRO A O 1
ATOM 5826 N N . LEU A 1 703 ? 29.732 16.194 87.696 1.00 9.55 703 LEU A N 1
ATOM 5827 C CA . LEU A 1 703 ? 28.495 15.889 87.004 1.00 9.95 703 LEU A CA 1
ATOM 5828 C C . LEU A 1 703 ? 27.458 15.473 88.037 1.00 10.58 703 LEU A C 1
ATOM 5829 O O . LEU A 1 703 ? 27.769 14.777 89.010 1.00 11.04 703 LEU A O 1
ATOM 5834 N N . PRO A 1 704 ? 26.188 15.844 87.827 1.00 11.26 704 PRO A N 1
ATOM 5835 C CA . PRO A 1 704 ? 25.141 15.292 88.671 1.00 11.75 704 PRO A CA 1
ATOM 5836 C C . PRO A 1 704 ? 25.159 13.765 88.601 1.00 11.37 704 PRO A C 1
ATOM 5837 O O . PRO A 1 704 ? 25.395 13.209 87.525 1.00 10.42 704 PRO A O 1
ATOM 5841 N N . PRO A 1 705 ? 24.877 13.105 89.726 1.00 11.05 705 PRO A N 1
ATOM 5842 C CA . PRO A 1 705 ? 24.868 11.652 89.692 1.00 10.10 705 PRO A CA 1
ATOM 5843 C C . PRO A 1 705 ? 23.809 11.148 88.701 1.00 10.55 705 PRO A C 1
ATOM 5844 O O . PRO A 1 705 ? 22.719 11.707 88.627 1.00 10.90 705 PRO A O 1
ATOM 5848 N N . PHE A 1 706 ? 24.131 10.090 87.956 1.00 9.77 706 PHE A N 1
ATOM 5849 C CA . PHE A 1 706 ? 23.166 9.519 87.015 1.00 9.76 706 PHE A CA 1
ATOM 5850 C C . PHE A 1 706 ? 22.178 8.617 87.731 1.00 10.91 706 PHE A C 1
ATOM 5851 O O . PHE A 1 706 ? 22.491 8.030 88.748 1.00 11.01 706 PHE A O 1
ATOM 5859 N N . THR A 1 707 ? 20.993 8.513 87.159 1.00 11.63 707 THR A N 1
ATOM 5860 C CA . THR A 1 707 ? 20.007 7.554 87.617 1.00 13.14 707 THR A CA 1
ATOM 5861 C C . THR A 1 707 ? 19.591 6.567 86.523 1.00 13.12 707 THR A C 1
ATOM 5862 O O . THR A 1 707 ? 18.845 5.626 86.806 1.00 14.01 707 THR A O 1
ATOM 5866 N N . GLU A 1 708 ? 20.066 6.764 85.298 1.00 12.73 708 GLU A N 1
ATOM 5867 C CA . GLU A 1 708 ? 19.752 5.861 84.191 1.00 12.63 708 GLU A CA 1
ATOM 5868 C C . GLU A 1 708 ? 20.991 5.795 83.300 1.00 11.26 708 GLU A C 1
ATOM 5869 O O . GLU A 1 708 ? 21.949 6.564 83.478 1.00 10.95 708 GLU A O 1
ATOM 5875 N N . GLU A 1 709 ? 20.980 4.882 82.352 1.00 10.15 709 GLU A N 1
ATOM 5876 C CA . GLU A 1 709 ? 22.177 4.650 81.532 1.00 10.21 709 GLU A CA 1
ATOM 5877 C C . GLU A 1 709 ? 22.273 5.713 80.425 1.00 10.14 709 GLU A C 1
ATOM 5878 O O . GLU A 1 709 ? 21.256 6.224 79.934 1.00 11.13 709 GLU A O 1
ATOM 5884 N N . TYR A 1 710 ? 23.502 6.008 80.013 1.00 9.60 710 TYR A N 1
ATOM 5885 C CA . TYR A 1 710 ? 23.768 6.903 78.901 1.00 10.36 710 TYR A CA 1
ATOM 5886 C C . TYR A 1 710 ? 23.139 8.269 79.052 1.00 10.56 710 TYR A C 1
ATOM 5887 O O . TYR A 1 710 ? 22.657 8.833 78.077 1.00 11.87 710 TYR A O 1
ATOM 5896 N N . GLU A 1 711 ? 23.187 8.812 80.254 1.00 9.98 711 GLU A N 1
ATOM 5897 C CA A GLU A 1 711 ? 22.626 10.117 80.514 0.50 10.13 711 GLU A CA 1
ATOM 5898 C CA B GLU A 1 711 ? 22.635 10.145 80.505 0.50 9.97 711 GLU A CA 1
ATOM 5899 C C . GLU A 1 711 ? 23.523 11.206 79.924 1.00 9.68 711 GLU A C 1
ATOM 5900 O O . GLU A 1 711 ? 24.752 11.046 79.913 1.00 10.36 711 GLU A O 1
ATOM 5911 N N . ALA A 1 712 ? 22.908 12.308 79.508 1.00 9.05 712 ALA A N 1
ATOM 5912 C CA . ALA A 1 712 ? 23.623 13.407 78.902 1.00 8.90 712 ALA A CA 1
ATOM 5913 C C . ALA A 1 712 ? 23.291 14.729 79.567 1.00 8.89 712 ALA A C 1
ATOM 5914 O O . ALA A 1 712 ? 22.243 14.881 80.212 1.00 11.01 712 ALA A O 1
ATOM 5916 N N . TYR A 1 713 ? 24.179 15.682 79.348 1.00 9.36 713 TYR A N 1
ATOM 5917 C CA . TYR A 1 713 ? 24.142 16.983 79.999 1.00 9.35 713 TYR A CA 1
ATOM 5918 C C . TYR A 1 713 ? 24.625 18.028 79.033 1.00 9.32 713 TYR A C 1
ATOM 5919 O O . TYR A 1 713 ? 25.517 17.774 78.227 1.00 9.32 713 TYR A O 1
ATOM 5928 N N . GLN A 1 714 ? 24.067 19.222 79.173 1.00 9.32 714 GLN A N 1
ATOM 5929 C CA . GLN A 1 714 ? 24.605 20.421 78.562 1.00 9.38 714 GLN A CA 1
ATOM 5930 C C . GLN A 1 714 ? 24.680 21.496 79.632 1.00 10.44 714 GLN A C 1
ATOM 5931 O O . GLN A 1 714 ? 23.723 21.689 80.415 1.00 12.00 714 GLN A O 1
ATOM 5937 N N . PHE A 1 715 ? 25.810 22.175 79.667 1.00 10.14 715 PHE A N 1
ATOM 5938 C CA . PHE A 1 715 ? 26.061 23.290 80.593 1.00 10.49 715 PHE A CA 1
ATOM 5939 C C . PHE A 1 715 ? 26.466 24.498 79.769 1.00 10.77 715 PHE A C 1
ATOM 5940 O O . PHE A 1 715 ? 27.361 24.407 78.911 1.00 11.23 715 PHE A O 1
ATOM 5948 N N . ALA A 1 716 ? 25.841 25.629 80.032 1.00 12.18 716 ALA A N 1
ATOM 5949 C CA . ALA A 1 716 ? 26.194 26.878 79.371 1.00 12.93 716 ALA A CA 1
ATOM 5950 C C . ALA A 1 716 ? 26.852 27.831 80.347 1.00 13.78 716 ALA A C 1
ATOM 5951 O O . ALA A 1 716 ? 26.353 28.041 81.470 1.00 14.19 716 ALA A O 1
ATOM 5953 N N . PHE A 1 717 ? 27.939 28.445 79.901 1.00 13.54 717 PHE A N 1
ATOM 5954 C CA . PHE A 1 717 ? 28.693 29.390 80.728 1.00 14.60 717 PHE A CA 1
ATOM 5955 C C . PHE A 1 717 ? 28.766 30.720 80.025 1.00 15.45 717 PHE A C 1
ATOM 5956 O O . PHE A 1 717 ? 29.002 30.773 78.821 1.00 14.48 717 PHE A O 1
ATOM 5964 N N . THR A 1 718 ? 28.569 31.793 80.786 1.00 15.68 718 THR A N 1
ATOM 5965 C CA . THR A 1 718 ? 28.648 33.167 80.276 1.00 17.05 718 THR A CA 1
ATOM 5966 C C . THR A 1 718 ? 29.596 33.968 81.156 1.00 17.08 718 THR A C 1
ATOM 5967 O O . THR A 1 718 ? 29.484 33.920 82.358 1.00 16.69 718 THR A O 1
ATOM 5971 N N . GLU A 1 719 ? 30.552 34.662 80.536 1.00 17.07 719 GLU A N 1
ATOM 5972 C CA . GLU A 1 719 ? 31.465 35.523 81.274 1.00 17.97 719 GLU A CA 1
ATOM 5973 C C . GLU A 1 719 ? 30.699 36.680 81.924 1.00 20.01 719 GLU A C 1
ATOM 5974 O O . GLU A 1 719 ? 29.898 37.365 81.259 1.00 19.67 719 GLU A O 1
ATOM 5980 N N . LEU A 1 720 ? 30.976 36.880 83.207 1.00 21.11 720 LEU A N 1
ATOM 5981 C CA . LEU A 1 720 ? 30.497 38.066 83.922 1.00 24.70 720 LEU A CA 1
ATOM 5982 C C . LEU A 1 720 ? 31.574 39.125 83.833 1.00 25.70 720 LEU A C 1
ATOM 5983 O O . LEU A 1 720 ? 31.413 40.056 83.065 1.00 28.77 720 LEU A O 1
#

InterPro domains:
  IPR000111 Glycoside hydrolase family 27/36, conserved site [PS00512] (359-374)
  IPR002252 Glycoside hydrolase family 36 [PR00743] (241-256)
  IPR002252 Glycoside hydrolase family 36 [PR00743] (292-312)
  IPR002252 Glycoside hydrolase family 36 [PR00743] (330-344)
  IPR002252 Glycoside hydrolase family 36 [PR00743] (358-373)
  IPR002252 Glycoside hydrolase family 36 [PR00743] (408-430)
  IPR002252 Glycoside hydrolase family 36 [PR00743] (466-481)
  IPR002252 Glycoside hydrolase family 36 [PR00743] (512-528)
  IPR002252 Glycoside hydrolase family 36 [PR00743] (537-553)
  IPR002252 Glycoside hydrolase family 36 [cd14791] (329-619)
  IPR006083 Phosphoribulokinase/uridine kinase [PF00485] (743-895)
  IPR013780 Glycosyl hydrolase, all-beta [G3DSA:2.60.40.1180] (625-720)
  IPR013785 Aldolase-type TIM barrel [G3DSA:3.20.20.70] (310-624)
  IPR017853 Glycoside hydrolase superfamily [SSF51445] (328-656)
  IPR027417 P-loop containing nucleoside triphosphate hydrolase [G3DSA:3.40.50.300] (737-934)
  IPR027417 P-loop containing nucleoside triphosphate hydrolase [SSF52540] (726-931)
  IPR031704 Glycosyl hydrolase family 36, N-terminal [PF16875] (29-285)
  IPR031705 Glycosyl hydrolase family 36, C-terminal [PF16874] (641-715)
  IPR038417 Alpha-galactosidase, N-terminal domain superfamily [G3DSA:2.70.98.60] (1-309)
  IPR050985 Alpha-glycosidase and related enzymes [PTHR43053] (73-685)

Radius of gyration: 26.48 Å; Cα contacts (8 Å, |Δi|>4): 1963; chains: 1; bounding box: 84×49×72 Å

Solvent-accessible surface area: 26517 Å² total; per-residue (Å²): 32,10,92,53,54,94,132,81,83,5,0,14,0,21,0,41,125,3,0,0,6,0,21,8,8,127,44,14,14,9,0,5,10,51,9,4,102,107,30,149,59,41,16,38,155,36,18,105,109,45,91,90,59,205,7,34,55,18,218,76,16,43,183,68,160,48,16,5,0,4,19,5,6,8,0,12,0,1,70,32,14,31,12,172,21,35,18,0,0,13,0,78,21,72,170,50,79,82,34,0,50,8,71,50,134,53,82,91,54,71,99,4,28,16,209,10,147,49,13,0,6,2,96,21,68,113,187,81,3,44,2,0,23,0,21,3,22,10,156,128,6,69,1,41,0,34,0,0,0,0,1,4,79,165,12,8,0,0,0,1,1,0,57,0,74,0,68,4,123,19,105,4,26,0,24,18,0,2,0,0,0,0,8,22,55,124,13,87,15,21,0,0,34,3,83,16,128,94,19,23,0,3,13,31,67,78,39,102,10,43,114,38,63,34,65,16,23,6,139,97,1,6,0,2,29,42,86,2,0,1,0,0,0,0,66,154,61,6,68,32,68,54,27,24,0,16,0,0,0,0,0,3,1,1,10,0,15,0,24,0,26,27,14,116,49,80,19,2,3,0,2,0,1,6,11,72,72,75,6,46,30,51,5,43,59,46,87,65,6,10,0,0,0,0,0,0,0,7,4,44,115,0,6,2,13,0,1,34,31,0,15,75,0,0,22,50,22,0,8,93,20,86,12,8,128,89,108,20,19,1,6,0,0,0,54,11,26,27,75,31,130,8,60,0,84,67,2,4,71,12,0,98,46,0,38,70,4,37,7,43,1,0,0,0,3,2,0,0,0,24,114,0,90,64,41,66,5,1,0,1,11,3,98,31,20,95,130,22,3,60,22,39,3,38,90,3,11,70,66,0,129,124,59,66,7,95,2,0,0,2,0,0,0,0,0,0,0,63,51,2,92,16,30,146,68,62,58,80,24,3,6,72,61,180,84,94,190,26,77,144,45,76,60,1,2,4,0,4,0,32,64,132,90,0,26,35,38,0,6,85,28,0,5,95,3,8,83,74,31,135,14,20,1,0,10,3,10,2,30,19,32,11,31,13,24,95,39,22,37,0,8,8,30,0,3,53,2,1,2,62,0,2,69,84,0,27,81,126,36,95,68,22,4,2,1,5,7,5,7,0,0,1,9,0,0,0,0,5,0,34,14,1,2,5,1,5,0,0,39,5,6,2,3,18,28,7,6,85,0,9,19,3,1,0,2,3,4,3,10,3,0,2,0,1,10,1,1,28,46,85,7,90,71,58,50,68,92,7,36,4,79,0,11,1,2,2,5,9,6,0,18,3,0,0,3,4,48,0,50,151,28,62,116,113,47,44,77,40,0,76,84,13,5,126,40,4,64,128,12,14,92,14,10,19,98,15,49,16,41,6,23,17,39,4,57,96,52,83,10,4,5,26,0,6,1,24,156,120,59,61,51,0,11,0,4,0,0,11,30,91,57,125,92,156,57,71,84,26,119,1,128,1,71,17,7,67,74,137,15,61,0,53,10,99,171,66,42,156,111,51,39,0,46,42,0,49,141,59,10,9,68,7,63,100,31,128,95,105,36,42,4,20,40,25,9,0,60,50,124

Sequence (719 aa):
AIIIYNPNKKIFTLHTAHTTYQMQVDPLGYLLHLYYGEEKTNSSMDYVVLTYADRGFSGNPYAAGMDRTYYSLDALPQEYPSLGTGDYRNIALNIKNEKGVESADLLFKSYEIRNGKYRRLQQGLPAVWADEKEAQTLEIVLADENNAQVEVHLLYGVLEENNDVITRSVRIKNTGTTGQITIEKAAAACLDFVQQGEFDVLRFYGKHAMERNLERTPPLGHGTIAFGSRRGTSSHQYNPAVILAEKGTTETAGSCYGMLFVYSGNFSSCEAEKKDQFNQTRLLLGLNEEEELFSSYPLASGEETFTVPEVILSYSAEEGLSALSQQYHNNCIRNHVCCRRSKYVHMQQRRPVLINSWEAAYFDFTGDTIVDLAKKEEAASLGIDMMVVVMDDGWFGKKRNDDNSSLGDWQVNETKLGGSLAELITRVHHEQGMKFGIWIEPEMINEDSDLYRAHPDWAIRIQQGKKKPVRSRNQLLLDFSRKEEVRDCVFDQICVVLDQGKIDYVKWDMNRSMADVYAGNLSYDYVLGVYDFMERRLCSSRYPDLLLEGCSGGGGRFDAGMMLYYSSPQIWCSDNTDAINRTRIQYGTSFFYPVSAMGAHVSAVPNHQTGRVTSFHTRGVTAMAGTFGYELNPALLSDEEKQQIREEQIKTYKKKYETLINEGTYWRLSDPFTDEEIAAWMSVSEEEQDHHALVSVVRLMMAEEANQATVYVVRLRRGLKPDAVYLEEQSGRRQYSGAALMHHAGIPLPPFTEEYEEAYQFAFTEL